Protein AF-0000000078818810 (afdb_homodimer)

Radius of gyration: 25.36 Å; Cα contacts (8 Å, |Δi|>4): 799; chains: 2; bounding box: 53×73×53 Å

Secondary structure (DSSP, 8-state):
-HHHHHHHHHHHHHT-----HHHHHHHHHHHTTSS-TT-EEEEET-TTTHHHHHHHHTT-EEEEEES-HHHHHHHHHHHHHHT---EEEE--TT-GGGT--S-EEEEEEES-----HHHHHHHHHHHHTTEEEEEEEEEEEEE-SS-PBPTTS-B---HHHHHHHHHHTTEEEEEEEE--HHHHHHHHHHHSS-HHHHHHHHHHHHHH---EEEEEEEEETT-------/-HHHHHHHHHHHHHT-----HHHHHHHHHHHTTSS-TT-EEEEET-TTTHHHHHHHHTT-EEEEEES-HHHHHHHHHHHHHHT---EEEE--TT-GGGT--S-EEEEEEES-----HHHHHHHHHHHHTTEEEEEEEEEEEEE-SS-PBPTTS-B---HHHHHHHHHHTTEEEEEEEE--HHHHHHHHHHHSS-HHHHHHHHHHHHHH---EEEEEEEEETT-------

Solvent-accessible surface area (backbone atoms only — not comparable to full-atom values): 24517 Å² total; per-residue (Å²): 118,68,68,60,50,51,50,51,49,48,56,49,62,68,69,51,74,49,66,38,71,67,54,49,52,52,47,54,59,57,52,65,70,38,93,48,76,68,30,32,31,39,32,46,60,33,52,56,31,52,65,50,54,48,41,35,74,72,47,30,44,37,39,34,27,21,69,51,60,66,35,44,52,52,23,50,54,49,30,61,76,65,69,54,80,65,43,78,44,76,43,60,80,84,47,50,77,79,76,52,86,67,63,18,34,30,39,39,35,55,71,66,72,65,63,44,70,76,68,38,51,61,49,46,51,58,55,59,68,32,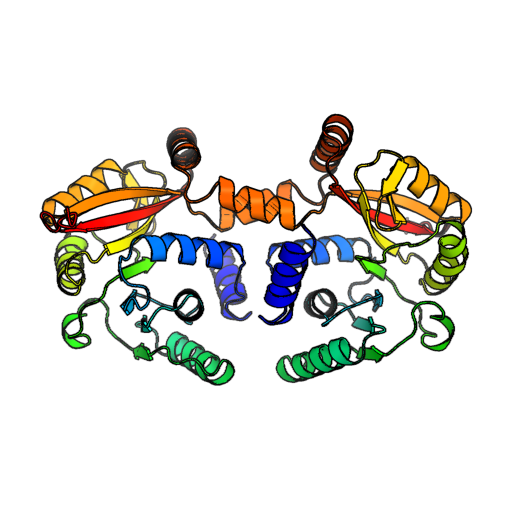41,34,93,62,18,33,41,38,41,36,48,70,25,26,48,75,59,46,70,42,96,84,53,40,54,16,52,29,69,67,56,51,45,48,55,36,42,75,67,49,24,43,70,77,44,67,26,31,54,50,70,66,59,51,50,49,50,47,58,58,45,30,75,21,68,68,43,21,53,51,49,54,50,50,16,62,73,69,58,41,69,41,30,34,35,37,36,29,32,58,64,82,53,60,76,72,67,82,120,117,68,66,61,52,51,50,52,48,48,54,50,61,68,66,51,75,51,67,39,70,67,54,50,52,51,46,54,57,56,52,65,68,36,92,49,75,69,29,34,34,38,32,46,60,33,52,56,31,53,66,50,51,48,41,35,73,72,48,31,44,37,40,32,28,21,69,50,61,67,34,44,51,51,25,51,54,50,31,61,75,64,73,53,82,64,44,77,43,76,43,60,80,86,46,50,79,80,77,52,86,67,64,18,35,30,39,39,35,58,71,66,72,65,64,46,70,74,66,37,51,64,48,47,49,58,55,59,67,31,40,33,94,64,19,35,41,39,42,37,47,69,24,27,48,75,57,45,70,41,96,85,52,39,56,16,52,29,69,67,57,52,45,49,56,37,42,76,67,48,24,41,68,77,44,69,27,31,56,48,72,66,58,52,52,50,50,47,56,58,46,30,76,22,67,70,43,22,54,51,51,53,52,47,16,62,74,71,58,40,68,43,31,34,37,35,37,29,34,59,65,83,52,60,75,74,66,83,119

Foldseek 3Di:
DVVVVVVVVCVCVPVPLPDDPVLLVVLLVVCVLFPDQAWEEEEEQCFLPNSVVSNVVSRYAYEYEHQDPVRQVNNVVVCVVVVHDYHYDNDDLQCVVVPDDAAGQEYEAAPPQPLDLVSNLVSVLVNVVRHDVSHDYHHHDDAPQPQDQDPVSRGRHHPVRVQVSQVVSVHGDPDDDDDDPVVVVVVCVCCPPDPVNVVVVVVVCVVVVDDDDDDDDDDDPPPPPPPPD/DVVVVVVVVCVCQPVPLPDDPVLLVVLLVVCVLFPDQAFEEEEEQCFLPNNVVSNVVSRYAYEYEHQDPVRLVNNVVVCVVVVHDYHYDNDDLQCVVVPDDAAGQEYEAAPPLPLDLVSNLVSVLVNVVRHDVSHDYHHHDDAPQPQDQDPVSRGRHHPVRVQVSQVVSVHGDPDDDDDDPVVVVVVVVCCPPDPVNVVVVVVVCVVVVDDDDDDDDDDDPPPPPPPPD

Structure (mmCIF, N/CA/C/O backbone):
data_AF-0000000078818810-model_v1
#
loop_
_entity.id
_entity.type
_entity.pdbx_description
1 polymer 'Methyltransferase domain-containing protein'
#
loop_
_atom_site.group_PDB
_atom_site.id
_atom_site.type_symbol
_atom_site.label_atom_id
_atom_site.label_alt_id
_atom_site.label_comp_id
_atom_site.label_asym_id
_atom_site.label_entity_id
_atom_site.label_seq_id
_atom_site.pdbx_PDB_ins_code
_atom_site.Cartn_x
_atom_site.Cartn_y
_atom_site.Cartn_z
_atom_site.occupancy
_atom_site.B_iso_or_equiv
_atom_site.auth_seq_id
_atom_site.auth_comp_id
_atom_site.auth_asym_id
_atom_site.auth_atom_id
_atom_site.pdbx_PDB_model_num
ATOM 1 N N . MET A 1 1 ? 24.828 -3.906 -4.672 1 21.94 1 MET A N 1
ATOM 2 C CA . MET A 1 1 ? 23.516 -4.234 -5.23 1 21.94 1 MET A CA 1
ATOM 3 C C . MET A 1 1 ? 22.797 -5.273 -4.375 1 21.94 1 MET A C 1
ATOM 5 O O . MET A 1 1 ? 21.578 -5.215 -4.199 1 21.94 1 MET A O 1
ATOM 9 N N . LYS A 1 2 ? 23.594 -6.25 -3.863 1 32.16 2 LYS A N 1
ATOM 10 C CA . LYS A 1 2 ? 23.266 -7.359 -2.977 1 32.16 2 LYS A CA 1
ATOM 11 C C . LYS A 1 2 ? 22.906 -6.855 -1.58 1 32.16 2 LYS A C 1
ATOM 13 O O . LYS A 1 2 ? 22 -7.391 -0.935 1 32.16 2 LYS A O 1
ATOM 18 N N . PHE A 1 3 ? 23.688 -5.895 -1.173 1 24.88 3 PHE A N 1
ATOM 19 C CA . PHE A 1 3 ? 23.609 -5.375 0.189 1 24.88 3 PHE A CA 1
ATOM 20 C C . PHE A 1 3 ? 22.328 -4.598 0.4 1 24.88 3 PHE A C 1
ATOM 22 O O . PHE A 1 3 ? 21.688 -4.711 1.452 1 24.88 3 PHE A O 1
ATOM 29 N N . ILE A 1 4 ? 21.875 -3.885 -0.611 1 26.73 4 ILE A N 1
ATOM 30 C CA . ILE A 1 4 ? 20.672 -3.068 -0.477 1 26.73 4 ILE A CA 1
ATOM 31 C C . ILE A 1 4 ? 19.438 -3.963 -0.504 1 26.73 4 ILE A C 1
ATOM 33 O O . ILE A 1 4 ? 18.438 -3.684 0.174 1 26.73 4 ILE A O 1
ATOM 37 N N . ASP A 1 5 ? 19.484 -5.074 -1.242 1 28.91 5 ASP A N 1
ATOM 38 C CA . ASP A 1 5 ? 18.422 -6.086 -1.312 1 28.91 5 ASP A CA 1
ATOM 39 C C . ASP A 1 5 ? 18.203 -6.738 0.05 1 28.91 5 ASP A C 1
ATOM 41 O O . ASP A 1 5 ? 17.062 -6.973 0.453 1 28.91 5 ASP A O 1
ATOM 45 N N . GLY A 1 6 ? 19.281 -7.059 0.713 1 29.5 6 GLY A N 1
ATOM 46 C CA . GLY A 1 6 ? 19.219 -7.66 2.035 1 29.5 6 GLY A CA 1
ATOM 47 C C . GLY A 1 6 ? 18.562 -6.773 3.07 1 29.5 6 GLY A C 1
ATOM 48 O O . GLY A 1 6 ? 17.828 -7.254 3.928 1 29.5 6 GLY A O 1
ATOM 49 N N . ILE A 1 7 ? 18.797 -5.469 3.047 1 29.39 7 ILE A N 1
ATOM 50 C CA . ILE A 1 7 ? 18.25 -4.523 4.012 1 29.39 7 ILE A CA 1
ATOM 51 C C . ILE A 1 7 ? 16.75 -4.355 3.77 1 29.39 7 ILE A C 1
ATOM 53 O O . ILE A 1 7 ? 15.961 -4.332 4.719 1 29.39 7 ILE A O 1
ATOM 57 N N . ILE A 1 8 ? 16.344 -4.336 2.525 1 29.3 8 ILE A N 1
ATOM 58 C CA . ILE A 1 8 ? 14.93 -4.215 2.189 1 29.3 8 ILE A CA 1
ATOM 59 C C . ILE A 1 8 ? 14.18 -5.469 2.643 1 29.3 8 ILE A C 1
ATOM 61 O O . ILE A 1 8 ? 13.094 -5.375 3.217 1 29.3 8 ILE A O 1
ATOM 65 N N . HIS A 1 9 ? 14.789 -6.656 2.344 1 30.27 9 HIS A N 1
ATOM 66 C CA . HIS A 1 9 ? 14.219 -7.914 2.82 1 30.27 9 HIS A CA 1
ATOM 67 C C . HIS A 1 9 ? 14.102 -7.922 4.34 1 30.27 9 HIS A C 1
ATOM 69 O O . HIS A 1 9 ? 13.078 -8.344 4.887 1 30.27 9 HIS A O 1
ATOM 75 N N . LYS A 1 10 ? 15.25 -7.594 4.992 1 31.41 10 LYS A N 1
ATOM 76 C CA . LYS A 1 10 ? 15.242 -7.598 6.453 1 31.41 10 LYS A CA 1
ATOM 77 C C . LYS A 1 10 ? 14.219 -6.605 7.004 1 31.41 10 LYS A C 1
ATOM 79 O O . LYS A 1 10 ? 13.539 -6.891 7.988 1 31.41 10 LYS A O 1
ATOM 84 N N . LEU A 1 11 ? 14.188 -5.434 6.445 1 31.17 11 LEU A N 1
ATOM 85 C CA . LEU A 1 11 ? 13.266 -4.391 6.895 1 31.17 11 LEU A CA 1
ATOM 86 C C . LEU A 1 11 ? 11.82 -4.773 6.59 1 31.17 11 LEU A C 1
ATOM 88 O O . LEU A 1 11 ? 10.922 -4.512 7.391 1 31.17 11 LEU A O 1
ATOM 92 N N . VAL A 1 12 ? 11.594 -5.48 5.445 1 31.61 12 VAL A N 1
ATOM 93 C CA . VAL A 1 12 ? 10.305 -6.082 5.129 1 31.61 12 VAL A CA 1
ATOM 94 C C . VAL A 1 12 ? 9.992 -7.191 6.133 1 31.61 12 VAL A C 1
ATOM 96 O O . VAL A 1 12 ? 8.859 -7.324 6.594 1 31.61 12 VAL A O 1
ATOM 99 N N . LEU A 1 13 ? 10.984 -8.094 6.336 1 33.25 13 LEU A N 1
ATOM 100 C CA . LEU A 1 13 ? 10.789 -9.242 7.219 1 33.25 13 LEU A CA 1
ATOM 101 C C . LEU A 1 13 ? 10.523 -8.789 8.648 1 33.25 13 LEU A C 1
ATOM 103 O O . LEU A 1 13 ? 9.742 -9.414 9.367 1 33.25 13 LEU A O 1
ATOM 107 N N . SER A 1 14 ? 11.391 -7.973 9.156 1 30.06 14 SER A N 1
ATOM 108 C CA . SER A 1 14 ? 11.258 -7.641 10.57 1 30.06 14 SER A CA 1
ATOM 109 C C . SER A 1 14 ? 9.938 -6.934 10.852 1 30.06 14 SER A C 1
ATOM 111 O O . SER A 1 14 ? 9.398 -7.035 11.961 1 30.06 14 SER A O 1
ATOM 113 N N . ARG A 1 15 ? 9.609 -5.914 10.102 1 34 15 ARG A N 1
ATOM 114 C CA . ARG A 1 15 ? 8.539 -4.996 10.477 1 34 15 ARG A CA 1
ATOM 115 C C . ARG A 1 15 ? 7.168 -5.605 10.18 1 34 15 ARG A C 1
ATOM 117 O O . ARG A 1 15 ? 6.145 -4.941 10.344 1 34 15 ARG A O 1
ATOM 124 N N . GLY A 1 16 ? 6.82 -6.879 10.375 1 32.94 16 GLY A N 1
ATOM 125 C CA . GLY A 1 16 ? 5.598 -7.656 10.258 1 32.94 16 GLY A CA 1
ATOM 126 C C . GLY A 1 16 ? 4.887 -7.449 8.93 1 32.94 16 GLY A C 1
ATOM 127 O O . GLY A 1 16 ? 5.098 -6.434 8.258 1 32.94 16 GLY A O 1
ATOM 128 N N . PHE A 1 17 ? 4.609 -8.477 8.18 1 34.84 17 PHE A N 1
ATOM 129 C CA . PHE A 1 17 ? 3.92 -8.648 6.902 1 34.84 17 PHE A CA 1
ATOM 130 C C . PHE A 1 17 ? 2.662 -7.785 6.848 1 34.84 17 PHE A C 1
ATOM 132 O O . PHE A 1 17 ? 1.681 -8.07 7.535 1 34.84 17 PHE A O 1
ATOM 139 N N . ARG A 1 18 ? 2.811 -6.465 6.871 1 42.84 18 ARG A N 1
ATOM 140 C CA . ARG A 1 18 ? 1.777 -5.434 6.824 1 42.84 18 ARG A CA 1
ATOM 141 C C . ARG A 1 18 ? 0.927 -5.57 5.566 1 42.84 18 ARG A C 1
ATOM 143 O O . ARG A 1 18 ? 1.451 -5.832 4.48 1 42.84 18 ARG A O 1
ATOM 150 N N . TYR A 1 19 ? -0.325 -6.051 5.617 1 45.91 19 TYR A N 1
ATOM 151 C CA . TYR A 1 19 ? -1.353 -6.18 4.59 1 45.91 19 TYR A CA 1
ATOM 152 C C . TYR A 1 19 ? -1.423 -4.926 3.727 1 45.91 19 TYR A C 1
ATOM 154 O O . TYR A 1 19 ? -1.615 -3.82 4.242 1 45.91 19 TYR A O 1
ATOM 162 N N . TYR A 1 20 ? -0.784 -4.973 2.551 1 60.19 20 TYR A N 1
ATOM 163 C CA . TYR A 1 20 ? -0.943 -3.906 1.569 1 60.19 20 TYR A CA 1
ATOM 164 C C . TYR A 1 20 ? -2.254 -4.059 0.807 1 60.19 20 TYR A C 1
ATOM 166 O O . TYR A 1 20 ? -2.592 -5.152 0.353 1 60.19 20 TYR A O 1
ATOM 174 N N . PRO A 1 21 ? -3.154 -3.016 0.904 1 63.03 21 PRO A N 1
ATOM 175 C CA . PRO A 1 21 ? -4.406 -3.107 0.153 1 63.03 21 PRO A CA 1
ATOM 176 C C . PRO A 1 21 ? -4.207 -3.639 -1.265 1 63.03 21 PRO A C 1
ATOM 178 O O . PRO A 1 21 ? -5.055 -4.379 -1.774 1 63.03 21 PRO A O 1
ATOM 181 N N . GLU A 1 22 ? -3.109 -3.27 -1.759 1 73.25 22 GLU A N 1
ATOM 182 C CA . GLU A 1 22 ? -2.82 -3.742 -3.109 1 73.25 22 GLU A CA 1
ATOM 183 C C . GLU A 1 22 ? -2.668 -5.262 -3.143 1 73.25 22 GLU A C 1
ATOM 185 O O . GLU A 1 22 ? -3.127 -5.914 -4.082 1 73.25 22 GLU A O 1
ATOM 190 N N . ASP A 1 23 ? -2.131 -5.809 -2.1 1 82.56 23 ASP A N 1
ATOM 191 C CA . ASP A 1 23 ? -1.94 -7.254 -2.068 1 82.56 23 ASP A CA 1
ATOM 192 C C . ASP A 1 23 ? -3.268 -7.977 -1.851 1 82.56 23 ASP A C 1
ATOM 194 O O . ASP A 1 23 ? -3.48 -9.07 -2.385 1 82.56 23 ASP A O 1
ATOM 198 N N . ARG A 1 24 ? -4.098 -7.297 -1.089 1 83.94 24 ARG A N 1
ATOM 199 C CA . ARG A 1 24 ? -5.418 -7.887 -0.888 1 83.94 24 ARG A CA 1
ATOM 200 C C . ARG A 1 24 ? -6.195 -7.949 -2.199 1 83.94 24 ARG A C 1
ATOM 202 O O . ARG A 1 24 ? -6.875 -8.938 -2.479 1 83.94 24 ARG A O 1
ATOM 209 N N . TYR A 1 25 ? -6.125 -6.816 -2.916 1 85.94 25 TYR A N 1
ATOM 210 C CA . TYR A 1 25 ? -6.762 -6.801 -4.227 1 85.94 25 TYR A CA 1
ATOM 211 C C . TYR A 1 25 ? -6.203 -7.906 -5.117 1 85.94 25 TYR A C 1
ATOM 213 O O . TYR A 1 25 ? -6.957 -8.609 -5.793 1 85.94 25 TYR A O 1
ATOM 221 N N . PHE A 1 26 ? -4.926 -8.078 -5.082 1 89.75 26 PHE A N 1
ATOM 222 C CA . PHE A 1 26 ? -4.234 -9.109 -5.848 1 89.75 26 PHE A CA 1
ATOM 223 C C . PHE A 1 26 ? -4.773 -10.492 -5.5 1 89.75 26 PHE A C 1
ATOM 225 O O . PHE A 1 26 ? -5.148 -11.266 -6.387 1 89.75 26 PHE A O 1
ATOM 232 N N . ILE A 1 27 ? -4.973 -10.789 -4.242 1 92.5 27 ILE A N 1
ATOM 233 C CA . ILE A 1 27 ? -5.426 -12.094 -3.773 1 92.5 27 ILE A CA 1
ATOM 234 C C . ILE A 1 27 ? -6.891 -12.297 -4.145 1 92.5 27 ILE A C 1
ATOM 236 O O . ILE A 1 27 ? -7.281 -13.375 -4.59 1 92.5 27 ILE A O 1
ATOM 240 N N . LYS A 1 28 ? -7.633 -11.227 -4.016 1 91.12 28 LYS A N 1
ATOM 241 C CA . LYS A 1 28 ? -9.039 -11.312 -4.395 1 91.12 28 LYS A CA 1
ATOM 242 C C . LYS A 1 28 ? -9.188 -11.664 -5.875 1 91.12 28 LYS A C 1
ATOM 244 O O . LYS A 1 28 ? -10.047 -12.461 -6.246 1 91.12 28 LYS A O 1
ATOM 249 N N . GLN A 1 29 ? -8.375 -11.047 -6.637 1 93.69 29 GLN A N 1
ATOM 250 C CA . GLN A 1 29 ? -8.422 -11.336 -8.062 1 93.69 29 GLN A CA 1
ATOM 251 C C . GLN A 1 29 ? -8.039 -12.789 -8.352 1 93.69 29 GLN A C 1
ATOM 253 O O . GLN A 1 29 ? -8.664 -13.445 -9.18 1 93.69 29 GLN A O 1
ATOM 258 N N . ILE A 1 30 ? -7.086 -13.305 -7.656 1 95.06 30 ILE A N 1
ATOM 259 C CA . ILE A 1 30 ? -6.629 -14.68 -7.848 1 95.06 30 ILE A CA 1
ATOM 260 C C . ILE A 1 30 ? -7.746 -15.648 -7.473 1 95.06 30 ILE A C 1
ATOM 262 O O . ILE A 1 30 ? -8.008 -16.609 -8.195 1 95.06 30 ILE A O 1
ATOM 266 N N . LEU A 1 31 ? -8.43 -15.383 -6.434 1 95.88 31 LEU A N 1
ATOM 267 C CA . LEU A 1 31 ? -9.445 -16.297 -5.91 1 95.88 31 LEU A CA 1
ATOM 268 C C . LEU A 1 31 ? -10.648 -16.375 -6.84 1 95.88 31 LEU A C 1
ATOM 270 O O . LEU A 1 31 ? -11.43 -17.328 -6.781 1 95.88 31 LEU A O 1
ATOM 274 N N . LYS A 1 32 ? -10.773 -15.406 -7.668 1 94.25 32 LYS A N 1
ATOM 275 C CA . LYS A 1 32 ? -11.867 -15.422 -8.633 1 94.25 32 LYS A CA 1
ATOM 276 C C . LYS A 1 32 ? -11.695 -16.562 -9.641 1 94.25 32 LYS A C 1
ATOM 278 O O . LYS A 1 32 ? -12.648 -16.922 -10.336 1 94.25 32 LYS A O 1
ATOM 283 N N . PHE A 1 33 ? -10.531 -17.078 -9.727 1 94.5 33 PHE A N 1
ATOM 284 C CA . PHE A 1 33 ? -10.273 -18.141 -10.688 1 94.5 33 PHE A CA 1
ATOM 285 C C . PHE A 1 33 ? -10.727 -19.484 -10.133 1 94.5 33 PHE A C 1
ATOM 287 O O . PHE A 1 33 ? -10.758 -20.484 -10.859 1 94.5 33 PHE A O 1
ATOM 294 N N . SER A 1 34 ? -11.023 -19.5 -8.852 1 91.75 34 SER A N 1
ATOM 295 C CA . SER A 1 34 ? -11.609 -20.703 -8.266 1 91.75 34 SER A CA 1
ATOM 296 C C . SER A 1 34 ? -13.125 -20.688 -8.359 1 91.75 34 SER A C 1
ATOM 298 O O . SER A 1 34 ? -13.75 -19.625 -8.234 1 91.75 34 SER A O 1
ATOM 300 N N . GLU A 1 35 ? -13.711 -21.734 -8.609 1 79.31 35 GLU A N 1
ATOM 301 C CA . GLU A 1 35 ? -15.164 -21.844 -8.703 1 79.31 35 GLU A CA 1
ATOM 302 C C . GLU A 1 35 ? -15.797 -21.953 -7.32 1 79.31 35 GLU A C 1
ATOM 304 O O . GLU A 1 35 ? -17 -21.719 -7.164 1 79.31 35 GLU A O 1
ATOM 309 N N . ASN A 1 36 ? -14.969 -22.234 -6.34 1 80.06 36 ASN A N 1
ATOM 310 C CA . ASN A 1 36 ? -15.492 -22.469 -4.996 1 80.06 36 ASN A CA 1
ATOM 311 C C . ASN A 1 36 ? -15.164 -21.312 -4.059 1 80.06 36 ASN A C 1
ATOM 313 O O . ASN A 1 36 ? -14.055 -20.781 -4.086 1 80.06 36 ASN A O 1
ATOM 317 N N . LYS A 1 37 ? -16.109 -20.875 -3.301 1 72.62 37 LYS A N 1
ATOM 318 C CA . LYS A 1 37 ? -15.906 -19.812 -2.32 1 72.62 37 LYS A CA 1
ATOM 319 C C . LYS A 1 37 ? -14.93 -20.25 -1.232 1 72.62 37 LYS A C 1
ATOM 321 O O . LYS A 1 37 ? -14.102 -19.453 -0.783 1 72.62 37 LYS A O 1
ATOM 326 N N . ASN A 1 38 ? -15.039 -21.5 -0.849 1 81.12 38 ASN A N 1
ATOM 327 C CA . ASN A 1 38 ? -14.156 -22 0.195 1 81.12 38 ASN A CA 1
ATOM 328 C C . ASN A 1 38 ? -13.008 -22.828 -0.39 1 81.12 38 ASN A C 1
ATOM 330 O O . ASN A 1 38 ? -12.734 -23.938 0.075 1 81.12 38 ASN A O 1
ATOM 334 N N . THR A 1 39 ? -12.32 -22.109 -1.236 1 93.19 39 THR A N 1
ATOM 335 C CA . THR A 1 39 ? -11.273 -22.812 -1.972 1 93.19 39 THR A CA 1
ATOM 336 C C . THR A 1 39 ? -10.109 -23.156 -1.049 1 93.19 39 THR A C 1
ATOM 338 O O . THR A 1 39 ? -9.719 -22.359 -0.2 1 93.19 39 THR A O 1
ATOM 341 N N . LYS A 1 40 ? -9.641 -24.406 -1.139 1 97.19 40 LYS A N 1
ATOM 342 C CA . LYS A 1 40 ? -8.414 -24.828 -0.482 1 97.19 40 LYS A CA 1
ATOM 343 C C . LYS A 1 40 ? -7.184 -24.344 -1.252 1 97.19 40 LYS A C 1
ATOM 345 O O . LYS A 1 40 ? -7.043 -24.625 -2.445 1 97.19 40 LYS A O 1
ATOM 350 N N . VAL A 1 41 ? -6.34 -23.594 -0.547 1 97.5 41 VAL A N 1
ATOM 351 C CA . VAL A 1 41 ? -5.16 -23.016 -1.178 1 97.5 41 VAL A CA 1
ATOM 352 C C . VAL A 1 41 ? -3.898 -23.625 -0.568 1 97.5 41 VAL A C 1
ATOM 354 O O . VAL A 1 41 ? -3.799 -23.766 0.652 1 97.5 41 VAL A O 1
ATOM 357 N N . LEU A 1 42 ? -2.996 -24.031 -1.436 1 96.81 42 LEU A N 1
ATOM 358 C CA . LEU A 1 42 ? -1.646 -24.391 -1.01 1 96.81 42 LEU A CA 1
ATOM 359 C C . LEU A 1 42 ? -0.662 -23.281 -1.341 1 96.81 42 LEU A C 1
ATOM 361 O O . LEU A 1 42 ? -0.424 -22.984 -2.514 1 96.81 42 LEU A O 1
ATOM 365 N N . ASP A 1 43 ? -0.132 -22.656 -0.317 1 95.62 43 ASP A N 1
ATOM 366 C CA . ASP A 1 43 ? 0.885 -21.625 -0.483 1 95.62 43 ASP A CA 1
ATOM 367 C C . ASP A 1 43 ? 2.289 -22.219 -0.394 1 95.62 43 ASP A C 1
ATOM 369 O O . ASP A 1 43 ? 2.756 -22.562 0.694 1 95.62 43 ASP A O 1
ATOM 373 N N . VAL A 1 44 ? 2.953 -22.234 -1.545 1 93 44 VAL A N 1
ATOM 374 C CA . VAL A 1 44 ? 4.254 -22.891 -1.662 1 93 44 VAL A CA 1
ATOM 375 C C . VAL A 1 44 ? 5.363 -21.859 -1.412 1 93 44 VAL A C 1
ATOM 377 O O . VAL A 1 44 ? 5.426 -20.828 -2.08 1 93 44 VAL A O 1
ATOM 380 N N . GLY A 1 45 ? 6.305 -22.203 -0.529 1 90.06 45 GLY A N 1
ATOM 381 C CA . GLY A 1 45 ? 7.293 -21.203 -0.153 1 90.06 45 GLY A CA 1
ATOM 382 C C . GLY A 1 45 ? 6.684 -19.969 0.475 1 90.06 45 GLY A C 1
ATOM 383 O O . GLY A 1 45 ? 6.965 -18.844 0.049 1 90.06 45 GLY A O 1
ATOM 384 N N . CYS A 1 46 ? 6.039 -20.109 1.597 1 90.62 46 CYS A N 1
ATOM 385 C CA . CYS A 1 46 ? 5.129 -19.094 2.109 1 90.62 46 CYS A CA 1
ATOM 386 C C . CYS A 1 46 ? 5.891 -18.016 2.877 1 90.62 46 CYS A C 1
ATOM 388 O O . CYS A 1 46 ? 5.336 -16.969 3.188 1 90.62 46 CYS A O 1
ATOM 390 N N . GLY A 1 47 ? 7.156 -18.25 3.176 1 88.38 47 GLY A N 1
ATOM 391 C CA . GLY A 1 47 ? 7.879 -17.312 4.02 1 88.38 47 GLY A CA 1
ATOM 392 C C . GLY A 1 47 ? 7.266 -17.156 5.395 1 88.38 47 GLY A C 1
ATOM 393 O O . GLY A 1 47 ? 7.012 -18.141 6.086 1 88.38 47 GLY A O 1
ATOM 394 N N . ASN A 1 48 ? 6.984 -15.93 5.773 1 87.75 48 ASN A N 1
ATOM 395 C CA . ASN A 1 48 ? 6.398 -15.688 7.086 1 87.75 48 ASN A CA 1
ATOM 396 C C . ASN A 1 48 ? 4.871 -15.688 7.027 1 87.75 48 ASN A C 1
ATOM 398 O O . ASN A 1 48 ? 4.211 -15.258 7.977 1 87.75 48 ASN A O 1
ATOM 402 N N . GLY A 1 49 ? 4.352 -16 5.902 1 90.56 49 GLY A N 1
ATOM 403 C CA . GLY A 1 49 ? 2.924 -16.266 5.797 1 90.56 49 GLY A CA 1
ATOM 404 C C . GLY A 1 49 ? 2.131 -15.055 5.324 1 90.56 49 GLY A C 1
ATOM 405 O O . GLY A 1 49 ? 0.903 -15.031 5.434 1 90.56 49 GLY A O 1
ATOM 406 N N . HIS A 1 50 ? 2.773 -14.133 4.688 1 86.19 50 HIS A N 1
ATOM 407 C CA . HIS A 1 50 ? 2.113 -12.898 4.273 1 86.19 50 HIS A CA 1
ATOM 408 C C . HIS A 1 50 ? 0.926 -13.188 3.363 1 86.19 50 HIS A C 1
ATOM 410 O O . HIS A 1 50 ? -0.207 -12.82 3.676 1 86.19 50 HIS A O 1
ATOM 416 N N . TYR A 1 51 ? 1.179 -13.844 2.336 1 90.62 51 TYR A N 1
ATOM 417 C CA . TYR A 1 51 ? 0.108 -14.125 1.387 1 90.62 51 TYR A CA 1
ATOM 418 C C . TYR A 1 51 ? -0.85 -15.172 1.938 1 90.62 51 TYR A C 1
ATOM 420 O O . TYR A 1 51 ? -2.049 -15.141 1.652 1 90.62 51 TYR A O 1
ATOM 428 N N . SER A 1 52 ? -0.384 -16.016 2.789 1 94.56 52 SER A N 1
ATOM 429 C CA . SER A 1 52 ? -1.229 -17.047 3.395 1 94.56 52 SER A CA 1
ATOM 430 C C . SER A 1 52 ? -2.359 -16.422 4.203 1 94.56 52 SER A C 1
ATOM 432 O O . SER A 1 52 ? -3.523 -16.797 4.047 1 94.56 52 SER A O 1
ATOM 434 N N . PHE A 1 53 ? -1.967 -15.484 4.965 1 92.62 53 PHE A N 1
ATOM 435 C CA . PHE A 1 53 ? -2.951 -14.82 5.809 1 92.62 53 PHE A CA 1
ATOM 436 C C . PHE A 1 53 ? -3.953 -14.047 4.965 1 92.62 53 PHE A C 1
ATOM 438 O O . PHE A 1 53 ? -5.133 -13.969 5.309 1 92.62 53 PHE A O 1
ATOM 445 N N . LEU A 1 54 ? -3.5 -13.477 3.877 1 89.62 54 LEU A N 1
ATOM 446 C CA . LEU A 1 54 ? -4.391 -12.719 2.998 1 89.62 54 LEU A CA 1
ATOM 447 C C . LEU A 1 54 ? -5.387 -13.648 2.309 1 89.62 54 LEU A C 1
ATOM 449 O O . LEU A 1 54 ? -6.566 -13.32 2.193 1 89.62 54 LEU A O 1
ATOM 453 N N . PHE A 1 55 ? -4.926 -14.781 1.905 1 94.44 55 PHE A N 1
ATOM 454 C CA . PHE A 1 55 ? -5.824 -15.773 1.331 1 94.44 55 PHE A CA 1
ATOM 455 C C . PHE A 1 55 ? -6.91 -16.156 2.328 1 94.44 55 PHE A C 1
ATOM 457 O O . PHE A 1 55 ? -8.094 -16.203 1.982 1 94.44 55 PHE A O 1
ATOM 464 N N . GLU A 1 56 ? -6.516 -16.391 3.549 1 94.88 56 GLU A N 1
ATOM 465 C CA . GLU A 1 56 ? -7.48 -16.75 4.578 1 94.88 56 GLU A CA 1
ATOM 466 C C . GLU A 1 56 ? -8.484 -15.633 4.828 1 94.88 56 GLU A C 1
ATOM 468 O O . GLU A 1 56 ? -9.688 -15.875 4.902 1 94.88 56 GLU A O 1
ATOM 473 N N . ALA A 1 57 ? -7.965 -14.531 4.891 1 87.69 57 ALA A N 1
ATOM 474 C CA . ALA A 1 57 ? -8.812 -13.375 5.152 1 87.69 57 ALA A CA 1
ATOM 475 C C . ALA A 1 57 ? -9.859 -13.195 4.059 1 87.69 57 ALA A C 1
ATOM 477 O O . ALA A 1 57 ? -10.945 -12.664 4.305 1 87.69 57 ALA A O 1
ATOM 478 N N . CYS A 1 58 ? -9.516 -13.633 2.91 1 89.75 58 CYS A N 1
ATOM 479 C CA . CYS A 1 58 ? -10.43 -13.508 1.778 1 89.75 58 CYS A CA 1
ATOM 480 C C . CYS A 1 58 ? -11.32 -14.742 1.657 1 89.75 58 CYS A C 1
ATOM 482 O O . CYS A 1 58 ? -12.039 -14.898 0.671 1 89.75 58 CYS A O 1
ATOM 484 N N . GLY A 1 59 ? -11.211 -15.625 2.596 1 92.06 59 GLY A N 1
ATOM 485 C CA . GLY A 1 59 ? -12.211 -16.672 2.711 1 92.06 59 GLY A CA 1
ATOM 486 C C . GLY A 1 59 ? -11.68 -18.047 2.348 1 92.06 59 GLY A C 1
ATOM 487 O O . GLY A 1 59 ? -12.422 -19.031 2.377 1 92.06 59 GLY A O 1
ATOM 488 N N . ALA A 1 60 ? -10.414 -18.219 2.061 1 96.81 60 ALA A N 1
ATOM 489 C CA . ALA A 1 60 ? -9.852 -19.5 1.639 1 96.81 60 ALA A CA 1
ATOM 490 C C . ALA A 1 60 ? -9.406 -20.328 2.842 1 96.81 60 ALA A C 1
ATOM 492 O O . ALA A 1 60 ? -9.117 -19.766 3.906 1 96.81 60 ALA A O 1
ATOM 493 N N . GLU A 1 61 ? -9.445 -21.594 2.699 1 97.25 61 GLU A N 1
ATOM 494 C CA . GLU A 1 61 ? -8.734 -22.5 3.594 1 97.25 61 GLU A CA 1
ATOM 495 C C . GLU A 1 61 ? -7.285 -22.703 3.141 1 97.25 61 GLU A C 1
ATOM 497 O O . GLU A 1 61 ? -7.035 -23.172 2.027 1 97.25 61 GLU A O 1
ATOM 502 N N . VAL A 1 62 ? -6.344 -22.391 4.062 1 97.62 62 VAL A N 1
ATOM 503 C CA . VAL A 1 62 ? -4.977 -22.266 3.566 1 97.62 62 VAL A CA 1
ATOM 504 C C . VAL A 1 62 ? -4.066 -23.25 4.297 1 97.62 62 VAL A C 1
ATOM 506 O O . VAL A 1 62 ? -4.098 -23.328 5.527 1 97.62 62 VAL A O 1
ATOM 509 N N . THR A 1 63 ? -3.352 -24 3.541 1 97.94 63 THR A N 1
ATOM 510 C CA . THR A 1 63 ? -2.154 -24.719 3.967 1 97.94 63 THR A CA 1
ATOM 511 C C . THR A 1 63 ? -0.904 -24.094 3.352 1 97.94 63 THR A C 1
ATOM 513 O O . THR A 1 63 ? -0.874 -23.797 2.152 1 97.94 63 THR A O 1
ATOM 516 N N . ALA A 1 64 ? 0.059 -23.859 4.211 1 96.31 64 ALA A N 1
ATOM 517 C CA . ALA A 1 64 ? 1.258 -23.156 3.76 1 96.31 64 ALA A CA 1
ATOM 518 C C . ALA A 1 64 ? 2.52 -23.812 4.309 1 96.31 64 ALA A C 1
ATOM 520 O O . ALA A 1 64 ? 2.502 -24.391 5.402 1 96.31 64 ALA A O 1
ATOM 521 N N . PHE A 1 65 ? 3.613 -23.703 3.449 1 94.25 65 PHE A N 1
ATOM 522 C CA . PHE A 1 65 ? 4.84 -24.281 3.979 1 94.25 65 PHE A CA 1
ATOM 523 C C . PHE A 1 65 ? 6.062 -23.531 3.447 1 94.25 65 PHE A C 1
ATOM 525 O O . PHE A 1 65 ? 5.98 -22.828 2.438 1 94.25 65 PHE A O 1
ATOM 532 N N . ASP A 1 66 ? 7.086 -23.656 4.18 1 91 66 ASP A N 1
ATOM 533 C CA . ASP A 1 66 ? 8.422 -23.203 3.814 1 91 66 ASP A CA 1
ATOM 534 C C . ASP A 1 66 ? 9.492 -24.141 4.379 1 91 66 ASP A C 1
ATOM 536 O O . ASP A 1 66 ? 9.25 -24.859 5.348 1 91 66 ASP A O 1
ATOM 540 N N . TYR A 1 67 ? 10.609 -24.078 3.664 1 89.94 67 TYR A N 1
ATOM 541 C CA . TYR A 1 67 ? 11.695 -24.938 4.113 1 89.94 67 TYR A CA 1
ATOM 542 C C . TYR A 1 67 ? 12.352 -24.375 5.371 1 89.94 67 TYR A C 1
ATOM 544 O O . TYR A 1 67 ? 12.883 -25.125 6.188 1 89.94 67 TYR A O 1
ATOM 552 N N . ASP A 1 68 ? 12.336 -23.078 5.543 1 87.31 68 ASP A N 1
ATOM 553 C CA . ASP A 1 68 ? 13.031 -22.375 6.621 1 87.31 68 ASP A CA 1
ATOM 554 C C . ASP A 1 68 ? 12.227 -22.422 7.914 1 87.31 68 ASP A C 1
ATOM 556 O O . ASP A 1 68 ? 11.188 -21.766 8.031 1 87.31 68 ASP A O 1
ATOM 560 N N . LYS A 1 69 ? 12.766 -23.047 8.969 1 94.69 69 LYS A N 1
ATOM 561 C CA . LYS A 1 69 ? 12.094 -23.219 10.258 1 94.69 69 LYS A CA 1
ATOM 562 C C . LYS A 1 69 ? 11.883 -21.875 10.953 1 94.69 69 LYS A C 1
ATOM 564 O O . LYS A 1 69 ? 10.875 -21.688 11.633 1 94.69 69 LYS A O 1
ATOM 569 N N . ALA A 1 70 ? 12.781 -21.062 10.711 1 88.12 70 ALA A N 1
ATOM 570 C CA . ALA A 1 70 ? 12.688 -19.766 11.367 1 88.12 70 ALA A CA 1
ATOM 571 C C . ALA A 1 70 ? 11.531 -18.953 10.805 1 88.12 70 ALA A C 1
ATOM 573 O O . ALA A 1 70 ? 10.828 -18.266 11.555 1 88.12 70 ALA A O 1
ATOM 574 N N . LEU A 1 71 ? 11.367 -19 9.539 1 88.31 71 LEU A N 1
ATOM 575 C CA . LEU A 1 71 ? 10.258 -18.297 8.906 1 88.31 71 LEU A CA 1
ATOM 576 C C . LEU A 1 71 ? 8.922 -18.875 9.359 1 88.31 71 LEU A C 1
ATOM 578 O O . LEU A 1 71 ? 7.996 -18.125 9.672 1 88.31 71 LEU A O 1
ATOM 582 N N . ILE A 1 72 ? 8.836 -20.141 9.508 1 94.12 72 ILE A N 1
ATOM 583 C CA . ILE A 1 72 ? 7.59 -20.781 9.922 1 94.12 72 ILE A CA 1
ATOM 584 C C . ILE A 1 72 ? 7.301 -20.469 11.383 1 94.12 72 ILE A C 1
ATOM 586 O O . ILE A 1 72 ? 6.145 -20.281 11.773 1 94.12 72 ILE A O 1
ATOM 590 N N . LYS A 1 73 ? 8.305 -20.422 12.164 1 95.75 73 LYS A N 1
ATOM 591 C CA . LYS A 1 73 ? 8.125 -20.016 13.555 1 95.75 73 LYS A CA 1
ATOM 592 C C . LYS A 1 73 ? 7.492 -18.625 13.633 1 95.75 73 LYS A C 1
ATOM 594 O O . LYS A 1 73 ? 6.547 -18.406 14.398 1 95.75 73 LYS A O 1
ATOM 599 N N . LYS A 1 74 ? 8 -17.781 12.859 1 88.56 74 LYS A N 1
ATOM 600 C CA . LYS A 1 74 ? 7.445 -16.438 12.812 1 88.56 74 LYS A CA 1
ATOM 601 C C . LYS A 1 74 ? 6 -16.453 12.328 1 88.56 74 LYS A C 1
ATOM 603 O O . LYS A 1 74 ? 5.152 -15.734 12.859 1 88.56 74 LYS A O 1
ATOM 608 N N . ALA A 1 75 ? 5.77 -17.219 11.344 1 92 75 ALA A N 1
ATOM 609 C CA . ALA A 1 75 ? 4.41 -17.328 10.82 1 92 75 ALA A CA 1
ATOM 610 C C . ALA A 1 75 ? 3.453 -17.844 11.891 1 92 75 ALA A C 1
ATOM 612 O O . ALA A 1 75 ? 2.336 -17.344 12.023 1 92 75 ALA A O 1
ATOM 613 N N . ASN A 1 76 ? 3.857 -18.75 12.656 1 96.88 76 ASN A N 1
ATOM 614 C CA . ASN A 1 76 ? 3.018 -19.312 13.711 1 96.88 76 ASN A CA 1
ATOM 615 C C . ASN A 1 76 ? 2.781 -18.312 14.836 1 96.88 76 ASN A C 1
ATOM 617 O O . ASN A 1 76 ? 1.709 -18.297 15.445 1 96.88 76 ASN A O 1
ATOM 621 N N . GLU A 1 77 ? 3.764 -17.609 15.156 1 90.56 77 GLU A N 1
ATOM 622 C CA . GLU A 1 77 ? 3.572 -16.547 16.141 1 90.56 77 GLU A CA 1
ATOM 623 C C . GLU A 1 77 ? 2.496 -15.562 15.688 1 90.56 77 GLU A C 1
ATOM 625 O O . GLU A 1 77 ? 1.615 -15.195 16.469 1 90.56 77 GLU A O 1
ATOM 630 N N . ARG A 1 78 ? 2.596 -15.234 14.531 1 85.38 78 ARG A N 1
ATOM 631 C CA . ARG A 1 78 ? 1.602 -14.32 13.969 1 85.38 78 ARG A CA 1
ATOM 632 C C . ARG A 1 78 ? 0.227 -14.984 13.914 1 85.38 78 ARG A C 1
ATOM 634 O O . ARG A 1 78 ? -0.791 -14.328 14.141 1 85.38 78 ARG A O 1
ATOM 641 N N . LYS A 1 79 ? 0.204 -16.188 13.578 1 92.5 79 LYS A N 1
ATOM 642 C CA . LYS A 1 79 ? -1.03 -16.969 13.555 1 92.5 79 LYS A CA 1
ATOM 643 C C . LYS A 1 79 ? -1.761 -16.875 14.891 1 92.5 79 LYS A C 1
ATOM 645 O O . LYS A 1 79 ? -2.977 -16.688 14.93 1 92.5 79 LYS A O 1
ATOM 650 N N . LYS A 1 80 ? -1.035 -16.984 15.914 1 91.5 80 LYS A N 1
ATOM 651 C CA . LYS A 1 80 ? -1.606 -16.891 17.25 1 91.5 80 LYS A CA 1
ATOM 652 C C . LYS A 1 80 ? -2.17 -15.5 17.516 1 91.5 80 LYS A C 1
ATOM 654 O O . LYS A 1 80 ? -3.283 -15.359 18.031 1 91.5 80 LYS A O 1
ATOM 659 N N . GLU A 1 81 ? -1.442 -14.594 17.141 1 80.75 81 GLU A N 1
ATOM 660 C CA . GLU A 1 81 ? -1.858 -13.211 17.359 1 80.75 81 GLU A CA 1
ATOM 661 C C . GLU A 1 81 ? -3.158 -12.906 16.609 1 80.75 81 GLU A C 1
ATOM 663 O O . GLU A 1 81 ? -4.004 -12.164 17.109 1 80.75 81 GLU A O 1
ATOM 668 N N . LEU A 1 82 ? -3.307 -13.531 15.477 1 80.88 82 LEU A N 1
ATOM 669 C CA . LEU A 1 82 ? -4.434 -13.219 14.602 1 80.88 82 LEU A CA 1
ATOM 670 C C . LEU A 1 82 ? -5.578 -14.203 14.82 1 80.88 82 LEU A C 1
ATOM 672 O O . LEU A 1 82 ? -6.637 -14.078 14.195 1 80.88 82 LEU A O 1
ATOM 676 N N . ASN A 1 83 ? -5.383 -15.102 15.641 1 90.94 83 ASN A N 1
ATOM 677 C CA . ASN A 1 83 ? -6.336 -16.203 15.789 1 90.94 83 ASN A CA 1
ATOM 678 C C . ASN A 1 83 ? -6.66 -16.844 14.438 1 90.94 83 ASN A C 1
ATOM 680 O O . ASN A 1 83 ? -7.832 -17.031 14.102 1 90.94 83 ASN A O 1
ATOM 684 N N . SER A 1 84 ? -5.68 -17.062 13.68 1 93.75 84 SER A N 1
ATOM 685 C CA . SER A 1 84 ? -5.766 -17.609 12.328 1 93.75 84 SER A CA 1
ATOM 686 C C . SER A 1 84 ? -5.859 -19.141 12.359 1 93.75 84 SER A C 1
ATOM 688 O O . SER A 1 84 ? -5.406 -19.766 13.312 1 93.75 84 SER A O 1
ATOM 690 N N . LYS A 1 85 ? -6.398 -19.672 11.305 1 97.25 85 LYS A N 1
ATOM 691 C CA . LYS A 1 85 ? -6.527 -21.109 11.195 1 97.25 85 LYS A CA 1
ATOM 692 C C . LYS A 1 85 ? -5.594 -21.672 10.117 1 97.25 85 LYS A C 1
ATOM 694 O O . LYS A 1 85 ? -5.637 -22.859 9.805 1 97.25 85 LYS A O 1
ATOM 699 N N . VAL A 1 86 ? -4.766 -20.875 9.555 1 97.94 86 VAL A N 1
ATOM 700 C CA . VAL A 1 86 ? -3.824 -21.328 8.539 1 97.94 86 VAL A CA 1
ATOM 701 C C . VAL A 1 86 ? -2.938 -22.422 9.109 1 97.94 86 VAL A C 1
ATOM 703 O O . VAL A 1 86 ? -2.479 -22.328 10.258 1 97.94 86 VAL A O 1
ATOM 706 N N . GLU A 1 87 ? -2.74 -23.422 8.359 1 98 87 GLU A N 1
ATOM 707 C CA . GLU A 1 87 ? -1.808 -24.469 8.75 1 98 87 GLU A CA 1
ATOM 708 C C . GLU A 1 87 ? -0.422 -24.234 8.156 1 98 87 GLU A C 1
ATOM 710 O O . GLU A 1 87 ? -0.247 -24.281 6.938 1 98 87 GLU A O 1
ATOM 715 N N . 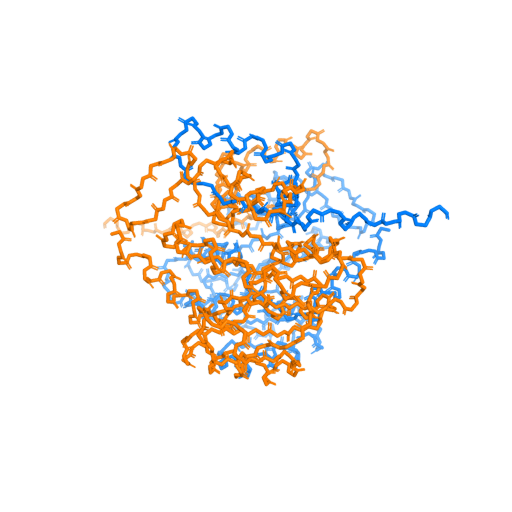PHE A 1 88 ? 0.502 -24.031 9.055 1 97.75 88 PHE A N 1
ATOM 716 C CA . PHE A 1 88 ? 1.88 -23.812 8.625 1 97.75 88 PHE A CA 1
ATOM 717 C C . PHE A 1 88 ? 2.734 -25.047 8.914 1 97.75 88 PHE A C 1
ATOM 719 O O . PHE A 1 88 ? 2.695 -25.594 10.016 1 97.75 88 PHE A O 1
ATOM 726 N N . LEU A 1 89 ? 3.543 -25.422 7.914 1 96.94 89 LEU A N 1
ATOM 727 C CA . LEU A 1 89 ? 4.391 -26.594 8.055 1 96.94 89 LEU A CA 1
ATOM 728 C C . LEU A 1 89 ? 5.805 -26.312 7.555 1 96.94 89 LEU A C 1
ATOM 730 O O . LEU A 1 89 ? 5.992 -25.531 6.613 1 96.94 89 LEU A O 1
ATOM 734 N N . VAL A 1 90 ? 6.766 -26.938 8.234 1 95.69 90 VAL A N 1
ATOM 735 C CA . VAL A 1 90 ? 8.094 -27.016 7.641 1 95.69 90 VAL A CA 1
ATOM 736 C C . VAL A 1 90 ? 8.156 -28.203 6.676 1 95.69 90 VAL A C 1
ATOM 738 O O . VAL A 1 90 ? 7.895 -29.344 7.066 1 95.69 90 VAL A O 1
ATOM 741 N N . ALA A 1 91 ? 8.438 -27.953 5.391 1 93.19 91 ALA A N 1
ATOM 742 C CA . ALA A 1 91 ? 8.445 -29.031 4.402 1 93.19 91 ALA A CA 1
ATOM 743 C C . ALA A 1 91 ? 9.453 -28.75 3.291 1 93.19 91 ALA A C 1
ATOM 745 O O . ALA A 1 91 ? 9.758 -27.594 3.002 1 93.19 91 ALA A O 1
ATOM 746 N N . ASP A 1 92 ? 9.961 -29.828 2.75 1 89.62 92 ASP A N 1
ATOM 747 C CA . ASP A 1 92 ? 10.805 -29.75 1.56 1 89.62 92 ASP A CA 1
ATOM 748 C C . ASP A 1 92 ? 9.961 -29.734 0.289 1 89.62 92 ASP A C 1
ATOM 750 O O . ASP A 1 92 ? 9.367 -30.766 -0.077 1 89.62 92 ASP A O 1
ATOM 754 N N . GLY A 1 93 ? 9.969 -28.656 -0.388 1 88 93 GLY A N 1
ATOM 755 C CA . GLY A 1 93 ? 9.117 -28.453 -1.548 1 88 93 GLY A CA 1
ATOM 756 C C . GLY A 1 93 ? 9.477 -29.344 -2.719 1 88 93 GLY A C 1
ATOM 757 O O . GLY A 1 93 ? 8.719 -29.438 -3.689 1 88 93 GLY A O 1
ATOM 758 N N . ARG A 1 94 ? 10.57 -29.969 -2.666 1 86.5 94 ARG A N 1
ATOM 759 C CA . ARG A 1 94 ? 10.969 -30.891 -3.721 1 86.5 94 ARG A CA 1
ATOM 760 C C . ARG A 1 94 ? 10.148 -32.188 -3.668 1 86.5 94 ARG A C 1
ATOM 762 O O . ARG A 1 94 ? 10.086 -32.906 -4.652 1 86.5 94 ARG A O 1
ATOM 769 N N . TYR A 1 95 ? 9.586 -32.344 -2.465 1 90.25 95 TYR A N 1
ATOM 770 C CA . TYR A 1 95 ? 8.852 -33.594 -2.27 1 90.25 95 TYR A CA 1
ATOM 771 C C . TYR A 1 95 ? 7.48 -33.312 -1.657 1 90.25 95 TYR A C 1
ATOM 773 O O . TYR A 1 95 ? 7.168 -33.812 -0.573 1 90.25 95 TYR A O 1
ATOM 781 N N . PRO A 1 96 ? 6.648 -32.656 -2.414 1 91.81 96 PRO A N 1
ATOM 782 C CA . PRO A 1 96 ? 5.348 -32.312 -1.836 1 91.81 96 PRO A CA 1
ATOM 783 C C . PRO A 1 96 ? 4.488 -33.531 -1.553 1 91.81 96 PRO A C 1
ATOM 785 O O . PRO A 1 96 ? 3.654 -33.531 -0.643 1 91.81 96 PRO A O 1
ATOM 788 N N . GLU A 1 97 ? 4.684 -34.594 -2.271 1 91.06 97 GLU A N 1
ATOM 789 C CA . GLU A 1 97 ? 3.887 -35.812 -2.121 1 91.06 97 GLU A CA 1
ATOM 790 C C . GLU A 1 97 ? 4.09 -36.438 -0.744 1 91.06 97 GLU A C 1
ATOM 792 O O . GLU A 1 97 ? 3.277 -37.25 -0.301 1 91.06 97 GLU A O 1
ATOM 797 N N . LYS A 1 98 ? 5.133 -36.031 -0.081 1 94 98 LYS A N 1
ATOM 798 C CA . LYS A 1 98 ? 5.414 -36.562 1.246 1 94 98 LYS A CA 1
ATOM 799 C C . LYS A 1 98 ? 4.609 -35.844 2.318 1 94 98 LYS A C 1
ATOM 801 O O . LYS A 1 98 ? 4.473 -36.312 3.441 1 94 98 LYS A O 1
ATOM 806 N N . TYR A 1 99 ? 4.086 -34.75 1.967 1 93.94 99 TYR A N 1
ATOM 807 C CA . TYR A 1 99 ? 3.51 -33.906 3.008 1 93.94 99 TYR A CA 1
ATOM 808 C C . TYR A 1 99 ? 2.02 -33.688 2.775 1 93.94 99 TYR A C 1
ATOM 810 O O . TYR A 1 99 ? 1.271 -33.406 3.715 1 93.94 99 TYR A O 1
ATOM 818 N N . PHE A 1 100 ? 1.633 -33.719 1.533 1 92.62 100 PHE A N 1
ATOM 819 C CA . PHE A 1 100 ? 0.261 -33.344 1.216 1 92.62 100 PHE A CA 1
ATOM 820 C C . PHE A 1 100 ? -0.447 -34.469 0.456 1 92.62 100 PHE A C 1
ATOM 822 O O . PHE A 1 100 ? 0.104 -35 -0.495 1 92.62 100 PHE A O 1
ATOM 829 N N . THR A 1 101 ? -1.679 -34.75 0.891 1 88.81 101 THR A N 1
ATOM 830 C CA . THR A 1 101 ? -2.52 -35.75 0.209 1 88.81 101 THR A CA 1
ATOM 831 C C . THR A 1 101 ? -3.803 -35.094 -0.298 1 88.81 101 THR A C 1
ATOM 833 O O . THR A 1 101 ? -4.477 -35.625 -1.176 1 88.81 101 THR A O 1
ATOM 836 N N . AS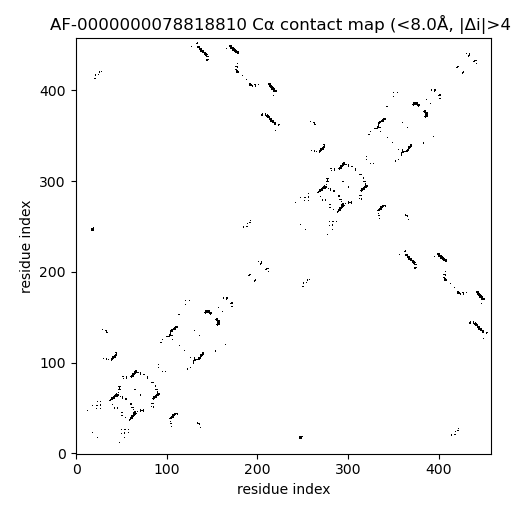P A 1 102 ? -4.094 -33.969 0.203 1 91.12 102 ASP A N 1
ATOM 837 C CA . ASP A 1 102 ? -5.305 -33.25 -0.187 1 91.12 102 ASP A CA 1
ATOM 838 C C . ASP A 1 102 ? -5.156 -32.625 -1.577 1 91.12 102 ASP A C 1
ATOM 840 O O . ASP A 1 102 ? -4.043 -32.531 -2.1 1 91.12 102 ASP A O 1
ATOM 844 N N . LYS A 1 103 ? -6.332 -32.406 -2.145 1 94.94 103 LYS A N 1
ATOM 845 C CA . LYS A 1 103 ? -6.379 -31.641 -3.383 1 94.94 103 LYS A CA 1
ATOM 846 C C . LYS A 1 103 ? -6.68 -30.172 -3.104 1 94.94 103 LYS A C 1
ATOM 848 O O . LYS A 1 103 ? -7.352 -29.844 -2.121 1 94.94 103 LYS A O 1
ATOM 853 N N . PHE A 1 104 ? -6.199 -29.375 -3.967 1 96.62 104 PHE A N 1
ATOM 854 C CA . PHE A 1 104 ? -6.316 -27.938 -3.758 1 96.62 104 PHE A CA 1
ATOM 855 C C . PHE A 1 104 ? -6.965 -27.266 -4.961 1 96.62 104 PHE A C 1
ATOM 857 O O . PHE A 1 104 ? -6.695 -27.641 -6.105 1 96.62 104 PHE A O 1
ATOM 864 N N . GLY A 1 105 ? -7.809 -26.25 -4.672 1 96.81 105 GLY A N 1
ATOM 865 C CA . GLY A 1 105 ? -8.383 -25.469 -5.75 1 96.81 105 GLY A CA 1
ATOM 866 C C . GLY A 1 105 ? -7.398 -24.5 -6.371 1 96.81 105 GLY A C 1
ATOM 867 O O . GLY A 1 105 ? -7.52 -24.141 -7.551 1 96.81 105 GLY A O 1
ATOM 868 N N . ILE A 1 106 ? -6.449 -24.062 -5.531 1 97.44 106 ILE A N 1
ATOM 869 C CA . ILE A 1 106 ? -5.398 -23.172 -6.008 1 97.44 106 ILE A CA 1
ATOM 870 C C . ILE A 1 106 ? -4.062 -23.578 -5.391 1 97.44 106 ILE A C 1
ATOM 872 O O . ILE A 1 106 ? -3.971 -23.797 -4.18 1 97.44 106 ILE A O 1
ATOM 876 N N . ILE A 1 107 ? -3.092 -23.703 -6.223 1 96 107 ILE A N 1
ATOM 877 C CA . ILE A 1 107 ? -1.705 -23.781 -5.777 1 96 107 ILE A CA 1
ATOM 878 C C . ILE A 1 107 ? -0.972 -22.5 -6.156 1 96 107 ILE A C 1
ATOM 880 O O . ILE A 1 107 ? -0.93 -22.125 -7.332 1 96 107 ILE A O 1
ATOM 884 N N . PHE A 1 108 ? -0.477 -21.828 -5.141 1 96 108 PHE A N 1
ATOM 885 C CA . PHE A 1 108 ? 0.155 -20.516 -5.32 1 96 108 PHE A CA 1
ATOM 886 C C . PHE A 1 108 ? 1.671 -20.641 -5.211 1 96 108 PHE A C 1
ATOM 888 O O . PHE A 1 108 ? 2.199 -20.953 -4.145 1 96 108 PHE A O 1
ATOM 895 N N . LEU A 1 109 ? 2.328 -20.359 -6.328 1 92.19 109 LEU A N 1
ATOM 896 C CA . LEU A 1 109 ? 3.785 -20.391 -6.398 1 92.19 109 LEU A CA 1
ATOM 897 C C . LEU A 1 109 ? 4.344 -18.984 -6.676 1 92.19 109 LEU A C 1
ATOM 899 O O . LEU A 1 109 ? 4.348 -18.531 -7.82 1 92.19 109 LEU A O 1
ATOM 903 N N . SER A 1 110 ? 4.656 -18.281 -5.48 1 84.94 110 SER A N 1
ATOM 904 C CA . SER A 1 110 ? 5.18 -16.922 -5.633 1 84.94 110 SER A CA 1
ATOM 905 C C . SER A 1 110 ? 6.648 -16.844 -5.234 1 84.94 110 SER A C 1
ATOM 907 O O . SER A 1 110 ? 7.008 -17.188 -4.102 1 84.94 110 SER A O 1
ATOM 909 N N . GLY A 1 111 ? 7.637 -16.609 -6.082 1 63.94 111 GLY A N 1
ATOM 910 C CA . GLY A 1 111 ? 9.055 -16.469 -5.77 1 63.94 111 GLY A CA 1
ATOM 911 C C . GLY A 1 111 ? 9.836 -17.75 -5.992 1 63.94 111 GLY A C 1
ATOM 912 O O . GLY A 1 111 ? 10.953 -17.891 -5.488 1 63.94 111 GLY A O 1
ATOM 913 N N . PHE A 1 112 ? 9.094 -18.797 -6.281 1 52.88 112 PHE A N 1
ATOM 914 C CA . PHE A 1 112 ? 9.812 -20.047 -6.531 1 52.88 112 PHE A CA 1
ATOM 915 C C . PHE A 1 112 ? 10.844 -19.859 -7.633 1 52.88 112 PHE A C 1
ATOM 917 O O . PHE A 1 112 ? 10.516 -19.406 -8.727 1 52.88 112 PHE A O 1
ATOM 924 N N . ALA A 1 113 ? 12.141 -19.438 -7.207 1 44.91 113 ALA A N 1
ATOM 925 C CA . ALA A 1 113 ? 13.234 -19.469 -8.172 1 44.91 113 ALA A CA 1
ATOM 926 C C . ALA A 1 113 ? 13.289 -20.812 -8.898 1 44.91 113 ALA A C 1
ATOM 928 O O . ALA A 1 113 ? 13.508 -21.859 -8.281 1 44.91 113 ALA A O 1
ATOM 929 N N . LEU A 1 114 ? 12.414 -20.969 -9.875 1 44.22 114 LEU A N 1
ATOM 930 C CA . LEU A 1 114 ? 12.633 -22.141 -10.734 1 44.22 114 LEU A CA 1
ATOM 931 C C . LEU A 1 114 ? 14.102 -22.25 -11.133 1 44.22 114 LEU A C 1
ATOM 933 O O . LEU A 1 114 ? 14.625 -21.375 -11.836 1 44.22 114 LEU A O 1
ATOM 937 N N . PHE A 1 115 ? 14.969 -22.625 -10.266 1 44.03 115 PHE A N 1
ATOM 938 C CA . PHE A 1 115 ? 16.406 -22.719 -10.461 1 44.03 115 PHE A CA 1
ATOM 939 C C . PHE A 1 115 ? 16.75 -23.422 -11.766 1 44.03 115 PHE A C 1
ATOM 941 O O . PHE A 1 115 ? 17.75 -23.109 -12.406 1 44.03 115 PHE A O 1
ATOM 948 N N . GLY A 1 116 ? 16.156 -24.531 -12.328 1 43.84 116 GLY A N 1
ATOM 949 C CA . GLY A 1 116 ? 16.484 -25.25 -13.555 1 43.84 116 GLY A CA 1
ATOM 950 C C . GLY A 1 116 ? 15.289 -25.922 -14.195 1 43.84 116 GLY A C 1
ATOM 951 O O . GLY A 1 116 ? 14.43 -26.469 -13.5 1 43.84 116 GLY A O 1
ATOM 952 N N . ILE A 1 117 ? 15.086 -25.625 -15.523 1 44.09 117 ILE A N 1
ATOM 953 C CA . ILE A 1 117 ? 13.977 -26.078 -16.359 1 44.09 117 ILE A CA 1
ATOM 954 C C . ILE A 1 117 ? 13.719 -27.562 -16.109 1 44.09 117 ILE A C 1
ATOM 956 O O . ILE A 1 117 ? 12.57 -27.969 -15.891 1 44.09 117 ILE A O 1
ATOM 960 N N . LYS A 1 118 ? 14.742 -28.328 -16.469 1 49.16 118 LYS A N 1
ATOM 961 C CA . LYS A 1 118 ? 14.484 -29.766 -16.391 1 49.16 118 LYS A CA 1
ATOM 962 C C . LYS A 1 118 ? 14.031 -30.156 -14.984 1 49.16 118 LYS A C 1
ATOM 964 O O . LYS A 1 118 ? 13.086 -30.938 -14.836 1 49.16 118 LYS A O 1
ATOM 969 N N . GLN A 1 119 ? 14.734 -29.672 -14.102 1 54.28 119 GLN A N 1
ATOM 970 C CA . GLN A 1 119 ? 14.406 -29.969 -12.711 1 54.28 119 GLN A CA 1
ATOM 971 C C . GLN A 1 119 ? 13.078 -29.328 -12.312 1 54.28 119 GLN A C 1
ATOM 973 O O . GLN A 1 119 ? 12.32 -29.906 -11.531 1 54.28 119 GLN A O 1
ATOM 978 N N . ASP A 1 120 ? 12.602 -28.516 -13.289 1 73.25 120 ASP A N 1
ATOM 979 C CA . ASP A 1 120 ? 11.414 -27.766 -12.906 1 73.25 120 ASP A CA 1
ATOM 980 C C . ASP A 1 120 ? 10.148 -28.438 -13.422 1 73.25 120 ASP A C 1
ATOM 982 O O . ASP A 1 120 ? 9.094 -28.375 -12.773 1 73.25 120 ASP A O 1
ATOM 986 N N . SER A 1 121 ? 10.406 -29.438 -14.445 1 85 121 SER A N 1
ATOM 987 C CA . SER A 1 121 ? 9.211 -30.078 -14.992 1 85 121 SER A CA 1
ATOM 988 C C . SER A 1 121 ? 8.68 -31.156 -14.047 1 85 121 SER A C 1
ATOM 990 O O . SER A 1 121 ? 7.48 -31.219 -13.789 1 85 121 SER A O 1
ATOM 992 N N . GLU A 1 122 ? 9.57 -32 -13.57 1 87.12 122 GLU A N 1
ATOM 993 C CA . GLU A 1 122 ? 9.156 -33.062 -12.664 1 87.12 122 GLU A CA 1
ATOM 994 C C . GLU A 1 122 ? 8.547 -32.5 -11.391 1 87.12 122 GLU A C 1
ATOM 996 O O . GLU A 1 122 ? 7.535 -33 -10.898 1 87.12 122 GLU A O 1
ATOM 1001 N N . LEU A 1 123 ? 9.234 -31.578 -10.969 1 87.88 123 LEU A N 1
ATOM 1002 C CA . LEU A 1 123 ? 8.75 -30.938 -9.758 1 87.88 123 LEU A CA 1
ATOM 1003 C C . LEU A 1 123 ? 7.375 -30.312 -9.977 1 87.88 123 LEU A C 1
ATOM 1005 O O . LEU A 1 123 ? 6.469 -30.484 -9.164 1 87.88 123 LEU A O 1
ATOM 1009 N N . MET A 1 124 ? 7.207 -29.656 -11.102 1 91.19 124 MET A N 1
ATOM 1010 C CA . MET A 1 124 ? 5.941 -29 -11.414 1 91.19 124 MET A CA 1
ATOM 1011 C C . MET A 1 124 ? 4.82 -30.031 -11.57 1 91.19 124 MET A C 1
ATOM 1013 O O . MET A 1 124 ? 3.688 -29.781 -11.148 1 91.19 124 MET A O 1
ATOM 1017 N N . GLU A 1 125 ? 5.141 -31.125 -12.094 1 91.56 125 GLU A N 1
ATOM 1018 C CA . GLU A 1 125 ? 4.156 -32.188 -12.258 1 91.56 125 GLU A CA 1
ATOM 1019 C C . GLU A 1 125 ? 3.611 -32.656 -10.914 1 91.56 125 GLU A C 1
ATOM 1021 O O . GLU A 1 125 ? 2.42 -32.938 -10.789 1 91.56 125 GLU A O 1
ATOM 1026 N N . LYS A 1 126 ? 4.465 -32.719 -9.984 1 91.94 126 LYS A N 1
ATOM 1027 C CA . LYS A 1 126 ? 4.043 -33.125 -8.648 1 91.94 126 LYS A CA 1
ATOM 1028 C C . LYS A 1 126 ? 3.016 -32.156 -8.07 1 91.94 126 LYS A C 1
ATOM 1030 O O . LYS A 1 126 ? 2.037 -32.594 -7.449 1 91.94 126 LYS A O 1
ATOM 1035 N N . TYR A 1 127 ? 3.219 -30.938 -8.305 1 93.06 127 TYR A N 1
ATOM 1036 C CA . TYR A 1 127 ? 2.283 -29.938 -7.801 1 93.06 127 TYR A CA 1
ATOM 1037 C C . TYR A 1 127 ? 0.974 -29.969 -8.578 1 93.06 127 TYR A C 1
ATOM 1039 O O . TYR A 1 127 ? -0.105 -29.828 -7.996 1 93.06 127 TYR A O 1
ATOM 1047 N N . LEU A 1 128 ? 1.066 -30.141 -9.859 1 93.81 128 LEU A N 1
ATOM 1048 C CA . LEU A 1 128 ? -0.135 -30.203 -10.688 1 93.81 128 LEU A CA 1
ATOM 1049 C C . LEU A 1 128 ? -1.021 -31.375 -10.273 1 93.81 128 LEU A C 1
ATOM 1051 O O . LEU A 1 128 ? -2.248 -31.281 -10.344 1 93.81 128 LEU A O 1
ATOM 1055 N N . LEU A 1 129 ? -0.44 -32.375 -9.742 1 93.88 129 LEU A N 1
ATOM 1056 C CA . LEU A 1 129 ? -1.18 -33.562 -9.305 1 93.88 129 LEU A CA 1
ATOM 1057 C C . LEU A 1 129 ? -1.959 -33.25 -8.031 1 93.88 129 LEU A C 1
ATOM 1059 O O . LEU A 1 129 ? -2.877 -34 -7.672 1 93.88 129 LEU A O 1
ATOM 1063 N N . LEU A 1 130 ? -1.604 -32.25 -7.402 1 95.31 130 LEU A N 1
ATOM 1064 C CA . LEU A 1 130 ? -2.258 -31.891 -6.148 1 95.31 130 LEU A CA 1
ATOM 1065 C C . LEU A 1 130 ? -3.467 -30.984 -6.406 1 95.31 130 LEU A C 1
ATOM 1067 O O . LEU A 1 130 ? -4.199 -30.641 -5.473 1 95.31 130 LEU A O 1
ATOM 1071 N N . LEU A 1 131 ? -3.699 -30.688 -7.648 1 94.5 131 LEU A N 1
ATOM 1072 C CA . LEU A 1 131 ? -4.84 -29.844 -7.977 1 94.5 131 LEU A CA 1
ATOM 1073 C C . LEU A 1 131 ? -6.125 -30.656 -8.047 1 94.5 131 LEU A C 1
ATOM 1075 O O . LEU A 1 131 ? -6.125 -31.781 -8.539 1 94.5 131 LEU A O 1
ATOM 1079 N N . ASP A 1 132 ? -7.23 -29.969 -7.57 1 92.44 132 ASP A N 1
ATOM 1080 C CA . ASP A 1 132 ? -8.562 -30.531 -7.793 1 92.44 132 ASP A CA 1
ATOM 1081 C C . ASP A 1 132 ? -9.016 -30.312 -9.234 1 92.44 132 ASP A C 1
ATOM 1083 O O . ASP A 1 132 ? -8.344 -29.625 -10.008 1 92.44 132 ASP A O 1
ATOM 1087 N N . ASN A 1 133 ? -10.164 -31.031 -9.516 1 89.94 133 ASN A N 1
ATOM 1088 C CA . ASN A 1 133 ? -10.742 -30.781 -10.836 1 89.94 133 ASN A CA 1
ATOM 1089 C C . ASN A 1 133 ? -11.086 -29.297 -11.023 1 89.94 133 ASN A C 1
ATOM 1091 O O . ASN A 1 133 ? -11.797 -28.719 -10.203 1 89.94 133 ASN A O 1
ATOM 1095 N N . GLY A 1 134 ? -10.508 -28.781 -12.008 1 91.69 134 GLY A N 1
ATOM 1096 C CA . GLY A 1 134 ? -10.766 -27.375 -12.289 1 91.69 134 GLY A CA 1
ATOM 1097 C C . GLY A 1 134 ? -9.859 -26.438 -11.516 1 91.69 134 GLY A C 1
ATOM 1098 O O . GLY A 1 134 ? -9.961 -25.219 -11.656 1 91.69 134 GLY A O 1
ATOM 1099 N N . GLY A 1 135 ? -8.977 -27.078 -10.727 1 95.75 135 GLY A N 1
ATOM 1100 C CA . GLY A 1 135 ? -8.055 -26.266 -9.953 1 95.75 135 GLY A CA 1
ATOM 1101 C C . GLY A 1 135 ? -7.062 -25.5 -10.812 1 95.75 135 GLY A C 1
ATOM 1102 O O . GLY A 1 135 ? -6.883 -25.812 -11.992 1 95.75 135 GLY A O 1
ATOM 1103 N N . LYS A 1 136 ? -6.48 -24.406 -10.203 1 96.81 136 LYS A N 1
ATOM 1104 C CA . LYS A 1 136 ? -5.543 -23.562 -10.938 1 96.81 136 LYS A CA 1
ATOM 1105 C C . LYS A 1 136 ? -4.188 -23.5 -10.234 1 96.81 136 LYS A C 1
ATOM 1107 O O . LYS A 1 136 ? -4.125 -23.453 -9.008 1 96.81 136 LYS A O 1
ATOM 1112 N N . LEU A 1 137 ? -3.166 -23.562 -11.062 1 95.88 137 LEU A N 1
ATOM 1113 C CA . LEU A 1 137 ? -1.837 -23.188 -10.594 1 95.88 137 LEU A CA 1
ATOM 1114 C C . LEU A 1 137 ? -1.539 -21.734 -10.914 1 95.88 137 LEU A C 1
ATOM 1116 O O . LEU A 1 137 ? -1.639 -21.312 -12.062 1 95.88 137 LEU A O 1
ATOM 1120 N N . VAL A 1 138 ? -1.296 -20.953 -9.852 1 96.06 138 VAL A N 1
ATOM 1121 C CA . VAL A 1 138 ? -0.901 -19.562 -10 1 96.06 138 VAL A CA 1
ATOM 1122 C C . VAL A 1 138 ? 0.612 -19.422 -9.836 1 96.06 138 VAL A C 1
ATOM 1124 O O . VAL A 1 138 ? 1.139 -19.578 -8.734 1 96.06 138 VAL A O 1
ATOM 1127 N N . PHE A 1 139 ? 1.243 -19.078 -10.945 1 93.06 139 PHE A N 1
ATOM 1128 C CA . PHE A 1 139 ? 2.699 -19 -10.984 1 93.06 139 PHE A CA 1
ATOM 1129 C C . PHE A 1 139 ? 3.164 -17.562 -11.18 1 93.06 139 PHE A C 1
ATOM 1131 O O . PHE A 1 139 ? 2.904 -16.953 -12.227 1 93.06 139 PHE A O 1
ATOM 1138 N N . VAL A 1 140 ? 3.816 -17.016 -10.141 1 90.56 140 VAL A N 1
ATOM 1139 C CA . VAL A 1 140 ? 4.355 -15.664 -10.211 1 90.56 140 VAL A CA 1
ATOM 1140 C C . VAL A 1 140 ? 5.84 -15.711 -10.578 1 90.56 140 VAL A C 1
ATOM 1142 O O . VAL A 1 140 ? 6.641 -16.312 -9.852 1 90.56 140 VAL A O 1
ATOM 1145 N N . HIS A 1 141 ? 6.215 -15.016 -11.672 1 87.5 141 HIS A N 1
ATOM 1146 C CA . HIS A 1 141 ? 7.566 -15.117 -12.195 1 87.5 141 HIS A CA 1
ATOM 1147 C C . HIS A 1 141 ? 8.109 -13.75 -12.586 1 87.5 141 HIS A C 1
ATOM 1149 O O . HIS A 1 141 ? 7.43 -12.977 -13.266 1 87.5 141 HIS A O 1
ATOM 1155 N N . SER A 1 142 ? 9.359 -13.477 -12.102 1 83.81 142 SER A N 1
ATOM 1156 C CA . SER A 1 142 ? 10.047 -12.258 -12.508 1 83.81 142 SER A CA 1
ATOM 1157 C C . SER A 1 142 ? 11.008 -12.523 -13.664 1 83.81 142 SER A C 1
ATOM 1159 O O . SER A 1 142 ? 11.836 -13.438 -13.594 1 83.81 142 SER A O 1
ATOM 1161 N N . SER A 1 143 ? 10.867 -11.711 -14.742 1 83.38 143 SER A N 1
ATOM 1162 C CA . SER A 1 143 ? 11.688 -11.922 -15.93 1 83.38 143 SER A CA 1
ATOM 1163 C C . SER A 1 143 ? 11.828 -10.625 -16.734 1 83.38 143 SER A C 1
ATOM 1165 O O . SER A 1 143 ? 10.945 -9.766 -16.703 1 83.38 143 SER A O 1
ATOM 1167 N N . ASN A 1 144 ? 12.953 -10.492 -17.406 1 82.62 144 ASN A N 1
ATOM 1168 C CA . ASN A 1 144 ? 13.055 -9.406 -18.375 1 82.62 144 ASN A CA 1
ATOM 1169 C C . ASN A 1 144 ? 12.711 -9.883 -19.781 1 82.62 144 ASN A C 1
ATOM 1171 O O . ASN A 1 144 ? 12.914 -9.156 -20.75 1 82.62 144 ASN A O 1
ATOM 1175 N N . LEU A 1 145 ? 12.438 -11.102 -19.938 1 87 145 LEU A N 1
ATOM 1176 C CA . LEU A 1 145 ? 11.828 -11.711 -21.109 1 87 145 LEU A CA 1
ATOM 1177 C C . LEU A 1 145 ? 12.844 -11.859 -22.234 1 87 145 LEU A C 1
ATOM 1179 O O . LEU A 1 145 ? 12.469 -11.938 -23.406 1 87 145 LEU A O 1
ATOM 1183 N N . THR A 1 146 ? 14.125 -11.891 -21.906 1 85.25 146 THR A N 1
ATOM 1184 C CA . THR A 1 146 ? 15.172 -11.977 -22.906 1 85.25 146 THR A CA 1
ATOM 1185 C C . THR A 1 146 ? 15.523 -13.43 -23.203 1 85.25 146 THR A C 1
ATOM 1187 O O . THR A 1 146 ? 16.125 -13.734 -24.25 1 85.25 146 THR A O 1
ATOM 1190 N N . GLY A 1 147 ? 15.242 -14.297 -22.312 1 81.5 147 GLY A N 1
ATOM 1191 C CA . GLY A 1 147 ? 15.672 -15.68 -22.422 1 81.5 147 GLY A CA 1
ATOM 1192 C C . GLY A 1 147 ? 17.062 -15.922 -21.875 1 81.5 147 GLY A C 1
ATOM 1193 O O . GLY A 1 147 ? 17.531 -17.062 -21.812 1 81.5 147 GLY A O 1
ATOM 1194 N N . ASP A 1 148 ? 17.594 -14.82 -21.359 1 80.62 148 ASP A N 1
ATOM 1195 C CA . ASP A 1 148 ? 18.969 -14.898 -20.859 1 80.62 148 ASP A CA 1
ATOM 1196 C C . ASP A 1 148 ? 19.016 -15.453 -19.438 1 80.62 148 ASP A C 1
ATOM 1198 O O . ASP A 1 148 ? 18.047 -15.344 -18.703 1 80.62 148 ASP A O 1
ATOM 1202 N N . ILE A 1 149 ? 20.156 -16.156 -19.156 1 76.44 149 ILE A N 1
ATOM 1203 C CA . ILE A 1 149 ? 20.406 -16.625 -17.797 1 76.44 149 ILE A CA 1
ATOM 1204 C C . ILE A 1 149 ? 21.109 -15.531 -17 1 76.44 149 ILE A C 1
ATOM 1206 O O . ILE A 1 149 ? 22.094 -14.961 -17.469 1 76.44 149 ILE A O 1
ATOM 1210 N N . ARG A 1 150 ? 20.516 -15.227 -15.82 1 66.88 150 ARG A N 1
ATOM 1211 C CA . ARG A 1 150 ? 21.109 -14.219 -14.953 1 66.88 150 ARG A CA 1
ATOM 1212 C C . ARG A 1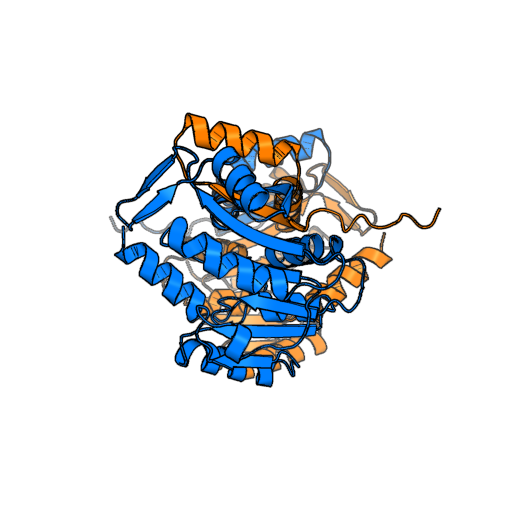 150 ? 22.375 -14.742 -14.281 1 66.88 150 ARG A C 1
ATOM 1214 O O . ARG A 1 150 ? 22.625 -15.945 -14.289 1 66.88 150 ARG A O 1
ATOM 1221 N N . LYS A 1 151 ? 23.094 -13.75 -13.734 1 62.69 151 LYS A N 1
ATOM 1222 C CA . LYS A 1 151 ? 24.266 -14.141 -12.969 1 62.69 151 LYS A CA 1
ATOM 1223 C C . LYS A 1 151 ? 23.891 -15.023 -11.789 1 62.69 151 LYS A C 1
ATOM 1225 O O . LYS A 1 151 ? 24.688 -15.875 -11.367 1 62.69 151 LYS A O 1
ATOM 1230 N N . THR A 1 152 ? 22.703 -14.93 -11.297 1 56.88 152 THR A N 1
ATOM 1231 C CA . THR A 1 152 ? 22.188 -15.688 -10.164 1 56.88 152 THR A CA 1
ATOM 1232 C C . THR A 1 152 ? 21.719 -17.078 -10.602 1 56.88 152 THR A C 1
ATOM 1234 O O . THR A 1 152 ? 21.234 -17.859 -9.781 1 56.88 152 THR A O 1
ATOM 1237 N N . ARG A 1 153 ? 21.891 -17.469 -11.836 1 59.34 153 ARG A N 1
ATOM 1238 C CA . ARG A 1 153 ? 21.453 -18.719 -12.453 1 59.34 153 ARG A CA 1
ATOM 1239 C C . ARG A 1 153 ? 19.938 -18.734 -12.648 1 59.34 153 ARG A C 1
ATOM 1241 O O . ARG A 1 153 ? 19.375 -19.766 -13.023 1 59.34 153 ARG A O 1
ATOM 1248 N N . TRP A 1 154 ? 19.406 -17.484 -12.328 1 68.25 154 TRP A N 1
ATOM 1249 C CA . TRP A 1 154 ? 17.984 -17.328 -12.641 1 68.25 154 TRP A CA 1
ATOM 1250 C C . TRP A 1 154 ? 17.797 -17.016 -14.125 1 68.25 154 TRP A C 1
ATOM 1252 O O . TRP A 1 154 ? 18.578 -16.281 -14.727 1 68.25 154 TRP A O 1
ATOM 1262 N N . ARG A 1 155 ? 16.844 -17.734 -14.68 1 74.69 155 ARG A N 1
ATOM 1263 C CA . ARG A 1 155 ? 16.625 -17.531 -16.109 1 74.69 155 ARG A CA 1
ATOM 1264 C C . ARG A 1 155 ? 15.508 -16.531 -16.359 1 74.69 155 ARG A C 1
ATOM 1266 O O . ARG A 1 155 ? 14.469 -16.578 -15.695 1 74.69 155 ARG A O 1
ATOM 1273 N N . ASN A 1 156 ? 15.75 -15.633 -17.219 1 82.19 156 ASN A N 1
ATOM 1274 C CA . ASN A 1 156 ? 14.75 -14.688 -17.703 1 82.19 156 ASN A CA 1
ATOM 1275 C C . ASN A 1 156 ? 13.906 -15.297 -18.828 1 82.19 156 ASN A C 1
ATOM 1277 O O . ASN A 1 156 ? 14.109 -14.969 -20 1 82.19 156 ASN A O 1
ATOM 1281 N N . HIS A 1 157 ? 12.945 -16 -18.484 1 85.94 157 HIS A N 1
ATOM 1282 C CA . HIS A 1 157 ? 12.141 -16.734 -19.453 1 85.94 157 HIS A CA 1
ATOM 1283 C C . HIS A 1 157 ? 11.266 -15.789 -20.266 1 85.94 157 HIS A C 1
ATOM 1285 O O . HIS A 1 157 ? 10.719 -14.82 -19.734 1 85.94 157 HIS A O 1
ATOM 1291 N N . LYS A 1 158 ? 11.227 -16.188 -21.547 1 89.69 158 LYS A N 1
ATOM 1292 C CA . LYS A 1 158 ? 10.188 -15.562 -22.359 1 89.69 158 LYS A CA 1
ATOM 1293 C C . LYS A 1 158 ? 8.812 -16.141 -22.031 1 89.69 158 LYS A C 1
ATOM 1295 O O . LYS A 1 158 ? 8.703 -17.266 -21.547 1 89.69 158 LYS A O 1
ATOM 1300 N N . ILE A 1 159 ? 7.832 -15.344 -22.359 1 92.69 159 ILE A N 1
ATOM 1301 C CA . ILE A 1 159 ? 6.469 -15.773 -22.078 1 92.69 159 ILE A CA 1
ATOM 1302 C C . ILE A 1 159 ? 6.16 -17.047 -22.859 1 92.69 159 ILE A C 1
ATOM 1304 O O . ILE A 1 159 ? 5.578 -17.984 -22.312 1 92.69 159 ILE A O 1
ATOM 1308 N N . GLU A 1 160 ? 6.586 -17.078 -24.078 1 93.12 160 GLU A N 1
ATOM 1309 C CA . GLU A 1 160 ? 6.336 -18.234 -24.938 1 93.12 160 GLU A CA 1
ATOM 1310 C C . GLU A 1 160 ? 7.012 -19.484 -24.391 1 93.12 160 GLU A C 1
ATOM 1312 O O . GLU A 1 160 ? 6.473 -20.594 -24.5 1 93.12 160 GLU A O 1
ATOM 1317 N N . GLU A 1 161 ? 8.141 -19.312 -23.828 1 90.31 161 GLU A N 1
ATOM 1318 C CA . GLU A 1 161 ? 8.844 -20.453 -23.219 1 90.31 161 GLU A CA 1
ATOM 1319 C C . GLU A 1 161 ? 8.055 -21.031 -22.047 1 90.31 161 GLU A C 1
ATOM 1321 O O . GLU A 1 161 ? 7.996 -22.25 -21.875 1 90.31 161 GLU A O 1
ATOM 1326 N N . LEU A 1 162 ? 7.477 -20.172 -21.312 1 90.94 162 LEU A N 1
ATOM 1327 C CA . LEU A 1 162 ? 6.695 -20.625 -20.172 1 90.94 162 LEU A CA 1
ATOM 1328 C C . LEU A 1 162 ? 5.395 -21.281 -20.625 1 90.94 162 LEU A C 1
ATOM 1330 O O . LEU A 1 162 ? 4.957 -22.281 -20.031 1 90.94 162 LEU A O 1
ATOM 1334 N N . LYS A 1 163 ? 4.781 -20.781 -21.641 1 93.56 163 LYS A N 1
ATOM 1335 C CA . LYS A 1 163 ? 3.588 -21.406 -22.203 1 93.56 163 LYS A CA 1
ATOM 1336 C C . LYS A 1 163 ? 3.895 -22.812 -22.703 1 93.56 163 LYS A C 1
ATOM 1338 O O . LYS A 1 163 ? 3.145 -23.766 -22.422 1 93.56 163 LYS A O 1
ATOM 1343 N N . LEU A 1 164 ? 4.992 -22.906 -23.359 1 92.94 164 LEU A N 1
ATOM 1344 C CA . LEU A 1 164 ? 5.398 -24.203 -23.875 1 92.94 164 LEU A CA 1
ATOM 1345 C C . LEU A 1 164 ? 5.719 -25.172 -22.734 1 92.94 164 LEU A C 1
ATOM 1347 O O . LEU A 1 164 ? 5.395 -26.359 -22.828 1 92.94 164 LEU A O 1
ATOM 1351 N N . PHE A 1 165 ? 6.383 -24.625 -21.812 1 91.12 165 PHE A N 1
ATOM 1352 C CA . PHE A 1 165 ? 6.711 -25.422 -20.625 1 91.12 165 PHE A CA 1
ATOM 1353 C C . PHE A 1 165 ? 5.453 -26.047 -20.031 1 91.12 165 PHE A C 1
ATOM 1355 O O . PHE A 1 165 ? 5.422 -27.25 -19.781 1 91.12 165 PHE A O 1
ATOM 1362 N N . PHE A 1 166 ? 4.395 -25.344 -19.891 1 94.06 166 PHE A N 1
ATOM 1363 C CA . PHE A 1 166 ? 3.168 -25.844 -19.281 1 94.06 166 PHE A CA 1
ATOM 1364 C C . PHE A 1 166 ? 2.406 -26.734 -20.281 1 94.06 166 PHE A C 1
ATOM 1366 O O . PHE A 1 166 ? 1.749 -27.688 -19.875 1 94.06 166 PHE A O 1
ATOM 1373 N N . GLU A 1 167 ? 2.479 -26.438 -21.5 1 94.31 167 GLU A N 1
ATOM 1374 C CA . GLU A 1 167 ? 1.875 -27.297 -22.516 1 94.31 167 GLU A CA 1
ATOM 1375 C C . GLU A 1 167 ? 2.48 -28.703 -22.484 1 94.31 167 GLU A C 1
ATOM 1377 O O . GLU A 1 167 ? 1.764 -29.703 -22.609 1 94.31 167 GLU A O 1
ATOM 1382 N N . ASP A 1 168 ? 3.781 -28.703 -22.25 1 92.81 168 ASP A N 1
ATOM 1383 C CA . ASP A 1 168 ? 4.484 -29.969 -22.188 1 92.81 168 ASP A CA 1
ATOM 1384 C C . ASP A 1 168 ? 4.031 -30.781 -20.969 1 92.81 168 ASP A C 1
ATOM 1386 O O . ASP A 1 168 ? 4.211 -32 -20.922 1 92.81 168 ASP A O 1
ATOM 1390 N N . LEU A 1 169 ? 3.447 -30.125 -20.062 1 93.88 169 LEU A N 1
ATOM 1391 C CA . LEU A 1 169 ? 2.938 -30.781 -18.859 1 93.88 169 LEU A CA 1
ATOM 1392 C C . LEU A 1 169 ? 1.432 -30.984 -18.969 1 93.88 169 LEU A C 1
ATOM 1394 O O . LEU A 1 169 ? 0.758 -31.172 -17.953 1 93.88 169 LEU A O 1
ATOM 1398 N N . ASP A 1 170 ? 0.916 -30.875 -20.141 1 94.75 170 ASP A N 1
ATOM 1399 C CA . ASP A 1 170 ? -0.502 -31.047 -20.438 1 94.75 170 ASP A CA 1
ATOM 1400 C C . ASP A 1 170 ? -1.354 -30.016 -19.703 1 94.75 170 ASP A C 1
ATOM 1402 O O . ASP A 1 170 ? -2.4 -30.344 -19.141 1 94.75 170 ASP A O 1
ATOM 1406 N N . CYS A 1 171 ? -0.798 -28.844 -19.672 1 96.38 171 CYS A N 1
ATOM 1407 C CA . CYS A 1 171 ? -1.511 -27.719 -19.094 1 96.38 171 CYS A CA 1
ATOM 1408 C C . CYS A 1 171 ? -1.638 -26.578 -20.094 1 96.38 171 CYS A C 1
ATOM 1410 O O . CYS A 1 171 ? -1.023 -26.625 -21.172 1 96.38 171 CYS A O 1
ATOM 1412 N N . ILE A 1 172 ? -2.527 -25.641 -19.75 1 95.94 172 ILE A N 1
ATOM 1413 C CA . ILE A 1 172 ? -2.684 -24.438 -20.562 1 95.94 172 ILE A CA 1
ATOM 1414 C C . ILE A 1 172 ? -2.57 -23.188 -19.688 1 95.94 172 ILE A C 1
ATOM 1416 O O . ILE A 1 172 ? -3.1 -23.156 -18.562 1 95.94 172 ILE A O 1
ATOM 1420 N N . VAL A 1 173 ? -1.86 -22.234 -20.188 1 96.44 173 VAL A N 1
ATOM 1421 C CA . VAL A 1 173 ? -1.869 -20.906 -19.578 1 96.44 173 VAL A CA 1
ATOM 1422 C C . VAL A 1 173 ? -3.109 -20.141 -20.016 1 96.44 173 VAL A C 1
ATOM 1424 O O . VAL A 1 173 ? -3.193 -19.688 -21.156 1 96.44 173 VAL A O 1
ATOM 1427 N N . GLU A 1 174 ? -3.982 -19.938 -19.031 1 95.12 174 GLU A N 1
ATOM 1428 C CA . GLU A 1 174 ? -5.246 -19.281 -19.359 1 95.12 174 GLU A CA 1
ATOM 1429 C C . GLU A 1 174 ? -5.07 -17.766 -19.469 1 95.12 174 GLU A C 1
ATOM 1431 O O . GLU A 1 174 ? -5.648 -17.125 -20.359 1 95.12 174 GLU A O 1
ATOM 1436 N N . GLU A 1 175 ? -4.352 -17.25 -18.516 1 95.38 175 GLU A N 1
ATOM 1437 C CA . GLU A 1 175 ? -4.16 -15.805 -18.453 1 95.38 175 GLU A CA 1
ATOM 1438 C C . GLU A 1 175 ? -2.762 -15.453 -17.953 1 95.38 175 GLU A C 1
ATOM 1440 O O . GLU A 1 175 ? -2.143 -16.234 -17.234 1 95.38 175 GLU A O 1
ATOM 1445 N N . VAL A 1 176 ? -2.295 -14.336 -18.453 1 95.44 176 VAL A N 1
ATOM 1446 C CA . VAL A 1 176 ? -1.077 -13.719 -17.938 1 95.44 176 VAL A CA 1
ATOM 1447 C C . VAL A 1 176 ? -1.368 -12.281 -17.516 1 95.44 176 VAL A C 1
ATOM 1449 O O . VAL A 1 176 ? -1.976 -11.516 -18.266 1 95.44 176 VAL A O 1
ATOM 1452 N N . TYR A 1 177 ? -0.971 -11.938 -16.281 1 94.88 177 TYR A N 1
ATOM 1453 C CA . TYR A 1 177 ? -1.17 -10.586 -15.773 1 94.88 177 TYR A CA 1
ATOM 1454 C C . TYR A 1 177 ? 0.136 -10 -15.242 1 94.88 177 TYR A C 1
ATOM 1456 O O . TYR A 1 177 ? 1.053 -10.742 -14.883 1 94.88 177 TYR A O 1
ATOM 1464 N N . PHE A 1 178 ? 0.18 -8.695 -15.258 1 92 178 PHE A N 1
ATOM 1465 C CA . PHE A 1 178 ? 1.289 -7.977 -14.641 1 92 178 PHE A CA 1
ATOM 1466 C C . PHE A 1 178 ? 1.029 -7.758 -13.156 1 92 178 PHE A C 1
ATOM 1468 O O . PHE A 1 178 ? -0.093 -7.438 -12.758 1 92 178 PHE A O 1
ATOM 1475 N N . TYR A 1 179 ? 1.999 -8.016 -12.359 1 88.56 179 TYR A N 1
ATOM 1476 C CA . TYR A 1 179 ? 2.006 -7.609 -10.961 1 88.56 179 TYR A CA 1
ATOM 1477 C C . TYR A 1 179 ? 3.428 -7.375 -10.469 1 88.56 179 TYR A C 1
ATOM 1479 O O . TYR A 1 179 ? 4.215 -8.32 -10.352 1 88.56 179 TYR A O 1
ATOM 1487 N N . ASP A 1 180 ? 3.74 -6.113 -10.219 1 80.5 180 ASP A N 1
ATOM 1488 C CA . ASP A 1 180 ? 5.023 -5.77 -9.609 1 80.5 180 ASP A CA 1
ATOM 1489 C C . ASP A 1 180 ? 4.844 -4.777 -8.461 1 80.5 180 ASP A C 1
ATOM 1491 O O . ASP A 1 180 ? 4.66 -3.58 -8.695 1 80.5 180 ASP A O 1
ATOM 1495 N N . ARG A 1 181 ? 5 -5.27 -7.301 1 75.62 181 ARG A N 1
ATOM 1496 C CA . ARG A 1 181 ? 4.812 -4.445 -6.109 1 75.62 181 ARG A CA 1
ATOM 1497 C C . ARG A 1 181 ? 5.836 -3.316 -6.055 1 75.62 181 ARG A C 1
ATOM 1499 O O . ARG A 1 181 ? 5.5 -2.186 -5.699 1 75.62 181 ARG A O 1
ATOM 1506 N N . GLN A 1 182 ? 7.039 -3.584 -6.371 1 73.12 182 GLN A N 1
ATOM 1507 C CA . GLN A 1 182 ? 8.102 -2.582 -6.309 1 73.12 182 GLN A CA 1
ATOM 1508 C C . GLN A 1 182 ? 7.844 -1.452 -7.305 1 73.12 182 GLN A C 1
ATOM 1510 O O . GLN A 1 182 ? 8.086 -0.283 -6.996 1 73.12 182 GLN A O 1
ATOM 1515 N N . PHE A 1 183 ? 7.41 -1.83 -8.422 1 76.44 183 PHE A N 1
ATOM 1516 C CA . PHE A 1 183 ? 7.074 -0.823 -9.422 1 76.44 183 PHE A CA 1
ATOM 1517 C C . PHE A 1 183 ? 5.992 0.117 -8.906 1 76.44 183 PHE A C 1
ATOM 1519 O O . PHE A 1 183 ? 6.094 1.335 -9.062 1 76.44 183 PHE A O 1
ATOM 1526 N N . ILE A 1 184 ? 5.102 -0.396 -8.297 1 74.88 184 ILE A N 1
ATOM 1527 C CA . ILE A 1 184 ? 3.977 0.388 -7.797 1 74.88 184 ILE A CA 1
ATOM 1528 C C . ILE A 1 184 ? 4.453 1.326 -6.691 1 74.88 184 ILE A C 1
ATOM 1530 O O . ILE A 1 184 ? 4.047 2.49 -6.637 1 74.88 184 ILE A O 1
ATOM 1534 N N . ILE A 1 185 ? 5.305 0.801 -5.848 1 75.75 185 ILE A N 1
ATOM 1535 C CA . ILE A 1 185 ? 5.871 1.622 -4.785 1 75.75 185 ILE A CA 1
ATOM 1536 C C . ILE A 1 185 ? 6.672 2.771 -5.395 1 75.75 185 ILE A C 1
ATOM 1538 O O . ILE A 1 185 ? 6.543 3.92 -4.965 1 75.75 185 ILE A O 1
ATOM 1542 N N . LYS A 1 186 ? 7.395 2.475 -6.352 1 76.5 186 LYS A N 1
ATOM 1543 C CA . LYS A 1 186 ? 8.18 3.502 -7.027 1 76.5 186 LYS A CA 1
ATOM 1544 C C . LYS A 1 186 ? 7.273 4.555 -7.664 1 76.5 186 LYS A C 1
ATOM 1546 O O . LYS A 1 186 ? 7.57 5.75 -7.609 1 76.5 186 LYS A O 1
ATOM 1551 N N . MET A 1 187 ? 6.277 4.105 -8.242 1 76.94 187 MET A N 1
ATOM 1552 C CA . MET A 1 187 ? 5.316 5.027 -8.844 1 76.94 187 MET A CA 1
ATOM 1553 C C . MET A 1 187 ? 4.715 5.949 -7.789 1 76.94 187 MET A C 1
ATOM 1555 O O . MET A 1 187 ? 4.582 7.152 -8.016 1 76.94 187 MET A O 1
ATOM 1559 N N . PHE A 1 188 ? 4.445 5.465 -6.652 1 78.31 188 PHE A N 1
ATOM 1560 C CA . PHE A 1 188 ? 3.945 6.266 -5.543 1 78.31 188 PHE A CA 1
ATOM 1561 C C . PHE A 1 188 ? 4.938 7.359 -5.172 1 78.31 188 PHE A C 1
ATOM 1563 O O . PHE A 1 188 ? 4.566 8.531 -5.066 1 78.31 188 PHE A O 1
ATOM 1570 N N . HIS A 1 189 ? 6.109 6.914 -5.031 1 77.25 189 HIS A N 1
ATOM 1571 C CA . HIS A 1 189 ? 7.148 7.852 -4.625 1 77.25 189 HIS A CA 1
ATOM 1572 C C . HIS A 1 189 ? 7.324 8.961 -5.652 1 77.25 189 HIS A C 1
ATOM 1574 O O . HIS A 1 189 ? 7.508 10.125 -5.293 1 77.25 189 HIS A O 1
ATOM 1580 N N . SER A 1 190 ? 7.113 8.586 -6.82 1 79.88 190 SER A N 1
ATOM 1581 C CA . SER A 1 190 ? 7.305 9.547 -7.898 1 79.88 190 SER A CA 1
ATOM 1582 C C . SER A 1 190 ? 6.109 10.492 -8.008 1 79.88 190 SER A C 1
ATOM 1584 O O . SER A 1 190 ? 6.25 11.633 -8.461 1 79.88 190 SER A O 1
ATOM 1586 N N . LEU A 1 191 ? 4.992 10.047 -7.609 1 82.69 191 LEU A N 1
ATOM 1587 C CA . LEU A 1 191 ? 3.773 10.828 -7.773 1 82.69 191 LEU A CA 1
ATOM 1588 C C . LEU A 1 191 ? 3.545 11.742 -6.574 1 82.69 191 LEU A C 1
ATOM 1590 O O . LEU A 1 191 ? 2.945 12.812 -6.711 1 82.69 191 LEU A O 1
ATOM 1594 N N . VAL A 1 192 ? 4.109 11.156 -5.48 1 81.25 192 VAL A N 1
ATOM 1595 C CA . VAL A 1 192 ? 3.852 11.898 -4.254 1 81.25 192 VAL A CA 1
ATOM 1596 C C . VAL A 1 192 ? 5.059 12.766 -3.914 1 81.25 192 VAL A C 1
ATOM 1598 O O . VAL A 1 192 ? 6.195 12.43 -4.254 1 81.25 192 VAL A O 1
ATOM 1601 N N . PHE A 1 193 ? 4.941 13.914 -3.395 1 85.75 193 PHE A N 1
ATOM 1602 C CA . PHE A 1 193 ? 5.938 14.859 -2.908 1 85.75 193 PHE A CA 1
ATOM 1603 C C . PHE A 1 193 ? 6.918 15.234 -4.016 1 85.75 193 PHE A C 1
ATOM 1605 O O . PHE A 1 193 ? 8.133 15.172 -3.82 1 85.75 193 PHE A O 1
ATOM 1612 N N . ASN A 1 194 ? 6.363 15.273 -5.113 1 86.62 194 ASN A N 1
ATOM 1613 C CA . ASN A 1 194 ? 7.023 15.766 -6.312 1 86.62 194 ASN A CA 1
ATOM 1614 C C . ASN A 1 194 ? 6.32 17 -6.871 1 86.62 194 ASN A C 1
ATOM 1616 O O . ASN A 1 194 ? 5.125 16.953 -7.172 1 86.62 194 ASN A O 1
ATOM 1620 N N . LYS A 1 195 ? 7.098 18.109 -6.953 1 90.06 195 LYS A N 1
ATOM 1621 C CA . LYS A 1 195 ? 6.512 19.375 -7.352 1 90.06 195 LYS A CA 1
ATOM 1622 C C . LYS A 1 195 ? 5.859 19.281 -8.727 1 90.06 195 LYS A C 1
ATOM 1624 O O . LYS A 1 195 ? 4.781 19.828 -8.953 1 90.06 195 LYS A O 1
ATOM 1629 N N . PHE A 1 196 ? 6.52 18.594 -9.609 1 91.44 196 PHE A N 1
ATOM 1630 C CA . PHE A 1 196 ? 5.988 18.469 -10.961 1 91.44 196 PHE A CA 1
ATOM 1631 C C . PHE A 1 196 ? 4.676 17.688 -10.961 1 91.44 196 PHE A C 1
ATOM 1633 O O . PHE A 1 196 ? 3.686 18.141 -11.539 1 91.44 196 PHE A O 1
ATOM 1640 N N . SER A 1 197 ? 4.668 16.547 -10.289 1 89.56 197 SER A N 1
ATOM 1641 C CA . SER A 1 197 ? 3.451 15.758 -10.211 1 89.56 197 SER A CA 1
ATOM 1642 C C . SER A 1 197 ? 2.328 16.531 -9.523 1 89.56 197 SER A C 1
ATOM 1644 O O . SER A 1 197 ? 1.167 16.438 -9.922 1 89.56 197 SER A O 1
ATOM 1646 N N . THR A 1 198 ? 2.666 17.328 -8.523 1 92.62 198 THR A N 1
ATOM 1647 C CA . THR A 1 198 ? 1.681 18.141 -7.809 1 92.62 198 THR A CA 1
ATOM 1648 C C . THR A 1 198 ? 1.007 19.125 -8.75 1 92.62 198 THR A C 1
ATOM 1650 O O . THR A 1 198 ? -0.22 19.25 -8.766 1 92.62 198 THR A O 1
ATOM 1653 N N . LYS A 1 199 ? 1.768 19.75 -9.516 1 92.56 199 LYS A N 1
ATOM 1654 C CA . LYS A 1 199 ? 1.227 20.703 -10.477 1 92.56 199 LYS A CA 1
ATOM 1655 C C . LYS A 1 199 ? 0.26 20.031 -11.445 1 92.56 199 LYS A C 1
ATOM 1657 O O . LYS A 1 199 ? -0.8 20.578 -11.758 1 92.56 199 LYS A O 1
ATOM 1662 N N . ILE A 1 200 ? 0.555 18.844 -11.859 1 91.69 200 ILE A N 1
ATOM 1663 C CA . ILE A 1 200 ? -0.278 18.094 -12.797 1 91.69 200 ILE A CA 1
ATOM 1664 C C . ILE A 1 200 ? -1.604 17.734 -12.133 1 91.69 200 ILE A C 1
ATOM 1666 O O . ILE A 1 200 ? -2.67 17.891 -12.734 1 91.69 200 ILE A O 1
ATOM 1670 N N . HIS A 1 201 ? -1.53 17.359 -10.961 1 89.19 201 HIS A N 1
ATOM 1671 C CA . HIS A 1 201 ? -2.746 16.953 -10.273 1 89.19 201 HIS A CA 1
ATOM 1672 C C . HIS A 1 201 ? -3.65 18.141 -9.977 1 89.19 201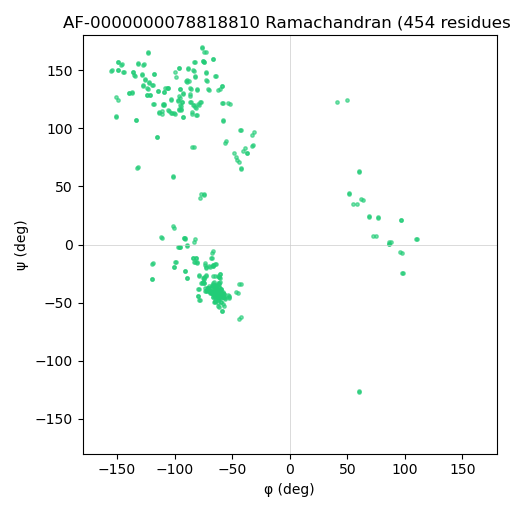 HIS A C 1
ATOM 1674 O O . HIS A 1 201 ? -4.875 18.031 -10.031 1 89.19 201 HIS A O 1
ATOM 1680 N N . ILE A 1 202 ? -2.998 19.234 -9.648 1 90.81 202 ILE A N 1
ATOM 1681 C CA . ILE A 1 202 ? -3.76 20.469 -9.469 1 90.81 202 ILE A CA 1
ATOM 1682 C C . ILE A 1 202 ? -4.504 20.812 -10.758 1 90.81 202 ILE A C 1
ATOM 1684 O O . ILE A 1 202 ? -5.695 21.125 -10.734 1 90.81 202 ILE A O 1
ATOM 1688 N N . LEU A 1 203 ? -3.811 20.688 -11.883 1 91.12 203 LEU A N 1
ATOM 1689 C CA . LEU A 1 203 ? -4.41 20.969 -13.18 1 91.12 203 LEU A CA 1
ATOM 1690 C C . LEU A 1 203 ? -5.559 20.016 -13.477 1 91.12 203 LEU A C 1
ATOM 1692 O O . LEU A 1 203 ? -6.633 20.438 -13.898 1 91.12 203 LEU A O 1
ATOM 1696 N N . ILE A 1 204 ? -5.379 18.766 -13.18 1 88.62 204 ILE A N 1
ATOM 1697 C CA . ILE A 1 204 ? -6.395 17.75 -13.43 1 88.62 204 ILE A CA 1
ATOM 1698 C C . ILE A 1 204 ? -7.633 18.031 -12.586 1 88.62 204 ILE A C 1
ATOM 1700 O O . ILE A 1 204 ? -8.758 17.953 -13.086 1 88.62 204 ILE A O 1
ATOM 1704 N N . SER A 1 205 ? -7.383 18.359 -11.383 1 85.88 205 SER A N 1
ATOM 1705 C CA . SER A 1 205 ? -8.5 18.672 -10.5 1 85.88 205 SER A CA 1
ATOM 1706 C C . SER A 1 205 ? -9.289 19.875 -10.992 1 85.88 205 SER A C 1
ATOM 1708 O O . SER A 1 205 ? -10.523 19.875 -10.977 1 85.88 205 SER A O 1
ATOM 1710 N N . LYS A 1 206 ? -8.609 20.844 -11.445 1 86.12 206 LYS A N 1
ATOM 1711 C CA . LYS A 1 206 ? -9.266 22.047 -11.938 1 86.12 206 LYS A CA 1
ATOM 1712 C C . LYS A 1 206 ? -10.094 21.75 -13.188 1 86.12 206 LYS A C 1
ATOM 1714 O O . LYS A 1 206 ? -11.203 22.266 -13.336 1 86.12 206 LYS A O 1
ATOM 1719 N N . LEU A 1 207 ? -9.555 20.844 -13.992 1 87.62 207 LEU A N 1
ATOM 1720 C CA . LEU A 1 207 ? -10.203 20.531 -15.266 1 87.62 207 LEU A CA 1
ATOM 1721 C C . LEU A 1 207 ? -11.391 19.594 -15.055 1 87.62 207 LEU A C 1
ATOM 1723 O O . LEU A 1 207 ? -12.438 19.75 -15.688 1 87.62 207 LEU A O 1
ATOM 1727 N N . THR A 1 208 ? -11.227 18.641 -14.117 1 83.94 208 THR A N 1
ATOM 1728 C CA . THR A 1 208 ? -12.219 17.594 -13.984 1 83.94 208 THR A CA 1
ATOM 1729 C C . THR A 1 208 ? -13.164 17.875 -12.82 1 83.94 208 THR A C 1
ATOM 1731 O O . THR A 1 208 ? -14.219 17.25 -12.695 1 83.94 208 THR A O 1
ATOM 1734 N N . LYS A 1 209 ? -12.773 18.719 -11.898 1 82.5 209 LYS A N 1
ATOM 1735 C CA . LYS A 1 209 ? -13.508 19.078 -10.688 1 82.5 209 LYS A CA 1
ATOM 1736 C C . LYS A 1 209 ? -13.57 17.891 -9.719 1 82.5 209 LYS A C 1
ATOM 1738 O O . LYS A 1 209 ? -14.484 17.812 -8.898 1 82.5 209 LYS A O 1
ATOM 1743 N N . LEU A 1 210 ? -12.625 17 -9.828 1 81.75 210 LEU A N 1
ATOM 1744 C CA . LEU A 1 210 ? -12.477 15.914 -8.859 1 81.75 210 LEU A CA 1
ATOM 1745 C C . LEU A 1 210 ? -11.578 16.344 -7.703 1 81.75 210 LEU A C 1
ATOM 1747 O O . LEU A 1 210 ? -10.578 17.031 -7.91 1 81.75 210 LEU A O 1
ATOM 1751 N N . PRO A 1 211 ? -11.969 15.945 -6.574 1 82.12 211 PRO A N 1
ATOM 1752 C CA . PRO A 1 211 ? -11.148 16.344 -5.434 1 82.12 211 PRO A CA 1
ATOM 1753 C C . PRO A 1 211 ? -9.742 15.758 -5.477 1 82.12 211 PRO A C 1
ATOM 1755 O O . PRO A 1 211 ? -9.539 14.672 -6.027 1 82.12 211 PRO A O 1
ATOM 1758 N N . CYS A 1 212 ? -8.844 16.578 -4.988 1 84.75 212 CYS A N 1
ATOM 1759 C CA . CYS A 1 212 ? -7.48 16.109 -4.773 1 84.75 212 CYS A CA 1
ATOM 1760 C C . CYS A 1 212 ? -7.023 16.406 -3.352 1 84.75 212 CYS A C 1
ATOM 1762 O O . CYS A 1 212 ? -7.496 17.344 -2.723 1 84.75 212 CYS A O 1
ATOM 1764 N N . SER A 1 213 ? -6.219 15.531 -2.838 1 87.75 213 SER A N 1
ATOM 1765 C CA . SER A 1 213 ? -5.66 15.727 -1.503 1 87.75 213 SER A CA 1
ATOM 1766 C C . SER A 1 213 ? -4.293 16.406 -1.568 1 87.75 213 SER A C 1
ATOM 1768 O O . SER A 1 213 ? -3.371 15.891 -2.207 1 87.75 213 SER A O 1
ATOM 1770 N N . LEU A 1 214 ? -4.168 17.5 -0.927 1 90.81 214 LEU A N 1
ATOM 1771 C CA . LEU A 1 214 ? -2.943 18.297 -0.944 1 90.81 214 LEU A CA 1
ATOM 1772 C C . LEU A 1 214 ? -2.352 18.406 0.456 1 90.81 214 LEU A C 1
ATOM 1774 O O . LEU A 1 214 ? -3.088 18.484 1.443 1 90.81 214 LEU A O 1
ATOM 1778 N N . VAL A 1 215 ? -1.042 18.453 0.541 1 93 215 VAL A N 1
ATOM 1779 C CA . VAL A 1 215 ? -0.29 18.656 1.776 1 93 215 VAL A CA 1
ATOM 1780 C C . VAL A 1 215 ? 0.361 20.031 1.774 1 93 215 VAL A C 1
ATOM 1782 O O . VAL A 1 215 ? 1.174 20.344 0.9 1 93 215 VAL A O 1
ATOM 1785 N N . PHE A 1 216 ? 0.01 20.844 2.766 1 93.56 216 PHE A N 1
ATOM 1786 C CA . PHE A 1 216 ? 0.612 22.156 2.934 1 93.56 216 PHE A CA 1
ATOM 1787 C C . PHE A 1 216 ? 1.641 22.141 4.059 1 93.56 216 PHE A C 1
ATOM 1789 O O . PHE A 1 216 ? 1.324 21.781 5.191 1 93.56 216 PHE A O 1
ATOM 1796 N N . ILE A 1 217 ? 2.875 22.562 3.736 1 95.88 217 ILE A N 1
ATOM 1797 C CA . ILE A 1 217 ? 3.9 22.781 4.746 1 95.88 217 ILE A CA 1
ATOM 1798 C C . ILE A 1 217 ? 3.934 24.266 5.125 1 95.88 217 ILE A C 1
ATOM 1800 O O . ILE A 1 217 ? 4.27 25.125 4.301 1 95.88 217 ILE A O 1
ATOM 1804 N N . VAL A 1 218 ? 3.607 24.516 6.414 1 94.94 218 VAL A N 1
ATOM 1805 C CA . VAL A 1 218 ? 3.398 25.891 6.848 1 94.94 218 VAL A CA 1
ATOM 1806 C C . VAL A 1 218 ? 4.402 26.25 7.945 1 94.94 218 VAL A C 1
ATOM 1808 O O . VAL A 1 218 ? 4.652 25.438 8.852 1 94.94 218 VAL A O 1
ATOM 1811 N N . LYS A 1 219 ? 4.965 27.453 7.863 1 94.19 219 LYS A N 1
ATOM 1812 C CA . LYS A 1 219 ? 5.848 27.969 8.906 1 94.19 219 LYS A CA 1
ATOM 1813 C C . LYS A 1 219 ? 5.469 29.391 9.305 1 94.19 219 LYS A C 1
ATOM 1815 O O . LYS A 1 219 ? 4.828 30.109 8.539 1 94.19 219 LYS A O 1
ATOM 1820 N N . LYS A 1 220 ? 5.832 29.812 10.531 1 91.5 220 LYS A N 1
ATOM 1821 C CA . LYS A 1 220 ? 5.629 31.188 10.977 1 91.5 220 LYS A CA 1
ATOM 1822 C C . LYS A 1 220 ? 6.602 32.125 10.281 1 91.5 220 LYS A C 1
ATOM 1824 O O . LYS A 1 220 ? 7.723 31.75 9.945 1 91.5 220 LYS A O 1
ATOM 1829 N N . HIS A 1 221 ? 6.027 33.375 10.109 1 82.56 221 HIS A N 1
ATOM 1830 C CA . HIS A 1 221 ? 6.863 34.406 9.523 1 82.56 221 HIS A CA 1
ATOM 1831 C C . HIS A 1 221 ? 8.078 34.719 10.398 1 82.56 221 HIS A C 1
ATOM 1833 O O . HIS A 1 221 ? 7.973 34.719 11.625 1 82.56 221 HIS A O 1
ATOM 1839 N N . GLY A 1 222 ? 9.414 34.812 9.828 1 70.25 222 GLY A N 1
ATOM 1840 C CA . GLY A 1 222 ? 10.625 35.25 10.5 1 70.25 222 GLY A CA 1
ATOM 1841 C C . GLY A 1 222 ? 11.484 34.094 11 1 70.25 222 GLY A C 1
ATOM 1842 O O . GLY A 1 222 ? 12.602 34.312 11.469 1 70.25 222 GLY A O 1
ATOM 1843 N N . GLN A 1 223 ? 10.93 33.031 11.219 1 59.59 223 GLN A N 1
ATOM 1844 C CA . GLN A 1 223 ? 11.781 31.984 11.766 1 59.59 223 GLN A CA 1
ATOM 1845 C C . GLN A 1 223 ? 12.703 31.406 10.695 1 59.59 223 GLN A C 1
ATOM 1847 O O . GLN A 1 223 ? 12.352 30.438 10.016 1 59.59 223 GLN A O 1
ATOM 1852 N N . ASN A 1 224 ? 13.211 32.219 9.977 1 48.94 224 ASN A N 1
ATOM 1853 C CA . ASN A 1 224 ? 14.234 31.703 9.062 1 48.94 224 ASN A CA 1
ATOM 1854 C C . ASN A 1 224 ? 15.312 30.922 9.812 1 48.94 224 ASN A C 1
ATOM 1856 O O . ASN A 1 224 ? 15.711 31.312 10.914 1 48.94 224 ASN A O 1
ATOM 1860 N N . ALA A 1 225 ? 15.523 29.719 9.508 1 45.47 225 ALA A N 1
ATOM 1861 C CA . ALA A 1 225 ? 16.781 29.078 9.898 1 45.47 225 ALA A CA 1
ATOM 1862 C C . ALA A 1 225 ? 17.953 30.047 9.75 1 45.47 225 ALA A C 1
ATOM 1864 O O . ALA A 1 225 ? 18.203 30.562 8.656 1 45.47 225 ALA A O 1
ATOM 1865 N N . GLU A 1 226 ? 18.281 30.938 10.664 1 33.69 226 GLU A N 1
ATOM 1866 C CA . GLU A 1 226 ? 19.656 31.422 10.531 1 33.69 226 GLU A CA 1
ATOM 1867 C C . GLU A 1 226 ? 20.578 30.344 9.984 1 33.69 226 GLU A C 1
ATOM 1869 O O . GLU A 1 226 ? 20.703 29.266 10.586 1 33.69 226 GLU A O 1
ATOM 1874 N N . SER A 1 227 ? 20.594 30.266 8.742 1 31.91 227 SER A N 1
ATOM 1875 C CA . SER A 1 227 ? 21.75 29.594 8.172 1 31.91 227 SER A CA 1
ATOM 1876 C C . SER A 1 227 ? 23 29.828 9.023 1 31.91 227 SER A C 1
ATOM 1878 O O . SER A 1 227 ? 23.344 30.969 9.32 1 31.91 227 SER A O 1
ATOM 1880 N N . CYS A 1 228 ? 23.359 28.938 9.969 1 27.28 228 CYS A N 1
ATOM 1881 C CA . CYS A 1 228 ? 24.781 29 10.258 1 27.28 228 CYS A CA 1
ATOM 1882 C C . CYS A 1 228 ? 25.594 29.266 9 1 27.28 228 CYS A C 1
ATOM 1884 O O . CYS A 1 228 ? 25.672 28.406 8.117 1 27.28 228 CYS A O 1
ATOM 1886 N N . ILE A 1 229 ? 25.672 30.469 8.523 1 22.14 229 ILE A N 1
ATOM 1887 C CA . ILE A 1 229 ? 27 30.688 7.953 1 22.14 229 ILE A CA 1
ATOM 1888 C C . ILE A 1 229 ? 28.062 30.438 9.023 1 22.14 229 ILE A C 1
ATOM 1890 O O . ILE A 1 229 ? 27.938 30.906 10.156 1 22.14 229 ILE A O 1
ATOM 1894 N N . MET B 1 1 ? -24.562 6.648 -1.156 1 21.73 1 MET B N 1
ATOM 1895 C CA . MET B 1 1 ? -23.25 7.285 -1.21 1 21.73 1 MET B CA 1
ATOM 1896 C C . MET B 1 1 ? -22.609 7.312 0.171 1 21.73 1 MET B C 1
ATOM 1898 O O . MET B 1 1 ? -21.391 7.125 0.296 1 21.73 1 MET B O 1
ATOM 1902 N N . LYS B 1 2 ? -23.438 7.605 1.188 1 32.41 2 LYS B N 1
ATOM 1903 C CA . LYS B 1 2 ? -23.141 7.66 2.619 1 32.41 2 LYS B CA 1
ATOM 1904 C C . LYS B 1 2 ? -22.844 6.27 3.172 1 32.41 2 LYS B C 1
ATOM 1906 O O . LYS B 1 2 ? -21.984 6.113 4.039 1 32.41 2 LYS B O 1
ATOM 1911 N N . PHE B 1 3 ? -23.625 5.352 2.668 1 24.8 3 PHE B N 1
ATOM 1912 C CA . PHE B 1 3 ? -23.609 3.98 3.162 1 24.8 3 PHE B CA 1
ATOM 1913 C C . PHE B 1 3 ? -22.312 3.287 2.779 1 24.8 3 PHE B C 1
ATOM 1915 O O . PHE B 1 3 ? -21.734 2.557 3.584 1 24.8 3 PHE B O 1
ATOM 1922 N N . ILE B 1 4 ? -21.797 3.568 1.596 1 27.14 4 ILE B N 1
ATOM 1923 C CA . ILE B 1 4 ? -20.594 2.895 1.115 1 27.14 4 ILE B CA 1
ATOM 1924 C C . ILE B 1 4 ? -19.359 3.461 1.822 1 27.14 4 ILE B C 1
ATOM 1926 O O . ILE B 1 4 ? -18.406 2.73 2.098 1 27.14 4 ILE B O 1
ATOM 1930 N N . ASP B 1 5 ? -19.375 4.758 2.17 1 28.91 5 ASP B N 1
ATOM 1931 C CA . ASP B 1 5 ? -18.328 5.434 2.93 1 28.91 5 ASP B CA 1
ATOM 1932 C C . ASP B 1 5 ? -18.188 4.816 4.32 1 28.91 5 ASP B C 1
ATOM 1934 O O . ASP B 1 5 ? -17.062 4.629 4.805 1 28.91 5 ASP B O 1
ATOM 1938 N N . GLY B 1 6 ? -19.297 4.539 4.941 1 29.66 6 GLY B N 1
ATOM 1939 C CA . GLY B 1 6 ? -19.312 3.918 6.254 1 29.66 6 GLY B CA 1
ATOM 1940 C C . GLY B 1 6 ? -18.688 2.537 6.27 1 29.66 6 GLY B C 1
ATOM 1941 O O . GLY B 1 6 ? -17.984 2.18 7.215 1 29.66 6 GLY B O 1
ATOM 1942 N N . ILE B 1 7 ? -18.906 1.735 5.254 1 29.42 7 ILE B N 1
ATOM 1943 C CA . ILE B 1 7 ? -18.391 0.374 5.172 1 29.42 7 ILE B CA 1
ATOM 1944 C C . ILE B 1 7 ? -16.875 0.408 4.941 1 29.42 7 ILE B C 1
ATOM 1946 O O . ILE B 1 7 ? -16.125 -0.347 5.57 1 29.42 7 ILE B O 1
ATOM 1950 N N . ILE B 1 8 ? -16.422 1.322 4.121 1 29.31 8 ILE B N 1
ATOM 1951 C CA . ILE B 1 8 ? -14.992 1.45 3.867 1 29.31 8 ILE B CA 1
ATOM 1952 C C . ILE B 1 8 ? -14.281 1.909 5.141 1 29.31 8 ILE B C 1
ATOM 1954 O O . ILE B 1 8 ? -13.219 1.382 5.492 1 29.31 8 ILE B O 1
ATOM 1958 N N . HIS B 1 9 ? -14.867 2.922 5.824 1 30.14 9 HIS B N 1
ATOM 1959 C CA . HIS B 1 9 ? -14.344 3.369 7.109 1 30.14 9 HIS B CA 1
ATOM 1960 C C . HIS B 1 9 ? -14.289 2.223 8.109 1 30.14 9 HIS B C 1
ATOM 1962 O O . HIS B 1 9 ? -13.297 2.061 8.82 1 30.14 9 HIS B O 1
ATOM 1968 N N . LYS B 1 10 ? -15.477 1.551 8.258 1 31.39 10 LYS B N 1
ATOM 1969 C CA . LYS B 1 10 ? -15.531 0.441 9.203 1 31.39 10 LYS B CA 1
ATOM 1970 C C . LYS B 1 10 ? -14.523 -0.646 8.836 1 31.39 10 LYS B C 1
ATOM 1972 O O . LYS B 1 10 ? -13.898 -1.241 9.711 1 31.39 10 LYS B O 1
ATOM 1977 N N . LEU B 1 11 ? -14.453 -0.973 7.578 1 31.08 11 LEU B N 1
ATOM 1978 C CA . LEU B 1 11 ? -13.539 -2.008 7.109 1 31.08 11 LEU B CA 1
ATOM 1979 C C . LEU B 1 11 ? -12.086 -1.563 7.266 1 31.08 11 LEU B C 1
ATOM 1981 O O . LEU B 1 11 ? -11.219 -2.365 7.629 1 31.08 11 LEU B O 1
ATOM 1985 N N . VAL B 1 12 ? -11.805 -0.248 7.051 1 31.39 12 VAL B N 1
ATOM 1986 C CA . VAL B 1 12 ? -10.508 0.349 7.363 1 31.39 12 VAL B CA 1
ATOM 1987 C C . VAL B 1 12 ? -10.273 0.312 8.867 1 31.39 12 VAL B C 1
ATOM 1989 O O . VAL B 1 12 ? -9.164 0.017 9.32 1 31.39 12 VAL B O 1
ATOM 1992 N N . LEU B 1 13 ? -11.281 0.777 9.633 1 33.03 13 LEU B N 1
ATOM 1993 C CA . LEU B 1 13 ? -11.156 0.849 11.086 1 33.03 13 LEU B CA 1
ATOM 1994 C C . LEU B 1 13 ? -10.945 -0.539 11.688 1 33.03 13 LEU B C 1
ATOM 1996 O O . LEU B 1 13 ? -10.227 -0.691 12.672 1 33.03 13 LEU B O 1
ATOM 2000 N N . SER B 1 14 ? -11.828 -1.406 11.359 1 30.08 14 SER B N 1
ATOM 2001 C CA . SER B 1 14 ? -11.75 -2.703 12.023 1 30.08 14 SER B CA 1
ATOM 2002 C C . SER B 1 14 ? -10.445 -3.414 11.695 1 30.08 14 SER B C 1
ATOM 2004 O O . SER B 1 14 ? -9.953 -4.219 12.492 1 30.08 14 SER B O 1
ATOM 2006 N N . ARG B 1 15 ? -10.078 -3.471 10.453 1 34 15 ARG B N 1
ATOM 2007 C CA . ARG B 1 15 ? -9.008 -4.355 10 1 34 15 ARG B CA 1
ATOM 2008 C C . ARG B 1 15 ? -7.641 -3.777 10.352 1 34 15 ARG B C 1
ATOM 2010 O O . ARG B 1 15 ? -6.609 -4.348 9.984 1 34 15 ARG B O 1
ATOM 2017 N N . GLY B 1 16 ? -7.285 -3.211 11.5 1 33.03 16 GLY B N 1
ATOM 2018 C CA . GLY B 1 16 ? -6.074 -2.656 12.07 1 33.03 16 GLY B CA 1
ATOM 2019 C C . GLY B 1 16 ? -5.27 -1.823 11.094 1 33.03 16 GLY B C 1
ATOM 2020 O O . GLY B 1 16 ? -5.387 -2.004 9.875 1 33.03 16 GLY B O 1
ATOM 2021 N N . PHE B 1 17 ? -5 -0.595 11.375 1 34.5 17 PHE B N 1
ATOM 2022 C CA . PHE B 1 17 ? -4.23 0.434 10.688 1 34.5 17 PHE B CA 1
ATOM 2023 C C . PHE B 1 17 ? -2.939 -0.143 10.117 1 34.5 17 PHE B C 1
ATOM 2025 O O . PHE B 1 17 ? -2.021 -0.48 10.867 1 34.5 17 PHE B O 1
ATOM 2032 N N . ARG B 1 18 ? -3.049 -1.061 9.133 1 42.66 18 ARG B N 1
ATOM 2033 C CA . ARG B 1 18 ? -1.971 -1.756 8.438 1 42.66 18 ARG B CA 1
ATOM 2034 C C . ARG B 1 18 ? -1.022 -0.766 7.77 1 42.66 18 ARG B C 1
ATOM 2036 O O . ARG B 1 18 ? -1.464 0.221 7.176 1 42.66 18 ARG B O 1
ATOM 2043 N N . TYR B 1 19 ? 0.22 -0.517 8.25 1 45.22 19 TYR B N 1
ATOM 2044 C CA . TYR B 1 19 ? 1.325 0.292 7.754 1 45.22 19 TYR B CA 1
ATOM 2045 C C . TYR B 1 19 ? 1.501 0.105 6.25 1 45.22 19 TYR B C 1
ATOM 2047 O O . TYR B 1 19 ? 1.704 -1.016 5.777 1 45.22 19 TYR B O 1
ATOM 2055 N N . TYR B 1 20 ? 0.96 1.053 5.477 1 59.97 20 TYR B N 1
ATOM 2056 C CA . TYR B 1 20 ? 1.229 1.077 4.043 1 59.97 20 TYR B CA 1
ATOM 2057 C C . TYR B 1 20 ? 2.59 1.699 3.754 1 59.97 20 TYR B C 1
ATOM 2059 O O . TYR B 1 20 ? 2.928 2.752 4.301 1 59.97 20 TYR B O 1
ATOM 2067 N N . PRO B 1 21 ? 3.508 0.91 3.09 1 62.94 21 PRO B N 1
ATOM 2068 C CA . PRO B 1 21 ? 4.812 1.487 2.76 1 62.94 21 PRO B CA 1
ATOM 2069 C C . PRO B 1 21 ? 4.707 2.906 2.207 1 62.94 21 PRO B C 1
ATOM 2071 O O . PRO B 1 21 ? 5.566 3.748 2.49 1 62.94 21 PRO B O 1
ATOM 2074 N N . GLU B 1 22 ? 3.67 3.07 1.521 1 73.06 22 GLU B N 1
ATOM 2075 C CA . GLU B 1 22 ? 3.467 4.402 0.96 1 73.06 22 GLU B CA 1
ATOM 2076 C C . GLU B 1 22 ? 3.277 5.441 2.061 1 73.06 22 GLU B C 1
ATOM 2078 O O . GLU B 1 22 ? 3.785 6.562 1.961 1 73.06 22 GLU B O 1
ATOM 2083 N N . ASP B 1 23 ? 2.654 5.043 3.119 1 82.38 23 ASP B N 1
ATOM 2084 C CA . ASP B 1 23 ? 2.42 5.988 4.207 1 82.38 23 ASP B CA 1
ATOM 2085 C C . ASP B 1 23 ? 3.707 6.258 4.984 1 82.38 23 ASP B C 1
ATOM 2087 O O . ASP B 1 23 ? 3.926 7.371 5.465 1 82.38 23 ASP B O 1
ATOM 2091 N N . ARG B 1 24 ? 4.504 5.211 5.035 1 83.62 24 ARG B N 1
ATOM 2092 C CA . ARG B 1 24 ? 5.785 5.406 5.699 1 83.62 24 ARG B CA 1
ATOM 2093 C C . ARG B 1 24 ? 6.652 6.402 4.938 1 83.62 24 ARG B C 1
ATOM 2095 O O . ARG B 1 24 ? 7.32 7.242 5.543 1 83.62 24 ARG B O 1
ATOM 2102 N N . TYR B 1 25 ? 6.668 6.191 3.617 1 85.62 25 TYR B N 1
ATOM 2103 C CA . TYR B 1 25 ? 7.398 7.145 2.789 1 85.62 25 TYR B CA 1
ATOM 2104 C C . TYR B 1 25 ? 6.871 8.562 2.99 1 85.62 25 TYR B C 1
ATOM 2106 O O . TYR B 1 25 ? 7.652 9.508 3.117 1 85.62 25 TYR B O 1
ATOM 2114 N N . PHE B 1 26 ? 5.598 8.688 3.053 1 89.5 26 PHE B N 1
ATOM 2115 C CA . PHE B 1 26 ? 4.938 9.969 3.275 1 89.5 26 PHE B CA 1
ATOM 2116 C C . PHE B 1 26 ? 5.41 10.602 4.578 1 89.5 26 PHE B C 1
ATOM 2118 O O . PHE B 1 26 ? 5.832 11.758 4.59 1 89.5 26 PHE B O 1
ATOM 2125 N N . ILE B 1 27 ? 5.508 9.844 5.629 1 92.31 27 ILE B N 1
ATOM 2126 C CA . ILE B 1 27 ? 5.887 10.344 6.949 1 92.31 27 ILE B CA 1
ATOM 2127 C C . ILE B 1 27 ? 7.371 10.703 6.957 1 92.31 27 ILE B C 1
ATOM 2129 O O . ILE B 1 27 ? 7.762 11.734 7.504 1 92.31 27 ILE B O 1
ATOM 2133 N N . LYS B 1 28 ? 8.133 9.883 6.293 1 90.81 28 LYS B N 1
ATOM 2134 C CA . LYS B 1 28 ? 9.562 10.18 6.203 1 90.81 28 LYS B CA 1
ATOM 2135 C C . LYS B 1 28 ? 9.805 11.516 5.504 1 90.81 28 LYS B C 1
ATOM 2137 O O . LYS B 1 28 ? 10.664 12.289 5.918 1 90.81 28 LYS B O 1
ATOM 2142 N N . GLN B 1 29 ? 9.062 11.703 4.488 1 93.5 29 GLN B N 1
ATOM 2143 C CA . GLN B 1 29 ? 9.203 12.961 3.766 1 93.5 29 GLN B CA 1
ATOM 2144 C C . GLN B 1 29 ? 8.797 14.148 4.637 1 93.5 29 GLN B C 1
ATOM 2146 O O . GLN B 1 29 ? 9.461 15.188 4.629 1 93.5 29 GLN B O 1
ATOM 2151 N N . ILE B 1 30 ? 7.777 14 5.41 1 94.81 30 ILE B N 1
ATOM 2152 C CA . ILE B 1 30 ? 7.297 15.062 6.285 1 94.81 30 ILE B CA 1
ATOM 2153 C C . ILE B 1 30 ? 8.359 15.391 7.332 1 94.81 30 ILE B C 1
ATOM 2155 O O . ILE B 1 30 ? 8.641 16.562 7.598 1 94.81 30 ILE B O 1
ATOM 2159 N N . LEU B 1 31 ? 8.984 14.406 7.863 1 95.69 31 LEU B N 1
ATOM 2160 C CA . LEU B 1 31 ? 9.93 14.586 8.961 1 95.69 31 LEU B CA 1
ATOM 2161 C C . LEU B 1 31 ? 11.195 15.297 8.477 1 95.69 31 LEU B C 1
ATOM 2163 O O . LEU B 1 31 ? 11.938 15.859 9.289 1 95.69 31 LEU B O 1
ATOM 2167 N N . LYS B 1 32 ? 11.398 15.281 7.227 1 94.12 32 LYS B N 1
ATOM 2168 C CA . LYS B 1 32 ? 12.555 15.984 6.676 1 94.12 32 LYS B CA 1
ATOM 2169 C C . LYS B 1 32 ? 12.414 17.5 6.848 1 94.12 32 LYS B C 1
ATOM 2171 O O . LYS B 1 32 ? 13.398 18.234 6.738 1 94.12 32 LYS B O 1
ATOM 2176 N N . PHE B 1 33 ? 11.227 17.922 7.09 1 94.38 33 PHE B N 1
ATOM 2177 C CA . PHE B 1 33 ? 11.008 19.359 7.238 1 94.38 33 PHE B CA 1
ATOM 2178 C C . PHE B 1 33 ? 11.383 19.812 8.641 1 94.38 33 PHE B C 1
ATOM 2180 O O . PHE B 1 33 ? 11.43 21.016 8.914 1 94.38 33 PHE B O 1
ATOM 2187 N N . SER B 1 34 ? 11.602 18.859 9.523 1 91.69 34 SER B N 1
ATOM 2188 C CA . SER B 1 34 ? 12.109 19.203 10.852 1 91.69 34 SER B CA 1
ATOM 2189 C C . SER B 1 34 ? 13.633 19.203 10.883 1 91.69 34 SER B C 1
ATOM 2191 O O . SER B 1 34 ? 14.273 18.391 10.211 1 91.69 34 SER B O 1
ATOM 2193 N N . GLU B 1 35 ? 14.203 20.078 11.539 1 79.25 35 GLU B N 1
ATOM 2194 C CA . GLU B 1 35 ? 15.656 20.172 11.656 1 79.25 35 GLU B CA 1
ATOM 2195 C C . GLU B 1 35 ? 16.188 19.188 12.695 1 79.25 35 GLU B C 1
ATOM 2197 O O . GLU B 1 35 ? 17.391 18.875 12.703 1 79.25 35 GLU B O 1
ATOM 2202 N N . ASN B 1 36 ? 15.297 18.688 13.523 1 80 36 ASN B N 1
ATOM 2203 C CA . ASN B 1 36 ? 15.719 17.828 14.625 1 80 36 ASN B CA 1
ATOM 2204 C C . ASN B 1 36 ? 15.383 16.359 14.359 1 80 36 ASN B C 1
ATOM 2206 O O . ASN B 1 36 ? 14.297 16.047 13.859 1 80 36 ASN B O 1
ATOM 2210 N N . LYS B 1 37 ? 16.297 15.469 14.602 1 72.56 37 LYS B N 1
ATOM 2211 C CA . LYS B 1 37 ? 16.078 14.031 14.445 1 72.56 37 LYS B CA 1
ATOM 2212 C C . LYS B 1 37 ? 15.008 13.531 15.414 1 72.56 37 LYS B C 1
ATOM 2214 O O . LYS B 1 37 ? 14.188 12.688 15.055 1 72.56 37 LYS B O 1
ATOM 2219 N N . ASN B 1 38 ? 15.039 14.086 16.609 1 81 38 ASN B N 1
ATOM 2220 C CA . ASN B 1 38 ? 14.062 13.664 17.609 1 81 38 ASN B CA 1
ATOM 2221 C C . ASN B 1 38 ? 12.93 14.672 17.75 1 81 38 ASN B C 1
ATOM 2223 O O . ASN B 1 38 ? 12.594 15.086 18.859 1 81 38 ASN B O 1
ATOM 2227 N N . THR B 1 39 ? 12.32 14.828 16.594 1 93.19 39 THR B N 1
ATOM 2228 C CA . THR B 1 39 ? 11.289 15.859 16.547 1 93.19 39 THR B CA 1
ATOM 2229 C C . THR B 1 39 ? 10.062 15.445 17.359 1 93.19 39 THR B C 1
ATOM 2231 O O . THR B 1 39 ? 9.648 14.289 17.312 1 93.19 39 THR B O 1
ATOM 2234 N N . LYS B 1 40 ? 9.57 16.359 18.188 1 97.19 40 LYS B N 1
ATOM 2235 C CA . LYS B 1 40 ? 8.289 16.188 18.859 1 97.19 40 LYS B CA 1
ATOM 2236 C C . LYS B 1 40 ? 7.129 16.484 17.922 1 97.19 40 LYS B C 1
ATOM 2238 O O . LYS B 1 40 ? 7.059 17.562 17.328 1 97.19 40 LYS B O 1
ATOM 2243 N N . VAL B 1 41 ? 6.254 15.477 17.766 1 97.56 41 VAL B N 1
ATOM 2244 C CA . VAL B 1 41 ? 5.133 15.609 16.844 1 97.56 41 VAL B CA 1
ATOM 2245 C C . VAL B 1 41 ? 3.82 15.594 17.625 1 97.56 41 VAL B C 1
ATOM 2247 O O . VAL B 1 41 ? 3.639 14.781 18.531 1 97.56 41 VAL B O 1
ATOM 2250 N N . LEU B 1 42 ? 2.957 16.562 17.297 1 96.88 42 LEU B N 1
ATOM 2251 C CA . LEU B 1 42 ? 1.572 16.516 17.75 1 96.88 42 LEU B CA 1
ATOM 2252 C C . LEU B 1 42 ? 0.645 16.047 16.625 1 96.88 42 LEU B C 1
ATOM 2254 O O . LEU B 1 42 ? 0.494 16.75 15.625 1 96.88 42 LEU B O 1
ATOM 2258 N N . ASP B 1 43 ? 0.068 14.883 16.812 1 95.62 43 ASP B N 1
ATOM 2259 C CA . ASP B 1 43 ? -0.907 14.352 15.867 1 95.62 43 ASP B CA 1
ATOM 2260 C C . ASP B 1 43 ? -2.33 14.727 16.281 1 95.62 43 ASP B C 1
ATOM 2262 O O . ASP B 1 43 ? -2.877 14.148 17.219 1 95.62 43 ASP B O 1
ATOM 2266 N N . VAL B 1 44 ? -2.922 15.633 15.492 1 92.94 44 VAL B N 1
ATOM 2267 C CA . VAL B 1 44 ? -4.23 16.188 15.812 1 92.94 44 VAL B CA 1
ATOM 2268 C C . VAL B 1 44 ? -5.328 15.367 15.141 1 92.94 44 VAL B C 1
ATOM 2270 O O . VAL B 1 44 ? -5.316 15.188 13.922 1 92.94 44 VAL B O 1
ATOM 2273 N N . GLY B 1 45 ? -6.332 14.953 15.914 1 89.88 45 GLY B N 1
ATOM 2274 C CA . GLY B 1 45 ? -7.316 14.047 15.352 1 89.88 45 GLY B CA 1
ATOM 2275 C C . GLY B 1 45 ? -6.711 12.734 14.875 1 89.88 45 GLY B C 1
ATOM 2276 O O . GLY B 1 45 ? -6.926 12.328 13.734 1 89.88 45 GLY B O 1
ATOM 2277 N N . CYS B 1 46 ? -6.152 11.969 15.766 1 90.44 46 CYS B N 1
ATOM 2278 C CA . CYS B 1 46 ? -5.254 10.883 15.398 1 90.44 46 CYS B CA 1
ATOM 2279 C C . CYS B 1 46 ? -6.035 9.625 15.055 1 90.44 46 CYS B C 1
ATOM 2281 O O . CYS B 1 46 ? -5.477 8.672 14.5 1 90.44 46 CYS B O 1
ATOM 2283 N N . GLY B 1 47 ? -7.316 9.594 15.344 1 88.31 47 GLY B N 1
ATOM 2284 C CA . GLY B 1 47 ? -8.07 8.359 15.148 1 88.31 47 GLY B CA 1
ATOM 2285 C C . GLY B 1 47 ? -7.539 7.203 15.977 1 88.31 47 GLY B C 1
ATOM 2286 O O . GLY B 1 47 ? -7.352 7.332 17.188 1 88.31 47 GLY B O 1
ATOM 2287 N N . ASN B 1 48 ? -7.254 6.109 15.328 1 87.62 48 ASN B N 1
ATOM 2288 C CA . ASN B 1 48 ? -6.746 4.945 16.047 1 87.62 48 ASN B CA 1
ATOM 2289 C C . ASN B 1 48 ? -5.223 4.938 16.094 1 87.62 48 ASN B C 1
ATOM 2291 O O . ASN B 1 48 ? -4.613 3.922 16.438 1 87.62 48 ASN B O 1
ATOM 2295 N N . GLY B 1 49 ? -4.629 5.973 15.617 1 90.38 49 GLY B N 1
ATOM 2296 C CA . GLY B 1 49 ? -3.207 6.18 15.836 1 90.38 49 GLY B CA 1
ATOM 2297 C C . GLY B 1 49 ? -2.354 5.711 14.672 1 90.38 49 GLY B C 1
ATOM 2298 O O . GLY B 1 49 ? -1.137 5.562 14.812 1 90.38 49 GLY B O 1
ATOM 2299 N N . HIS B 1 50 ? -2.928 5.605 13.531 1 86.12 50 HIS B N 1
ATOM 2300 C CA . HIS B 1 50 ? -2.211 5.078 12.375 1 86.12 50 HIS B CA 1
ATOM 2301 C C . HIS B 1 50 ? -0.971 5.91 12.07 1 86.12 50 HIS B C 1
ATOM 2303 O O . HIS B 1 50 ? 0.147 5.391 12.062 1 86.12 50 HIS B O 1
ATOM 2309 N N . TYR B 1 51 ? -1.168 7.125 11.867 1 90.5 51 TYR B N 1
ATOM 2310 C CA . TYR B 1 51 ? -0.044 7.984 11.523 1 90.5 51 TYR B CA 1
ATOM 2311 C C . TYR B 1 51 ? 0.846 8.234 12.734 1 90.5 51 TYR B C 1
ATOM 2313 O O . TYR B 1 51 ? 2.062 8.383 12.602 1 90.5 51 TYR B O 1
ATOM 2321 N N . SER B 1 52 ? 0.296 8.156 13.891 1 94.44 52 SER B N 1
ATOM 2322 C CA . SER B 1 52 ? 1.069 8.352 15.117 1 94.44 52 SER B CA 1
ATOM 2323 C C . SER B 1 52 ? 2.162 7.301 15.25 1 94.44 52 SER B C 1
ATOM 2325 O O . SER B 1 52 ? 3.322 7.633 15.508 1 94.44 52 SER B O 1
ATOM 2327 N N . PHE B 1 53 ? 1.752 6.129 15.023 1 92.5 53 PHE B N 1
ATOM 2328 C CA . PHE B 1 53 ? 2.697 5.027 15.148 1 92.5 53 PHE B CA 1
ATOM 2329 C C . PHE B 1 53 ? 3.773 5.109 14.07 1 92.5 53 PHE B C 1
ATOM 2331 O O . PHE B 1 53 ? 4.93 4.762 14.312 1 92.5 53 PHE B O 1
ATOM 2338 N N . LEU B 1 54 ? 3.408 5.574 12.898 1 89.56 54 LEU B N 1
ATOM 2339 C CA . LEU B 1 54 ? 4.375 5.707 11.812 1 89.56 54 LEU B CA 1
ATOM 2340 C C . LEU B 1 54 ? 5.387 6.805 12.125 1 89.56 54 LEU B C 1
ATOM 2342 O O . LEU B 1 54 ? 6.582 6.637 11.875 1 89.56 54 LEU B O 1
ATOM 2346 N N . PHE B 1 55 ? 4.922 7.871 12.672 1 94.38 55 PHE B N 1
ATOM 2347 C CA . PHE B 1 55 ? 5.832 8.93 13.102 1 94.38 55 PHE B CA 1
ATOM 2348 C C . PHE B 1 55 ? 6.836 8.398 14.117 1 94.38 55 PHE B C 1
ATOM 2350 O O . PHE B 1 55 ? 8.039 8.648 14 1 94.38 55 PHE B O 1
ATOM 2357 N N . GLU B 1 56 ? 6.359 7.633 15.055 1 94.81 56 GLU B N 1
ATOM 2358 C CA . GLU B 1 56 ? 7.246 7.074 16.078 1 94.81 56 GLU B CA 1
ATOM 2359 C C . GLU B 1 56 ? 8.258 6.113 15.461 1 94.81 56 GLU B C 1
ATOM 2361 O O . GLU B 1 56 ? 9.453 6.176 15.766 1 94.81 56 GLU B O 1
ATOM 2366 N N . ALA B 1 57 ? 7.77 5.359 14.633 1 87.62 57 ALA B N 1
ATOM 2367 C CA . ALA B 1 57 ? 8.633 4.367 14 1 87.62 57 ALA B CA 1
ATOM 2368 C C . ALA B 1 57 ? 9.75 5.043 13.211 1 87.62 57 ALA B C 1
ATOM 2370 O O . ALA B 1 57 ? 10.828 4.469 13.039 1 87.62 57 ALA B O 1
ATOM 2371 N N . CYS B 1 58 ? 9.477 6.215 12.773 1 89.62 58 CYS B N 1
ATOM 2372 C CA . CYS B 1 58 ? 10.469 6.953 12 1 89.62 58 CYS B CA 1
ATOM 2373 C C . CYS B 1 58 ? 11.328 7.832 12.898 1 89.62 58 CYS B C 1
ATOM 2375 O O . CYS B 1 58 ? 12.102 8.656 12.414 1 89.62 58 CYS B O 1
ATOM 2377 N N . GLY B 1 59 ? 11.125 7.695 14.172 1 91.88 59 GLY B N 1
ATOM 2378 C CA . GLY B 1 59 ? 12.086 8.273 15.102 1 91.88 59 GLY B CA 1
ATOM 2379 C C . GLY B 1 59 ? 11.547 9.469 15.852 1 91.88 59 GLY B C 1
ATOM 2380 O O . GLY B 1 59 ? 12.25 10.078 16.656 1 91.88 59 GLY B O 1
ATOM 2381 N N . ALA B 1 60 ? 10.297 9.836 15.703 1 96.75 60 ALA B N 1
ATOM 2382 C CA . ALA B 1 60 ? 9.727 11.016 16.359 1 96.75 60 ALA B CA 1
ATOM 2383 C C . ALA B 1 60 ? 9.18 10.672 17.734 1 96.75 60 ALA B C 1
ATOM 2385 O O . ALA B 1 60 ? 8.836 9.523 18 1 96.75 60 ALA B O 1
ATOM 2386 N N . GLU B 1 61 ? 9.188 11.633 18.594 1 97.25 61 GLU B N 1
ATOM 2387 C CA . GLU B 1 61 ? 8.391 11.586 19.812 1 97.25 61 GLU B CA 1
ATOM 2388 C C . GLU B 1 61 ? 6.973 12.102 19.578 1 97.25 61 GLU B C 1
ATOM 2390 O O . GLU B 1 61 ? 6.785 13.25 19.172 1 97.25 61 GLU B O 1
ATOM 2395 N N . VAL B 1 62 ? 5.984 11.227 19.891 1 97.62 62 VAL B N 1
ATOM 2396 C CA . VAL B 1 62 ? 4.656 11.555 19.375 1 97.62 62 VAL B CA 1
ATOM 2397 C C . VAL B 1 62 ? 3.676 11.688 20.547 1 97.62 62 VAL B C 1
ATOM 2399 O O . VAL B 1 62 ? 3.623 10.828 21.422 1 97.62 62 VAL B O 1
ATOM 2402 N N . THR B 1 63 ? 2.986 12.781 20.562 1 97.94 63 THR B N 1
ATOM 2403 C CA . THR B 1 63 ? 1.745 12.969 21.297 1 97.94 63 THR B CA 1
ATOM 2404 C C . THR B 1 63 ? 0.556 13.062 20.344 1 97.94 63 THR B C 1
ATOM 2406 O O . THR B 1 63 ? 0.612 13.781 19.344 1 97.94 63 THR B O 1
ATOM 2409 N N . ALA B 1 64 ? -0.458 12.289 20.672 1 96.38 64 ALA B N 1
ATOM 2410 C CA . ALA B 1 64 ? -1.606 12.211 19.781 1 96.38 64 ALA B CA 1
ATOM 2411 C C . ALA B 1 64 ? -2.918 12.273 20.562 1 96.38 64 ALA B C 1
ATOM 2413 O O . ALA B 1 64 ? -2.988 11.836 21.703 1 96.38 64 ALA B O 1
ATOM 2414 N N . PHE B 1 65 ? -3.951 12.883 19.828 1 94.31 65 PHE B N 1
ATOM 2415 C CA . PHE B 1 65 ? -5.227 12.914 20.531 1 94.31 65 PHE B CA 1
ATOM 2416 C C . PHE B 1 65 ? -6.391 12.852 19.547 1 94.31 65 PHE B C 1
ATOM 2418 O O . PHE B 1 65 ? -6.219 13.141 18.359 1 94.31 65 PHE B O 1
ATOM 2425 N N . ASP B 1 66 ? -7.469 12.422 20.062 1 90.75 66 ASP B N 1
ATOM 2426 C CA . ASP B 1 66 ? -8.766 12.43 19.391 1 90.75 66 ASP B CA 1
ATOM 2427 C C . ASP B 1 66 ? -9.898 12.656 20.391 1 90.75 66 ASP B C 1
ATOM 2429 O O . ASP B 1 66 ? -9.734 12.406 21.594 1 90.75 66 ASP B O 1
ATOM 2433 N N . TYR B 1 67 ? -10.953 13.195 19.812 1 89.69 67 TYR B N 1
ATOM 2434 C CA . TYR B 1 67 ? -12.094 13.461 20.688 1 89.69 67 TYR B CA 1
ATOM 2435 C C . TYR B 1 67 ? -12.82 12.172 21.047 1 89.69 67 TYR B C 1
ATOM 2437 O O . TYR B 1 67 ? -13.438 12.078 22.094 1 89.69 67 TYR B O 1
ATOM 2445 N N . ASP B 1 68 ? -12.766 11.18 20.188 1 87.12 68 ASP B N 1
ATOM 2446 C CA . ASP B 1 68 ? -13.516 9.938 20.328 1 87.12 68 ASP B CA 1
ATOM 2447 C C . ASP B 1 68 ? -12.797 8.969 21.266 1 87.12 68 ASP B C 1
ATOM 2449 O O . ASP B 1 68 ? -11.75 8.414 20.922 1 87.12 68 ASP B O 1
ATOM 2453 N N . LYS B 1 69 ? -13.422 8.602 22.375 1 94.56 69 LYS B N 1
ATOM 2454 C CA . LYS B 1 69 ? -12.852 7.727 23.406 1 94.56 69 LYS B CA 1
ATOM 2455 C C . LYS B 1 69 ? -12.648 6.312 22.875 1 94.56 69 LYS B C 1
ATOM 2457 O O . LYS B 1 69 ? -11.688 5.637 23.234 1 94.56 69 LYS B O 1
ATOM 2462 N N . ALA B 1 70 ? -13.5 5.992 22.047 1 87.94 70 ALA B N 1
ATOM 2463 C CA . ALA B 1 70 ? -13.422 4.641 21.5 1 87.94 70 ALA B CA 1
ATOM 2464 C C . ALA B 1 70 ? -12.203 4.484 20.594 1 87.94 70 ALA B C 1
ATOM 2466 O O . ALA B 1 70 ? -11.531 3.445 20.609 1 87.94 70 ALA B O 1
ATOM 2467 N N . LEU B 1 71 ? -11.953 5.469 19.812 1 88.12 71 LEU B N 1
ATOM 2468 C CA . LEU B 1 71 ? -10.789 5.434 18.938 1 88.12 71 LEU B CA 1
ATOM 2469 C C . LEU B 1 71 ? -9.5 5.434 19.75 1 88.12 71 LEU B C 1
ATOM 2471 O O . LEU B 1 71 ? -8.578 4.668 19.469 1 88.12 71 LEU B O 1
ATOM 2475 N N . ILE B 1 72 ? -9.461 6.148 20.812 1 94.12 72 ILE B N 1
ATOM 2476 C CA . ILE B 1 72 ? -8.266 6.227 21.656 1 94.12 72 ILE B CA 1
ATOM 2477 C C . ILE B 1 72 ? -8.07 4.906 22.391 1 94.12 72 ILE B C 1
ATOM 2479 O O . ILE B 1 72 ? -6.934 4.461 22.578 1 94.12 72 ILE B O 1
ATOM 2483 N N . LYS B 1 73 ? -9.117 4.328 22.797 1 95.75 73 LYS B N 1
ATOM 2484 C CA . LYS B 1 73 ? -9.023 3.006 23.422 1 95.75 73 LYS B CA 1
ATOM 2485 C C . LYS B 1 73 ? -8.359 2.006 22.469 1 95.75 73 LYS B C 1
ATOM 2487 O O . LYS B 1 73 ? -7.465 1.263 22.875 1 95.75 73 LYS B O 1
ATOM 2492 N N . LYS B 1 74 ? -8.781 2.059 21.312 1 88.56 74 LYS B N 1
ATOM 2493 C CA . LYS B 1 74 ? -8.188 1.184 20.297 1 88.56 74 LYS B CA 1
ATOM 2494 C C . LYS B 1 74 ? -6.715 1.512 20.094 1 88.56 74 LYS B C 1
ATOM 2496 O O . LYS B 1 74 ? -5.887 0.608 19.953 1 88.56 74 LYS B O 1
ATOM 2501 N N . ALA B 1 75 ? -6.441 2.744 20.031 1 92 75 ALA B N 1
ATOM 2502 C CA . ALA B 1 75 ? -5.055 3.174 19.859 1 92 75 ALA B CA 1
ATOM 2503 C C . ALA B 1 75 ? -4.184 2.676 21.016 1 92 75 ALA B C 1
ATOM 2505 O O . ALA B 1 75 ? -3.066 2.203 20.797 1 92 75 ALA B O 1
ATOM 2506 N N . ASN B 1 76 ? -4.664 2.699 22.156 1 96.88 76 ASN B N 1
ATOM 2507 C CA . ASN B 1 76 ? -3.914 2.258 23.328 1 96.88 76 ASN B CA 1
ATOM 2508 C C . ASN B 1 76 ? -3.729 0.743 23.344 1 96.88 76 ASN B C 1
ATOM 2510 O O . ASN B 1 76 ? -2.701 0.241 23.797 1 96.88 76 ASN B O 1
ATOM 2514 N N . GLU B 1 77 ? -4.707 0.068 22.953 1 90.81 77 GLU B N 1
ATOM 2515 C CA . GLU B 1 77 ? -4.555 -1.377 22.812 1 90.81 77 GLU B CA 1
ATOM 2516 C C . GLU B 1 77 ? -3.424 -1.724 21.844 1 90.81 77 GLU B C 1
ATOM 2518 O O . GLU B 1 77 ? -2.59 -2.582 22.141 1 90.81 77 GLU B O 1
ATOM 2523 N N . ARG B 1 78 ? -3.436 -1.068 20.828 1 85.38 78 ARG B N 1
ATOM 2524 C CA . ARG B 1 78 ? -2.381 -1.281 19.844 1 85.38 78 ARG B CA 1
ATOM 2525 C C . ARG B 1 78 ? -1.023 -0.853 20.391 1 85.38 78 ARG B C 1
ATOM 2527 O O . ARG B 1 78 ? -0.006 -1.491 20.125 1 85.38 78 ARG B O 1
ATOM 2534 N N . LYS B 1 79 ? -1.006 0.191 21.078 1 92.56 79 LYS B N 1
ATOM 2535 C CA . LYS B 1 79 ? 0.206 0.68 21.719 1 92.56 79 LYS B CA 1
ATOM 2536 C C . LYS B 1 79 ? 0.846 -0.407 22.578 1 92.56 79 LYS B C 1
ATOM 2538 O O . LYS B 1 79 ? 2.062 -0.605 22.547 1 92.56 79 LYS B O 1
ATOM 2543 N N . LYS B 1 80 ? 0.044 -1.084 23.281 1 91.75 80 LYS B N 1
ATOM 2544 C CA . LYS B 1 80 ? 0.525 -2.17 24.141 1 91.75 80 LYS B CA 1
ATOM 2545 C C . LYS B 1 80 ? 1.105 -3.307 23.297 1 91.75 80 LYS B C 1
ATOM 2547 O O . LYS B 1 80 ? 2.182 -3.824 23.609 1 91.75 80 LYS B O 1
ATOM 2552 N N . GLU B 1 81 ? 0.434 -3.582 22.328 1 80.81 81 GLU B N 1
ATOM 2553 C CA . GLU B 1 81 ? 0.872 -4.664 21.453 1 80.81 81 GLU B CA 1
ATOM 2554 C C . GLU B 1 81 ? 2.227 -4.355 20.828 1 80.81 81 GLU B C 1
ATOM 2556 O O . GLU B 1 81 ? 3.055 -5.25 20.656 1 80.81 81 GLU B O 1
ATOM 2561 N N . LEU B 1 82 ? 2.439 -3.096 20.562 1 81.12 8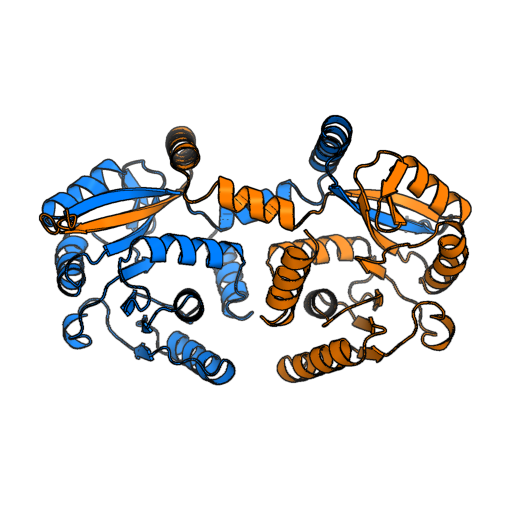2 LEU B N 1
ATOM 2562 C CA . LEU B 1 82 ? 3.629 -2.688 19.828 1 81.12 82 LEU B CA 1
ATOM 2563 C C . LEU B 1 82 ? 4.73 -2.238 20.781 1 81.12 82 LEU B C 1
ATOM 2565 O O . LEU B 1 82 ? 5.832 -1.889 20.344 1 81.12 82 LEU B O 1
ATOM 2569 N N . ASN B 1 83 ? 4.461 -2.242 22 1 90.94 83 ASN B N 1
ATOM 2570 C CA . ASN B 1 83 ? 5.375 -1.658 22.969 1 90.94 83 ASN B CA 1
ATOM 2571 C C . ASN B 1 83 ? 5.77 -0.236 22.594 1 90.94 83 ASN B C 1
ATOM 2573 O O . ASN B 1 83 ? 6.957 0.101 22.578 1 90.94 83 ASN B O 1
ATOM 2577 N N . SER B 1 84 ? 4.828 0.511 22.188 1 94 84 SER B N 1
ATOM 2578 C CA . SER B 1 84 ? 4.988 1.883 21.719 1 94 84 SER B CA 1
ATOM 2579 C C . SER B 1 84 ? 5.043 2.863 22.875 1 94 84 SER B C 1
ATOM 2581 O O . SER B 1 84 ? 4.512 2.584 23.953 1 94 84 SER B O 1
ATOM 2583 N N . LYS B 1 85 ? 5.633 3.998 22.609 1 97.31 85 LYS B N 1
ATOM 2584 C CA . LYS B 1 85 ? 5.73 5.035 23.641 1 97.31 85 LYS B CA 1
ATOM 2585 C C . LYS B 1 85 ? 4.855 6.238 23.281 1 97.31 85 LYS B C 1
ATOM 2587 O O . LYS B 1 85 ? 4.887 7.258 23.969 1 97.31 85 LYS B O 1
ATOM 2592 N N . VAL B 1 86 ? 4.086 6.145 22.266 1 97.94 86 VAL B N 1
ATOM 2593 C CA . VAL B 1 86 ? 3.201 7.238 21.875 1 97.94 86 VAL B CA 1
ATOM 2594 C C . VAL B 1 86 ? 2.25 7.566 23.016 1 97.94 86 VAL B C 1
ATOM 2596 O O . VAL B 1 86 ? 1.722 6.664 23.672 1 97.94 86 VAL B O 1
ATOM 2599 N N . GLU B 1 87 ? 2.07 8.805 23.266 1 98 87 GLU B N 1
ATOM 2600 C CA . GLU B 1 87 ? 1.085 9.242 24.25 1 98 87 GLU B CA 1
ATOM 2601 C C . GLU B 1 87 ? -0.25 9.57 23.594 1 98 87 GLU B C 1
ATOM 2603 O O . GLU B 1 87 ? -0.344 10.523 22.812 1 98 87 GLU B O 1
ATOM 2608 N N . PHE B 1 88 ? -1.225 8.789 23.969 1 97.75 88 PHE B N 1
ATOM 2609 C CA . PHE B 1 88 ? -2.564 9.008 23.438 1 97.75 88 PHE B CA 1
ATOM 2610 C C . PHE B 1 88 ? -3.469 9.633 24.5 1 97.75 88 PHE B C 1
ATOM 2612 O O . PHE B 1 88 ? -3.518 9.164 25.625 1 97.75 88 PHE B O 1
ATOM 2619 N N . LEU B 1 89 ? -4.215 10.672 24.062 1 97 89 LEU B N 1
ATOM 2620 C CA . LEU B 1 89 ? -5.102 11.367 24.984 1 97 89 LEU B CA 1
ATOM 2621 C C . LEU B 1 89 ? -6.473 11.602 24.344 1 97 89 LEU B C 1
ATOM 2623 O O . LEU B 1 89 ? -6.574 11.805 23.141 1 97 89 LEU B O 1
ATOM 2627 N N . VAL B 1 90 ? -7.484 11.531 25.203 1 95.62 90 VAL B N 1
ATOM 2628 C CA . VAL B 1 90 ? -8.773 12.078 24.797 1 95.62 90 VAL B CA 1
ATOM 2629 C C . VAL B 1 90 ? -8.805 13.586 25.047 1 95.62 90 VAL B C 1
ATOM 2631 O O . VAL B 1 90 ? -8.602 14.039 26.172 1 95.62 90 VAL B O 1
ATOM 2634 N N . ALA B 1 91 ? -9 14.398 23.984 1 93.19 91 ALA B N 1
ATOM 2635 C CA . ALA B 1 91 ? -8.969 15.852 24.141 1 93.19 91 ALA B CA 1
ATOM 2636 C C . ALA B 1 91 ? -9.891 16.531 23.141 1 93.19 91 ALA B C 1
ATOM 2638 O O . ALA B 1 91 ? -10.148 15.984 22.062 1 93.19 91 ALA B O 1
ATOM 2639 N N . ASP B 1 92 ? -10.398 17.656 23.562 1 89.38 92 ASP B N 1
ATOM 2640 C CA . ASP B 1 92 ? -11.148 18.531 22.656 1 89.38 92 ASP B CA 1
ATOM 2641 C C . ASP B 1 92 ? -10.219 19.438 21.875 1 89.38 92 ASP B C 1
ATOM 2643 O O . ASP B 1 92 ? -9.633 20.375 22.438 1 89.38 92 ASP B O 1
ATOM 2647 N N . GLY B 1 93 ? -10.156 19.25 20.609 1 87.94 93 GLY B N 1
ATOM 2648 C CA . GLY B 1 93 ? -9.219 19.953 19.75 1 87.94 93 GLY B CA 1
ATOM 2649 C C . GLY B 1 93 ? -9.523 21.438 19.625 1 87.94 93 GLY B C 1
ATOM 2650 O O . GLY B 1 93 ? -8.711 22.203 19.125 1 87.94 93 GLY B O 1
ATOM 2651 N N . ARG B 1 94 ? -10.641 21.859 20.062 1 86.12 94 ARG B N 1
ATOM 2652 C CA . ARG B 1 94 ? -10.992 23.266 20.047 1 86.12 94 ARG B CA 1
ATOM 2653 C C . ARG B 1 94 ? -10.211 24.047 21.094 1 86.12 94 ARG B C 1
ATOM 2655 O O . ARG B 1 94 ? -10.102 25.281 21 1 86.12 94 ARG B O 1
ATOM 2662 N N . TYR B 1 95 ? -9.727 23.234 22.047 1 90.12 95 TYR B N 1
ATOM 2663 C CA . TYR B 1 95 ? -9.039 23.891 23.156 1 90.12 95 TYR B CA 1
ATOM 2664 C C . TYR B 1 95 ? -7.707 23.203 23.453 1 90.12 95 TYR B C 1
ATOM 2666 O O . TYR B 1 95 ? -7.48 22.703 24.547 1 90.12 95 TYR B O 1
ATOM 2674 N N . PRO B 1 96 ? -6.809 23.297 22.5 1 91.69 96 PRO B N 1
ATOM 2675 C CA . PRO B 1 96 ? -5.539 22.594 22.703 1 91.69 96 PRO B CA 1
ATOM 2676 C C . PRO B 1 96 ? -4.734 23.156 23.875 1 91.69 96 PRO B C 1
ATOM 2678 O O . PRO B 1 96 ? -3.961 22.438 24.516 1 91.69 96 PRO B O 1
ATOM 2681 N N . GLU B 1 97 ? -4.922 24.406 24.188 1 91.06 97 GLU B N 1
ATOM 2682 C CA . GLU B 1 97 ? -4.168 25.062 25.25 1 91.06 97 GLU B CA 1
ATOM 2683 C C . GLU B 1 97 ? -4.477 24.453 26.609 1 91.06 97 GLU B C 1
ATOM 2685 O O . GLU B 1 97 ? -3.719 24.625 27.578 1 91.06 97 GLU B O 1
ATOM 2690 N N . LYS B 1 98 ? -5.551 23.719 26.688 1 94 98 LYS B N 1
ATOM 2691 C CA . LYS B 1 98 ? -5.934 23.094 27.938 1 94 98 LYS B CA 1
ATOM 2692 C C . LYS B 1 98 ? -5.18 21.781 28.141 1 94 98 LYS B C 1
ATOM 2694 O O . LYS B 1 98 ? -5.133 21.25 29.266 1 94 98 LYS B O 1
ATOM 2699 N N . TYR B 1 99 ? -4.602 21.312 27.109 1 93.94 99 TYR B N 1
ATOM 2700 C CA . TYR B 1 99 ? -4.074 19.953 27.203 1 93.94 99 TYR B CA 1
ATOM 2701 C C . TYR B 1 99 ? -2.566 19.938 26.984 1 93.94 99 TYR B C 1
ATOM 2703 O O . TYR B 1 99 ? -1.875 19.016 27.422 1 93.94 99 TYR B O 1
ATOM 2711 N N . PHE B 1 100 ? -2.1 20.891 26.203 1 92.69 100 PHE B N 1
ATOM 2712 C CA . PHE B 1 100 ? -0.702 20.844 25.797 1 92.69 100 PHE B CA 1
ATOM 2713 C C . PHE B 1 100 ? 0.025 22.125 26.188 1 92.69 100 PHE B C 1
ATOM 2715 O O . PHE B 1 100 ? -0.477 23.219 25.938 1 92.69 100 PHE B O 1
ATOM 2722 N N . THR B 1 101 ? 1.227 21.953 26.781 1 88.81 101 THR B N 1
ATOM 2723 C CA . THR B 1 101 ? 2.086 23.078 27.125 1 88.81 101 THR B CA 1
ATOM 2724 C C . THR B 1 101 ? 3.418 22.984 26.391 1 88.81 101 THR B C 1
ATOM 2726 O O . THR B 1 101 ? 4.133 23.984 26.25 1 88.81 101 THR B O 1
ATOM 2729 N N . ASP B 1 102 ? 3.695 21.859 25.891 1 91.12 102 ASP B N 1
ATOM 2730 C CA . ASP B 1 102 ? 4.945 21.625 25.172 1 91.12 102 ASP B CA 1
ATOM 2731 C C . ASP B 1 102 ? 4.91 22.266 23.781 1 91.12 102 ASP B C 1
ATOM 2733 O O . ASP B 1 102 ? 3.84 22.625 23.281 1 91.12 102 ASP B O 1
ATOM 2737 N N . LYS B 1 103 ? 6.121 22.5 23.312 1 94.88 103 LYS B N 1
ATOM 2738 C CA . LYS B 1 103 ? 6.273 22.922 21.938 1 94.88 103 LYS B CA 1
ATOM 2739 C C . LYS B 1 103 ? 6.594 21.719 21.031 1 94.88 103 LYS B C 1
ATOM 2741 O O . LYS B 1 103 ? 7.207 20.75 21.469 1 94.88 103 LYS B O 1
ATOM 2746 N N . PHE B 1 104 ? 6.184 21.875 19.828 1 96.62 104 PHE B N 1
ATOM 2747 C CA . PHE B 1 104 ? 6.324 20.766 18.891 1 96.62 104 PHE B CA 1
ATOM 2748 C C . PHE B 1 104 ? 7.07 21.219 17.641 1 96.62 104 PHE B C 1
ATOM 2750 O O . PHE B 1 104 ? 6.867 22.328 17.156 1 96.62 104 PHE B O 1
ATOM 2757 N N . GLY B 1 105 ? 7.926 20.297 17.141 1 96.81 105 GLY B N 1
ATOM 2758 C CA . GLY B 1 105 ? 8.594 20.562 15.875 1 96.81 105 GLY B CA 1
ATOM 2759 C C . GLY B 1 105 ? 7.676 20.422 14.672 1 96.81 105 GLY B C 1
ATOM 2760 O O . GLY B 1 105 ? 7.887 21.062 13.641 1 96.81 105 GLY B O 1
ATOM 2761 N N . ILE B 1 106 ? 6.676 19.516 14.844 1 97.38 106 ILE B N 1
ATOM 2762 C CA . ILE B 1 106 ? 5.684 19.328 13.789 1 97.38 106 ILE B CA 1
ATOM 2763 C C . ILE B 1 106 ? 4.297 19.172 14.414 1 97.38 106 ILE B C 1
ATOM 2765 O O . ILE B 1 106 ? 4.121 18.422 15.375 1 97.38 106 ILE B O 1
ATOM 2769 N N . ILE B 1 107 ? 3.381 19.922 13.898 1 95.94 107 ILE B N 1
ATOM 2770 C CA . ILE B 1 107 ? 1.966 19.672 14.156 1 95.94 107 ILE B CA 1
ATOM 2771 C C . ILE B 1 107 ? 1.295 19.141 12.898 1 95.94 107 ILE B C 1
ATOM 2773 O O . ILE B 1 107 ? 1.345 19.766 11.844 1 95.94 107 ILE B O 1
ATOM 2777 N N . PHE B 1 108 ? 0.747 17.953 13.039 1 95.94 108 PHE B N 1
ATOM 2778 C CA . PHE B 1 108 ? 0.163 17.25 11.906 1 95.94 108 PHE B CA 1
ATOM 2779 C C . PHE B 1 108 ? -1.359 17.281 11.969 1 95.94 108 PHE B C 1
ATOM 2781 O O . PHE B 1 108 ? -1.963 16.719 12.883 1 95.94 108 PHE B O 1
ATOM 2788 N N . LEU B 1 109 ? -1.933 17.953 10.969 1 92.06 109 LEU B N 1
ATOM 2789 C CA . LEU B 1 109 ? -3.381 18.078 10.852 1 92.06 109 LEU B CA 1
ATOM 2790 C C . LEU B 1 109 ? -3.879 17.375 9.586 1 92.06 109 LEU B C 1
ATOM 2792 O O . LEU B 1 109 ? -3.797 17.938 8.492 1 92.06 109 LEU B O 1
ATOM 2796 N N . SER B 1 110 ? -4.258 16.016 9.828 1 84.75 110 SER B N 1
ATOM 2797 C CA . SER B 1 110 ? -4.734 15.258 8.672 1 84.75 110 SER B CA 1
ATOM 279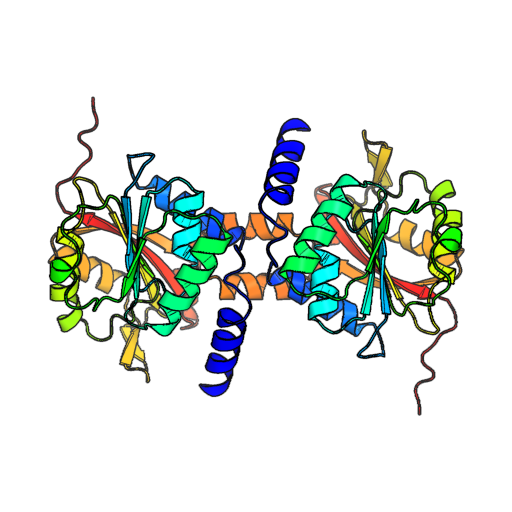8 C C . SER B 1 110 ? -6.223 14.953 8.789 1 84.75 110 SER B C 1
ATOM 2800 O O . SER B 1 110 ? -6.668 14.344 9.758 1 84.75 110 SER B O 1
ATOM 2802 N N . GLY B 1 111 ? -7.141 15.43 7.977 1 63.75 111 GLY B N 1
ATOM 2803 C CA . GLY B 1 111 ? -8.57 15.148 7.988 1 63.75 111 GLY B CA 1
ATOM 2804 C C . GLY B 1 111 ? -9.375 16.188 8.734 1 63.75 111 GLY B C 1
ATOM 2805 O O . GLY B 1 111 ? -10.523 15.945 9.109 1 63.75 111 GLY B O 1
ATOM 2806 N N . PHE B 1 112 ? -8.656 17.109 9.375 1 52.44 112 PHE B N 1
ATOM 2807 C CA . PHE B 1 112 ? -9.398 18.141 10.102 1 52.44 112 PHE B CA 1
ATOM 2808 C C . PHE B 1 112 ? -10.359 18.859 9.164 1 52.44 112 PHE B C 1
ATOM 2810 O O . PHE B 1 112 ? -9.953 19.375 8.117 1 52.44 112 PHE B O 1
ATOM 2817 N N . ALA B 1 113 ? -11.648 18.281 9.016 1 44.84 113 ALA B N 1
ATOM 2818 C CA . ALA B 1 113 ? -12.688 19.047 8.344 1 44.84 113 ALA B CA 1
ATOM 2819 C C . ALA B 1 113 ? -12.734 20.484 8.875 1 44.84 113 ALA B C 1
ATOM 2821 O O . ALA B 1 113 ? -13.047 20.703 10.047 1 44.84 113 ALA B O 1
ATOM 2822 N N . LEU B 1 114 ? -11.773 21.281 8.453 1 44.38 114 LEU B N 1
ATOM 2823 C CA . LEU B 1 114 ? -11.977 22.703 8.766 1 44.38 114 LEU B CA 1
ATOM 2824 C C . LEU B 1 114 ? -13.414 23.125 8.484 1 44.38 114 LEU B C 1
ATOM 2826 O O . LEU B 1 114 ? -13.852 23.125 7.336 1 44.38 114 LEU B O 1
ATOM 2830 N N . PHE B 1 115 ? -14.367 22.703 9.258 1 44.41 115 PHE B N 1
ATOM 2831 C CA . PHE B 1 115 ? -15.797 22.953 9.094 1 44.41 115 PHE B CA 1
ATOM 2832 C C . PHE B 1 115 ? -16.047 24.422 8.766 1 44.41 115 PHE B C 1
ATOM 2834 O O . PHE B 1 115 ? -17 24.75 8.055 1 44.41 115 PHE B O 1
ATOM 2841 N N . GLY B 1 116 ? -15.461 25.547 9.297 1 44.06 116 GLY B N 1
ATOM 2842 C CA . GLY B 1 116 ? -15.734 26.953 9.016 1 44.06 116 GLY B CA 1
ATOM 2843 C C . GLY B 1 116 ? -14.508 27.844 9.164 1 44.06 116 GLY B C 1
ATOM 2844 O O . GLY B 1 116 ? -13.734 27.672 10.109 1 44.06 116 GLY B O 1
ATOM 2845 N N . ILE B 1 117 ? -14.188 28.594 8.078 1 44.53 117 ILE B N 1
ATOM 2846 C CA . ILE B 1 117 ? -13.047 29.5 7.938 1 44.53 117 ILE B CA 1
ATOM 2847 C C . ILE B 1 117 ? -12.867 30.312 9.219 1 44.53 117 ILE B C 1
ATOM 2849 O O . ILE B 1 117 ? -11.758 30.422 9.75 1 44.53 117 ILE B O 1
ATOM 2853 N N . LYS B 1 118 ? -13.914 31.078 9.461 1 48.69 118 LYS B N 1
ATOM 2854 C CA . LYS B 1 118 ? -13.727 31.984 10.578 1 48.69 118 LYS B CA 1
ATOM 2855 C C . LYS B 1 118 ? -13.359 31.234 11.852 1 48.69 118 LYS B C 1
ATOM 2857 O O . LYS B 1 118 ? -12.469 31.641 12.594 1 48.69 118 LYS B O 1
ATOM 2862 N N . GLN B 1 119 ? -14.07 30.25 12.039 1 54 119 GLN B N 1
ATOM 2863 C CA . GLN B 1 119 ? -13.828 29.406 13.203 1 54 119 GLN B CA 1
ATOM 2864 C C . GLN B 1 119 ? -12.492 28.688 13.086 1 54 119 GLN B C 1
ATOM 2866 O O . GLN B 1 119 ? -11.797 28.484 14.086 1 54 119 GLN B O 1
ATOM 2871 N N . ASP B 1 120 ? -11.906 28.906 11.867 1 73.12 120 ASP B N 1
ATOM 2872 C CA . ASP B 1 120 ? -10.719 28.094 11.641 1 73.12 120 ASP B CA 1
ATOM 2873 C C . ASP B 1 120 ? -9.438 28.891 11.891 1 73.12 120 ASP B C 1
ATOM 2875 O O . ASP B 1 120 ? -8.43 28.344 12.336 1 73.12 120 ASP B O 1
ATOM 2879 N N . SER B 1 121 ? -9.664 30.328 11.945 1 84.81 121 SER B N 1
ATOM 2880 C CA . SER B 1 121 ? -8.469 31.125 12.148 1 84.81 121 SER B CA 1
ATOM 2881 C C . SER B 1 121 ? -8.023 31.109 13.609 1 84.81 121 SER B C 1
ATOM 2883 O O . SER B 1 121 ? -6.844 30.922 13.906 1 84.81 121 SER B O 1
ATOM 2885 N N . GLU B 1 122 ? -8.977 31.344 14.5 1 87.06 122 GLU B N 1
ATOM 2886 C CA . GLU B 1 122 ? -8.648 31.344 15.922 1 87.06 122 GLU B CA 1
ATOM 2887 C C . GLU B 1 122 ? -8.109 30 16.375 1 87.06 122 GLU B C 1
ATOM 2889 O O . GLU B 1 122 ? -7.148 29.922 17.141 1 87.06 122 GLU B O 1
ATOM 2894 N N . LEU B 1 123 ? -8.789 29.109 15.898 1 87.81 123 LEU B N 1
ATOM 2895 C CA . LEU B 1 123 ? -8.367 27.75 16.25 1 87.81 123 LEU B CA 1
ATOM 2896 C C . LEU B 1 123 ? -6.969 27.469 15.727 1 87.81 123 LEU B C 1
ATOM 2898 O O . LEU B 1 123 ? -6.125 26.922 16.438 1 87.81 123 LEU B O 1
ATOM 2902 N N . MET B 1 124 ? -6.703 27.875 14.516 1 91.19 124 MET B N 1
ATOM 2903 C CA . MET B 1 124 ? -5.402 27.641 13.898 1 91.19 124 MET B CA 1
ATOM 2904 C C . MET B 1 124 ? -4.301 28.391 14.633 1 91.19 124 MET B C 1
ATOM 2906 O O . MET B 1 124 ? -3.193 27.875 14.805 1 91.19 124 MET B O 1
ATOM 2910 N N . GLU B 1 125 ? -4.617 29.516 15.094 1 91.5 125 GLU B N 1
ATOM 2911 C CA . GLU B 1 125 ? -3.656 30.312 15.844 1 91.5 125 GLU B CA 1
ATOM 2912 C C . GLU B 1 125 ? -3.211 29.578 17.109 1 91.5 125 GLU B C 1
ATOM 2914 O O . GLU B 1 125 ? -2.039 29.641 17.484 1 91.5 125 GLU B O 1
ATOM 2919 N N . LYS B 1 126 ? -4.125 28.953 17.719 1 91.94 126 LYS B N 1
ATOM 2920 C CA . LYS B 1 126 ? -3.803 28.203 18.938 1 91.94 126 LYS B CA 1
ATOM 2921 C C . LYS B 1 126 ? -2.793 27.109 18.656 1 91.94 126 LYS B C 1
ATOM 2923 O O . LYS B 1 126 ? -1.868 26.875 19.438 1 91.94 126 LYS B O 1
ATOM 2928 N N . TYR B 1 127 ? -2.943 26.484 17.547 1 93 127 TYR B N 1
ATOM 2929 C CA . TYR B 1 127 ? -2.018 25.422 17.188 1 93 127 TYR B CA 1
ATOM 2930 C C . TYR B 1 127 ? -0.66 25.984 16.781 1 93 127 TYR B C 1
ATOM 2932 O O . TYR B 1 127 ? 0.38 25.422 17.141 1 93 127 TYR B O 1
ATOM 2940 N N . LEU B 1 128 ? -0.682 27.047 16.078 1 93.81 128 LEU B N 1
ATOM 2941 C CA . LEU B 1 128 ? 0.57 27.672 15.656 1 93.81 128 LEU B CA 1
ATOM 2942 C C . LEU B 1 128 ? 1.393 28.109 16.875 1 93.81 128 LEU B C 1
ATOM 2944 O O . LEU B 1 128 ? 2.625 28.062 16.828 1 93.81 128 LEU B O 1
ATOM 2948 N N . LEU B 1 129 ? 0.753 28.391 17.938 1 93.94 129 LEU B N 1
ATOM 2949 C CA . LEU B 1 129 ? 1.429 28.812 19.156 1 93.94 129 LEU B CA 1
ATOM 2950 C C . LEU B 1 129 ? 2.129 27.641 19.828 1 93.94 129 LEU B C 1
ATOM 2952 O O . LEU B 1 129 ? 2.998 27.828 20.688 1 93.94 129 LEU B O 1
ATOM 2956 N N . LEU B 1 130 ? 1.764 26.516 19.438 1 95.38 130 LEU B N 1
ATOM 2957 C CA . LEU B 1 130 ? 2.342 25.312 20.031 1 95.38 130 LEU B CA 1
ATOM 2958 C C . LEU B 1 130 ? 3.59 24.875 19.281 1 95.38 130 LEU B C 1
ATOM 2960 O O . LEU B 1 130 ? 4.27 23.922 19.688 1 95.38 130 LEU B O 1
ATOM 2964 N N . LEU B 1 131 ? 3.904 25.609 18.25 1 94.56 131 LEU B N 1
ATOM 2965 C CA . LEU B 1 131 ? 5.086 25.25 17.469 1 94.56 131 LEU B CA 1
ATOM 2966 C C . LEU B 1 131 ? 6.352 25.797 18.125 1 94.56 131 LEU B C 1
ATOM 2968 O O . LEU B 1 131 ? 6.355 26.906 18.641 1 94.56 131 LEU B O 1
ATOM 2972 N N . ASP B 1 132 ? 7.438 24.953 17.969 1 92.44 132 ASP B N 1
ATOM 2973 C CA . ASP B 1 132 ? 8.773 25.422 18.328 1 92.44 132 ASP B CA 1
ATOM 2974 C C . ASP B 1 132 ? 9.312 26.375 17.25 1 92.44 132 ASP B C 1
ATOM 2976 O O . ASP B 1 132 ? 8.711 26.516 16.188 1 92.44 132 ASP B O 1
ATOM 2980 N N . ASN B 1 133 ? 10.461 27.016 17.688 1 89.88 133 ASN B N 1
ATOM 2981 C CA . ASN B 1 133 ? 11.133 27.812 16.672 1 89.88 133 ASN B CA 1
ATOM 2982 C C . ASN B 1 133 ? 11.531 26.969 15.469 1 89.88 133 ASN B C 1
ATOM 2984 O O . ASN B 1 133 ? 12.195 25.953 15.609 1 89.88 133 ASN B O 1
ATOM 2988 N N . GLY B 1 134 ? 11.031 27.391 14.398 1 91.75 134 GLY B N 1
ATOM 2989 C CA . GLY B 1 134 ? 11.344 26.672 13.172 1 91.75 134 GLY B CA 1
ATOM 2990 C C . GLY B 1 134 ? 10.414 25.5 12.914 1 91.75 134 GLY B C 1
ATOM 2991 O O . GLY B 1 134 ? 10.555 24.797 11.914 1 91.75 134 GLY B O 1
ATOM 2992 N N . GLY B 1 135 ? 9.461 25.344 13.852 1 95.75 135 GLY B N 1
ATOM 2993 C CA . GLY B 1 135 ? 8.516 24.25 13.695 1 95.75 135 GLY B CA 1
ATOM 2994 C C . GLY B 1 135 ? 7.602 24.422 12.492 1 95.75 135 GLY B C 1
ATOM 2995 O O . GLY B 1 135 ? 7.496 25.531 11.938 1 95.75 135 GLY B O 1
ATOM 2996 N N . LYS B 1 136 ? 7.012 23.266 12.039 1 96.81 136 LYS B N 1
ATOM 2997 C CA . LYS B 1 136 ? 6.152 23.297 10.859 1 96.81 136 LYS B CA 1
ATOM 2998 C C . LYS B 1 136 ? 4.758 22.766 11.188 1 96.81 136 LYS B C 1
ATOM 3000 O O . LYS B 1 136 ? 4.609 21.812 11.961 1 96.81 136 LYS B O 1
ATOM 3005 N N . LEU B 1 137 ? 3.789 23.453 10.609 1 95.88 137 LEU B N 1
ATOM 3006 C CA . LEU B 1 137 ? 2.443 22.906 10.555 1 95.88 137 LEU B CA 1
ATOM 3007 C C . LEU B 1 137 ? 2.205 22.188 9.227 1 95.88 137 LEU B C 1
ATOM 3009 O O . LEU B 1 137 ? 2.398 22.766 8.156 1 95.88 137 LEU B O 1
ATOM 3013 N N . VAL B 1 138 ? 1.901 20.875 9.328 1 95.94 138 VAL B N 1
ATOM 3014 C CA . VAL B 1 138 ? 1.555 20.094 8.156 1 95.94 138 VAL B CA 1
ATOM 3015 C C . VAL B 1 138 ? 0.039 19.922 8.07 1 95.94 138 VAL B C 1
ATOM 3017 O O . VAL B 1 138 ? -0.563 19.219 8.875 1 95.94 138 VAL B O 1
ATOM 3020 N N . PHE B 1 139 ? -0.511 20.547 7.027 1 92.94 139 PHE B N 1
ATOM 3021 C CA . PHE B 1 139 ? -1.959 20.562 6.855 1 92.94 139 PHE B CA 1
ATOM 3022 C C . PHE B 1 139 ? -2.373 19.781 5.617 1 92.94 139 PHE B C 1
ATOM 3024 O O . PHE B 1 139 ? -2.025 20.156 4.496 1 92.94 139 PHE B O 1
ATOM 3031 N N . VAL B 1 140 ? -3.086 18.656 5.852 1 90.38 140 VAL B N 1
ATOM 3032 C CA . VAL B 1 140 ? -3.588 17.844 4.754 1 90.38 140 VAL B CA 1
ATOM 3033 C C . VAL B 1 140 ? -5.043 18.203 4.461 1 90.38 140 VAL B C 1
ATOM 3035 O O . VAL B 1 140 ? -5.906 18.078 5.336 1 90.38 140 VAL B O 1
ATOM 3038 N N . HIS B 1 141 ? -5.324 18.578 3.186 1 87.5 141 HIS B N 1
ATOM 3039 C CA . HIS B 1 141 ? -6.641 19.094 2.824 1 87.5 141 HIS B CA 1
ATOM 3040 C C . HIS B 1 141 ? -7.121 18.5 1.507 1 87.5 141 HIS B C 1
ATOM 3042 O O . HIS B 1 141 ? -6.379 18.484 0.521 1 87.5 141 HIS B O 1
ATOM 3048 N N . SER B 1 142 ? -8.391 17.984 1.537 1 83.75 142 SER B N 1
ATOM 3049 C CA . SER B 1 142 ? -9.023 17.5 0.316 1 83.75 142 SER B CA 1
ATOM 3050 C C . SER B 1 142 ? -9.906 18.562 -0.313 1 83.75 142 SER B C 1
ATOM 3052 O O . SER B 1 142 ? -10.758 19.156 0.36 1 83.75 142 SER B O 1
ATOM 3054 N N . SER B 1 143 ? -9.656 18.844 -1.622 1 83.62 143 SER B N 1
ATOM 3055 C CA . SER B 1 143 ? -10.398 19.906 -2.307 1 83.62 143 SER B CA 1
ATOM 3056 C C . SER B 1 143 ? -10.445 19.656 -3.811 1 83.62 143 SER B C 1
ATOM 3058 O O . SER B 1 143 ? -9.539 19.047 -4.375 1 83.62 143 SER B O 1
ATOM 3060 N N . ASN B 1 144 ? -11.508 20.109 -4.434 1 82.88 144 ASN B N 1
ATOM 3061 C CA . ASN B 1 144 ? -11.516 20.125 -5.891 1 82.88 144 ASN B CA 1
ATOM 3062 C C . ASN B 1 144 ? -11.094 21.484 -6.438 1 82.88 144 ASN B C 1
ATOM 3064 O O . ASN B 1 144 ? -11.211 21.734 -7.637 1 82.88 144 ASN B O 1
ATOM 3068 N N . LEU B 1 145 ? -10.852 22.391 -5.605 1 87.38 145 LEU B N 1
ATOM 3069 C CA . LEU B 1 145 ? -10.188 23.672 -5.875 1 87.38 145 LEU B CA 1
ATOM 3070 C C . LEU B 1 145 ? -11.133 24.641 -6.57 1 87.38 145 LEU B C 1
ATOM 3072 O O . LEU B 1 145 ? -10.688 25.562 -7.258 1 87.38 145 LEU B O 1
ATOM 3076 N N . THR B 1 146 ? -12.422 24.453 -6.41 1 85.5 146 THR B N 1
ATOM 3077 C CA . THR B 1 146 ? -13.406 25.297 -7.078 1 85.5 146 THR B CA 1
ATOM 3078 C C . THR B 1 146 ? -13.781 26.484 -6.199 1 85.5 146 THR B C 1
ATOM 3080 O O . THR B 1 146 ? -14.32 27.484 -6.691 1 85.5 146 THR B O 1
ATOM 3083 N N . GLY B 1 147 ? -13.594 26.359 -4.945 1 82.81 147 GLY B N 1
ATOM 3084 C CA . GLY B 1 147 ? -14.055 27.375 -4.004 1 82.81 147 GLY B CA 1
ATOM 3085 C C . GLY B 1 147 ? -15.484 27.156 -3.549 1 82.81 147 GLY B C 1
ATOM 3086 O O . GLY B 1 147 ? -15.977 27.875 -2.674 1 82.81 147 GLY B O 1
ATOM 3087 N N . ASP B 1 148 ? -16.031 26.062 -4.059 1 81.12 148 ASP B N 1
ATOM 3088 C CA . ASP B 1 148 ? -17.438 25.797 -3.768 1 81.12 148 ASP B CA 1
ATOM 3089 C C . ASP B 1 148 ? -17.594 25.094 -2.42 1 81.12 148 ASP B C 1
ATOM 3091 O O . ASP B 1 148 ? -16.672 24.438 -1.944 1 81.12 148 ASP B O 1
ATOM 3095 N N . ILE B 1 149 ? -18.766 25.375 -1.789 1 77.06 149 ILE B N 1
ATOM 3096 C CA . ILE B 1 149 ? -19.109 24.672 -0.564 1 77.06 149 ILE B CA 1
ATOM 3097 C C . ILE B 1 149 ? -19.828 23.359 -0.91 1 77.06 149 ILE B C 1
ATOM 3099 O O . ILE B 1 149 ? -20.766 23.359 -1.712 1 77.06 149 ILE B O 1
ATOM 3103 N N . ARG B 1 150 ? -19.328 22.281 -0.312 1 67.56 150 ARG B N 1
ATOM 3104 C CA . ARG B 1 150 ? -19.938 20.969 -0.541 1 67.56 150 ARG B CA 1
ATOM 3105 C C . ARG B 1 150 ? -21.266 20.859 0.217 1 67.56 150 ARG B C 1
ATOM 3107 O O . ARG B 1 150 ? -21.547 21.656 1.106 1 67.56 150 ARG B O 1
ATOM 3114 N N . LYS B 1 151 ? -21.969 19.828 -0.203 1 63.06 151 LYS B N 1
ATOM 3115 C CA . LYS B 1 151 ? -23.219 19.531 0.516 1 63.06 151 LYS B CA 1
ATOM 3116 C C . LYS B 1 151 ? -22.938 19.219 1.981 1 63.06 151 LYS B C 1
ATOM 3118 O O . LYS B 1 151 ? -23.766 19.484 2.85 1 63.06 151 LYS B O 1
ATOM 3123 N N . THR B 1 152 ? -21.781 18.766 2.299 1 57.78 152 THR B N 1
ATOM 3124 C CA . THR B 1 152 ? -21.359 18.391 3.646 1 57.78 152 THR B CA 1
ATOM 3125 C C . THR B 1 152 ? -20.906 19.625 4.43 1 57.78 152 THR B C 1
ATOM 3127 O O . THR B 1 152 ? -20.5 19.516 5.586 1 57.78 152 THR B O 1
ATOM 3130 N N . ARG B 1 153 ? -20.969 20.812 3.883 1 59.75 153 ARG B N 1
ATOM 3131 C CA . ARG B 1 153 ? -20.531 22.078 4.449 1 59.75 153 ARG B CA 1
ATOM 3132 C C . ARG B 1 153 ? -19 22.188 4.43 1 59.75 153 ARG B C 1
ATOM 3134 O O . ARG B 1 153 ? -18.438 23.125 4.996 1 59.75 153 ARG B O 1
ATOM 3141 N N . TRP B 1 154 ? -18.484 21.109 3.723 1 68.31 154 TRP B N 1
ATOM 3142 C CA . TRP B 1 154 ? -17.047 21.188 3.482 1 68.31 154 TRP B CA 1
ATOM 3143 C C . TRP B 1 154 ? -16.734 22.094 2.301 1 68.31 154 TRP B C 1
ATOM 3145 O O . TRP B 1 154 ? -17.469 22.094 1.299 1 68.31 154 TRP B O 1
ATOM 3155 N N . ARG B 1 155 ? -15.766 22.953 2.559 1 74.56 155 ARG B N 1
ATOM 3156 C CA . ARG B 1 155 ? -15.453 23.891 1.482 1 74.56 155 ARG B CA 1
ATOM 3157 C C . ARG B 1 155 ? -14.281 23.375 0.644 1 74.56 155 ARG B C 1
ATOM 3159 O O . ARG B 1 155 ? -13.289 22.891 1.185 1 74.56 155 ARG B O 1
ATOM 3166 N N . ASN B 1 156 ? -14.453 23.453 -0.623 1 82.31 156 ASN B N 1
ATOM 3167 C CA . ASN B 1 156 ? -13.391 23.156 -1.584 1 82.31 156 ASN B CA 1
ATOM 3168 C C . ASN B 1 156 ? -12.5 24.375 -1.814 1 82.31 156 ASN B C 1
ATOM 3170 O O . ASN B 1 156 ? -12.609 25.047 -2.842 1 82.31 156 ASN B O 1
ATOM 3174 N N . HIS B 1 157 ? -11.578 24.562 -0.996 1 86.12 157 HIS B N 1
ATOM 3175 C CA . HIS B 1 157 ? -10.742 25.75 -1.035 1 86.12 157 HIS B CA 1
ATOM 3176 C C . HIS B 1 157 ? -9.781 25.703 -2.219 1 86.12 157 HIS B C 1
ATOM 3178 O O . HIS B 1 157 ? -9.242 24.656 -2.551 1 86.12 157 HIS B O 1
ATOM 3184 N N . LYS B 1 158 ? -9.656 26.938 -2.748 1 89.69 158 LYS B N 1
ATOM 3185 C CA . LYS B 1 158 ? -8.555 27.094 -3.688 1 89.69 158 LYS B CA 1
ATOM 3186 C C . LYS B 1 158 ? -7.215 27.172 -2.957 1 89.69 158 LYS B C 1
ATOM 3188 O O . LYS B 1 158 ? -7.168 27.562 -1.784 1 89.69 158 LYS B O 1
ATOM 3193 N N . ILE B 1 159 ? -6.188 26.859 -3.699 1 92.62 159 ILE B N 1
ATOM 3194 C CA . ILE B 1 159 ? -4.859 26.891 -3.102 1 92.62 159 ILE B CA 1
ATOM 3195 C C . ILE B 1 159 ? -4.531 28.312 -2.643 1 92.62 159 ILE B C 1
ATOM 3197 O O . ILE B 1 159 ? -4.016 28.516 -1.541 1 92.62 159 ILE B O 1
ATOM 3201 N N . GLU B 1 160 ? -4.879 29.25 -3.445 1 93.12 160 GLU B N 1
ATOM 3202 C CA . GLU B 1 160 ? -4.602 30.656 -3.131 1 93.12 160 GLU B CA 1
ATOM 3203 C C . GLU B 1 160 ? -5.348 31.094 -1.874 1 93.12 160 GLU B C 1
ATOM 3205 O O . GLU B 1 160 ? -4.836 31.891 -1.09 1 93.12 160 GLU B O 1
ATOM 3210 N N . GLU B 1 161 ? -6.508 30.594 -1.697 1 90.44 161 GLU B N 1
ATOM 3211 C CA . GLU B 1 161 ? -7.281 30.906 -0.5 1 90.44 161 GLU B CA 1
ATOM 3212 C C . GLU B 1 161 ? -6.59 30.375 0.757 1 90.44 161 GLU B C 1
ATOM 3214 O O . GLU B 1 161 ? -6.574 31.062 1.788 1 90.44 161 GLU B O 1
ATOM 3219 N N . LEU B 1 162 ? -6.031 29.266 0.637 1 91 162 LEU B N 1
ATOM 3220 C CA . LEU B 1 162 ? -5.34 28.688 1.786 1 91 162 LEU B CA 1
ATOM 3221 C C . LEU B 1 162 ? -4.031 29.422 2.061 1 91 162 LEU B C 1
ATOM 3223 O O . LEU B 1 162 ? -3.66 29.609 3.219 1 91 162 LEU B O 1
ATOM 3227 N N . LYS B 1 163 ? -3.344 29.828 1.054 1 93.69 163 LYS B N 1
ATOM 3228 C CA . LYS B 1 163 ? -2.133 30.625 1.233 1 93.69 163 LYS B CA 1
ATOM 3229 C C . LYS B 1 163 ? -2.441 31.938 1.94 1 93.69 163 LYS B C 1
ATOM 3231 O O . LYS B 1 163 ? -1.737 32.312 2.875 1 93.69 163 LYS B O 1
ATOM 3236 N N . LEU B 1 164 ? -3.496 32.531 1.514 1 93.06 164 LEU B N 1
ATOM 3237 C CA . LEU B 1 164 ? -3.9 33.781 2.119 1 93.06 164 LEU B CA 1
ATOM 3238 C C . LEU B 1 164 ? -4.324 33.562 3.57 1 93.06 164 LEU B C 1
ATOM 3240 O O . LEU B 1 164 ? -4.031 34.406 4.43 1 93.06 164 LEU B O 1
ATOM 3244 N N . PHE B 1 165 ? -5.043 32.531 3.734 1 91.12 165 PHE B N 1
ATOM 3245 C CA . PHE B 1 165 ? -5.469 32.188 5.086 1 91.12 165 PHE B CA 1
ATOM 3246 C C . PHE B 1 165 ? -4.273 32.125 6.027 1 91.12 165 PHE B C 1
ATOM 3248 O O . PHE B 1 165 ? -4.289 32.719 7.102 1 91.12 165 PHE B O 1
ATOM 3255 N N . PHE B 1 166 ? -3.199 31.5 5.656 1 94 166 PHE B N 1
ATOM 3256 C CA . PHE B 1 166 ? -2.029 31.344 6.512 1 94 166 PHE B CA 1
ATOM 3257 C C . PHE B 1 166 ? -1.229 32.656 6.57 1 94 166 PHE B C 1
ATOM 3259 O O . PHE B 1 166 ? -0.627 32.969 7.598 1 94 166 PHE B O 1
ATOM 3266 N N . GLU B 1 167 ? -1.221 33.375 5.555 1 94.31 167 GLU B N 1
ATOM 3267 C CA . GLU B 1 167 ? -0.573 34.688 5.57 1 94.31 167 GLU B CA 1
ATOM 3268 C C . GLU B 1 167 ? -1.217 35.625 6.602 1 94.31 167 GLU B C 1
ATOM 3270 O O . GLU B 1 167 ? -0.52 36.344 7.305 1 94.31 167 GLU B O 1
ATOM 3275 N N . ASP B 1 168 ? -2.523 35.5 6.668 1 92.81 168 ASP B N 1
ATOM 3276 C CA . ASP B 1 168 ? -3.268 36.312 7.629 1 92.81 168 ASP B CA 1
ATOM 3277 C C . ASP B 1 168 ? -2.914 35.906 9.062 1 92.81 168 ASP B C 1
ATOM 3279 O O . ASP B 1 168 ? -3.127 36.688 9.992 1 92.81 168 ASP B O 1
ATOM 3283 N N . LEU B 1 169 ? -2.369 34.781 9.203 1 93.81 169 LEU B N 1
ATOM 3284 C CA . LEU B 1 169 ? -1.959 34.281 10.516 1 93.81 169 LEU B CA 1
ATOM 3285 C C . LEU B 1 169 ? -0.457 34.469 10.711 1 93.81 169 LEU B C 1
ATOM 3287 O O . LEU B 1 169 ? 0.142 33.781 11.562 1 93.81 169 LEU B O 1
ATOM 3291 N N . ASP B 1 170 ? 0.144 35.25 9.875 1 94.75 170 ASP B N 1
ATOM 3292 C CA . ASP B 1 170 ? 1.573 35.531 9.914 1 94.75 170 ASP B CA 1
ATOM 3293 C C . ASP B 1 170 ? 2.4 34.281 9.672 1 94.75 170 ASP B C 1
ATOM 3295 O O . ASP B 1 170 ? 3.398 34.031 10.352 1 94.75 170 ASP B O 1
ATOM 3299 N N . CYS B 1 171 ? 1.862 33.5 8.766 1 96.38 171 CYS B N 1
ATOM 3300 C CA . CYS B 1 171 ? 2.566 32.281 8.336 1 96.38 171 CYS B CA 1
ATOM 3301 C C . CYS B 1 171 ? 2.793 32.281 6.832 1 96.38 171 CYS B C 1
ATOM 3303 O O . CYS B 1 171 ? 2.254 33.156 6.121 1 96.38 171 CYS B O 1
ATOM 3305 N N . ILE B 1 172 ? 3.686 31.375 6.422 1 96 172 ILE B N 1
ATOM 3306 C CA . ILE B 1 172 ? 3.934 31.188 4.996 1 96 172 ILE B CA 1
ATOM 3307 C C . ILE B 1 172 ? 3.789 29.719 4.633 1 96 172 ILE B C 1
ATOM 3309 O O . ILE B 1 172 ? 4.238 28.844 5.379 1 96 172 ILE B O 1
ATOM 3313 N N . VAL B 1 173 ? 3.143 29.484 3.52 1 96.38 173 VAL B N 1
ATOM 3314 C CA . VAL B 1 173 ? 3.141 28.141 2.939 1 96.38 173 VAL B CA 1
ATOM 3315 C C . VAL B 1 173 ? 4.426 27.922 2.146 1 96.38 173 VAL B C 1
ATOM 3317 O O . VAL B 1 173 ? 4.605 28.5 1.066 1 96.38 173 VAL B O 1
ATOM 3320 N N . GLU B 1 174 ? 5.227 27.031 2.697 1 95 174 GLU B N 1
ATOM 3321 C CA . GLU B 1 174 ? 6.527 26.797 2.074 1 95 174 GLU B CA 1
ATOM 3322 C C . GLU B 1 174 ? 6.398 25.875 0.857 1 95 174 GLU B C 1
ATOM 3324 O O . GLU B 1 174 ? 7.051 26.109 -0.165 1 95 174 GLU B O 1
ATOM 3329 N N . GLU B 1 175 ? 5.625 24.844 1.048 1 95.12 175 GLU B N 1
ATOM 3330 C CA . GLU B 1 175 ? 5.473 23.844 -0.01 1 95.12 175 GLU B CA 1
ATOM 3331 C C . GLU B 1 175 ? 4.055 23.281 -0.033 1 95.12 175 GLU B C 1
ATOM 3333 O O . GLU B 1 175 ? 3.365 23.281 0.991 1 95.12 175 GLU B O 1
ATOM 3338 N N . VAL B 1 176 ? 3.645 22.938 -1.228 1 95.19 176 VAL B N 1
ATOM 3339 C CA . VAL B 1 176 ? 2.412 22.172 -1.437 1 95.19 176 VAL B CA 1
ATOM 3340 C C . VAL B 1 176 ? 2.711 20.906 -2.215 1 95.19 176 VAL B C 1
ATOM 3342 O O . VAL B 1 176 ? 3.389 20.938 -3.244 1 95.19 176 VAL B O 1
ATOM 3345 N N . TYR B 1 177 ? 2.238 19.766 -1.68 1 94.62 177 TYR B N 1
ATOM 3346 C CA . TYR B 1 177 ? 2.436 18.484 -2.348 1 94.62 177 TYR B CA 1
ATOM 3347 C C . TYR B 1 177 ? 1.11 17.75 -2.527 1 94.62 177 TYR B C 1
ATOM 3349 O O . TYR B 1 177 ? 0.147 18.016 -1.802 1 94.62 177 TYR B O 1
ATOM 3357 N N . PHE B 1 178 ? 1.102 16.891 -3.512 1 91.5 178 PHE B N 1
ATOM 3358 C CA . PHE B 1 178 ? -0.027 15.992 -3.713 1 91.5 178 PHE B CA 1
ATOM 3359 C C . PHE B 1 178 ? 0.14 14.727 -2.887 1 91.5 178 PHE B C 1
ATOM 3361 O O . PHE B 1 178 ? 1.241 14.18 -2.795 1 91.5 178 PHE B O 1
ATOM 3368 N N . TYR B 1 179 ? -0.882 14.328 -2.238 1 88.12 179 TYR B N 1
ATOM 3369 C CA . TYR B 1 179 ? -0.961 13.008 -1.625 1 88.12 179 TYR B CA 1
ATOM 3370 C C . TYR B 1 179 ? -2.404 12.523 -1.567 1 88.12 179 TYR B C 1
ATOM 3372 O O . TYR B 1 179 ? -3.223 13.062 -0.824 1 88.12 179 TYR B O 1
ATOM 3380 N N . ASP B 1 180 ? -2.705 11.531 -2.385 1 80.25 180 ASP B N 1
ATOM 3381 C CA . ASP B 1 180 ? -4.008 10.875 -2.326 1 80.25 180 ASP B CA 1
ATOM 3382 C C . ASP B 1 180 ? -3.863 9.359 -2.342 1 80.25 180 ASP B C 1
ATOM 3384 O O . ASP B 1 180 ? -3.637 8.758 -3.396 1 80.25 180 ASP B O 1
ATOM 3388 N N . ARG B 1 181 ? -4.094 8.789 -1.229 1 75.62 181 ARG B N 1
ATOM 3389 C CA . ARG B 1 181 ? -3.945 7.34 -1.079 1 75.62 181 ARG B CA 1
ATOM 3390 C C . ARG B 1 181 ? -4.941 6.594 -1.961 1 75.62 181 ARG B C 1
ATOM 3392 O O . ARG B 1 181 ? -4.594 5.59 -2.582 1 75.62 181 ARG B O 1
ATOM 3399 N N . GLN B 1 182 ? -6.137 7.047 -2.025 1 73.31 182 GLN B N 1
ATOM 3400 C CA . GLN B 1 182 ? -7.172 6.375 -2.803 1 73.31 182 GLN B CA 1
ATOM 3401 C C . GLN B 1 182 ? -6.844 6.402 -4.293 1 73.31 182 GLN B C 1
ATOM 3403 O O . GLN B 1 182 ? -7.066 5.418 -5 1 73.31 182 GLN B O 1
ATOM 3408 N N . PHE B 1 183 ? -6.367 7.492 -4.699 1 76.19 183 PHE B N 1
ATOM 3409 C CA . PHE B 1 183 ? -5.969 7.598 -6.098 1 76.19 183 PHE B CA 1
ATOM 3410 C C . PHE B 1 183 ? -4.891 6.578 -6.434 1 76.19 183 PHE B C 1
ATOM 3412 O O . PHE B 1 183 ? -4.953 5.914 -7.469 1 76.19 183 PHE B O 1
ATOM 3419 N N . ILE B 1 184 ? -4.027 6.434 -5.613 1 75.06 184 ILE B N 1
ATOM 3420 C CA . ILE B 1 184 ? -2.908 5.527 -5.844 1 75.06 184 ILE B CA 1
ATOM 3421 C C . ILE B 1 184 ? -3.408 4.086 -5.859 1 75.06 184 ILE B C 1
ATOM 3423 O O . ILE B 1 184 ? -2.977 3.281 -6.691 1 75.06 184 ILE B O 1
ATOM 3427 N N . ILE B 1 185 ? -4.309 3.795 -4.949 1 76 185 ILE B N 1
ATOM 3428 C CA . ILE B 1 185 ? -4.898 2.463 -4.914 1 76 185 ILE B CA 1
ATOM 3429 C C . ILE B 1 185 ? -5.641 2.189 -6.219 1 76 185 ILE B C 1
ATOM 3431 O O . ILE B 1 185 ? -5.504 1.113 -6.809 1 76 185 ILE B O 1
ATOM 3435 N N . LYS B 1 186 ? -6.332 3.125 -6.645 1 76.94 186 LYS B N 1
ATOM 3436 C CA . LYS B 1 186 ? -7.055 2.982 -7.906 1 76.94 186 LYS B CA 1
ATOM 3437 C C . LYS B 1 186 ? -6.09 2.764 -9.07 1 76.94 186 LYS B C 1
ATOM 3439 O O . LYS B 1 186 ? -6.352 1.947 -9.953 1 76.94 186 LYS B O 1
ATOM 3444 N N . MET B 1 187 ? -5.082 3.482 -9.062 1 77.38 187 MET B N 1
ATOM 3445 C CA . MET B 1 187 ? -4.066 3.324 -10.102 1 77.38 187 MET B CA 1
ATOM 3446 C C . MET B 1 187 ? -3.48 1.916 -10.078 1 77.38 187 MET B C 1
ATOM 3448 O O . MET B 1 187 ? -3.293 1.3 -11.125 1 77.38 187 MET B O 1
ATOM 3452 N N . PHE B 1 188 ? -3.277 1.374 -8.969 1 78.88 188 PHE B N 1
ATOM 3453 C CA . PHE B 1 188 ? -2.797 0.006 -8.82 1 78.88 188 PHE B CA 1
ATOM 3454 C C . PHE B 1 188 ? -3.764 -0.981 -9.461 1 78.88 188 PHE B C 1
ATOM 3456 O O . PHE B 1 188 ? -3.355 -1.836 -10.25 1 78.88 188 PHE B O 1
ATOM 3463 N N . HIS B 1 189 ? -4.957 -0.791 -9.094 1 78.69 189 HIS B N 1
ATOM 3464 C CA . HIS B 1 189 ? -5.977 -1.703 -9.602 1 78.69 189 HIS B CA 1
ATOM 3465 C C . HIS B 1 189 ? -6.059 -1.646 -11.125 1 78.69 189 HIS B C 1
ATOM 3467 O O . HIS B 1 189 ? -6.227 -2.678 -11.781 1 78.69 189 HIS B O 1
ATOM 3473 N N . SER B 1 190 ? -5.805 -0.521 -11.578 1 81.19 190 SER B N 1
ATOM 3474 C CA . SER B 1 190 ? -5.898 -0.341 -13.023 1 81.19 190 SER B CA 1
ATOM 3475 C C . SER B 1 190 ? -4.668 -0.901 -13.734 1 81.19 190 SER B C 1
ATOM 3477 O O . SER B 1 190 ? -4.742 -1.297 -14.898 1 81.19 190 SER B O 1
ATOM 3479 N N . LEU B 1 191 ? -3.576 -0.945 -13.062 1 83.56 191 LEU B N 1
ATOM 3480 C CA . LEU B 1 191 ? -2.322 -1.368 -13.68 1 83.56 191 LEU B CA 1
ATOM 3481 C C . LEU B 1 191 ? -2.15 -2.879 -13.57 1 83.56 191 LEU B C 1
ATOM 3483 O O . LEU B 1 191 ? -1.521 -3.498 -14.438 1 83.56 191 LEU B O 1
ATOM 3487 N N . VAL B 1 192 ? -2.787 -3.324 -12.469 1 82.81 192 VAL B N 1
ATOM 3488 C CA . VAL B 1 192 ? -2.592 -4.75 -12.227 1 82.81 192 VAL B CA 1
ATOM 3489 C C . VAL B 1 192 ? -3.809 -5.531 -12.719 1 82.81 192 VAL B C 1
ATOM 3491 O O . VAL B 1 192 ? -4.922 -5 -12.758 1 82.81 192 VAL B O 1
ATOM 3494 N N . PHE B 1 193 ? -3.65 -6.734 -13.18 1 86.69 193 PHE B N 1
ATOM 3495 C CA . PHE B 1 193 ? -4.672 -7.676 -13.617 1 86.69 193 PHE B CA 1
ATOM 3496 C C . PHE B 1 193 ? -5.57 -7.051 -14.68 1 86.69 193 PHE B C 1
ATOM 3498 O O . PHE B 1 193 ? -6.797 -7.105 -14.57 1 86.69 193 PHE B O 1
ATOM 3505 N N . ASN B 1 194 ? -4.945 -6.285 -15.406 1 87.44 194 ASN B N 1
ATOM 3506 C CA . ASN B 1 194 ? -5.523 -5.684 -16.609 1 87.44 194 ASN B CA 1
ATOM 3507 C C . ASN B 1 194 ? -4.758 -6.09 -17.859 1 87.44 194 ASN B C 1
ATOM 3509 O O . ASN B 1 194 ? -3.549 -5.867 -17.953 1 87.44 194 ASN B O 1
ATOM 3513 N N . LYS B 1 195 ? -5.488 -6.727 -18.797 1 90.75 195 LYS B N 1
ATOM 3514 C CA . LYS B 1 195 ? -4.852 -7.285 -19.984 1 90.75 195 LYS B CA 1
ATOM 3515 C C . LYS B 1 195 ? -4.117 -6.207 -20.766 1 90.75 195 LYS B C 1
ATOM 3517 O O . LYS B 1 195 ? -3.014 -6.438 -21.266 1 90.75 195 LYS B O 1
ATOM 3522 N N . PHE B 1 196 ? -4.75 -5.059 -20.875 1 92.12 196 PHE B N 1
ATOM 3523 C CA . PHE B 1 196 ? -4.133 -3.977 -21.641 1 92.12 196 PHE B CA 1
ATOM 3524 C C . PHE B 1 196 ? -2.844 -3.514 -20.969 1 92.12 196 PHE B C 1
ATOM 3526 O O . PHE B 1 196 ? -1.805 -3.406 -21.625 1 92.12 196 PHE B O 1
ATOM 3533 N N . SER B 1 197 ? -2.898 -3.271 -19.672 1 90.31 197 SER B N 1
ATOM 3534 C CA . SER B 1 197 ? -1.708 -2.846 -18.938 1 90.31 197 SER B CA 1
ATOM 3535 C C . SER B 1 197 ? -0.614 -3.906 -19 1 90.31 197 SER B C 1
ATOM 3537 O O . SER B 1 197 ? 0.568 -3.58 -19.125 1 90.31 197 SER B O 1
ATOM 3539 N N . THR B 1 198 ? -1.001 -5.184 -18.969 1 93 198 THR B N 1
ATOM 3540 C CA . THR B 1 198 ? -0.045 -6.281 -19.047 1 93 198 THR B CA 1
ATOM 3541 C C . THR B 1 198 ? 0.715 -6.254 -20.359 1 93 198 THR B C 1
ATOM 3543 O O . THR B 1 198 ? 1.943 -6.355 -20.375 1 93 198 THR B O 1
ATOM 3546 N N . LYS B 1 199 ? 0.013 -6.059 -21.375 1 93 1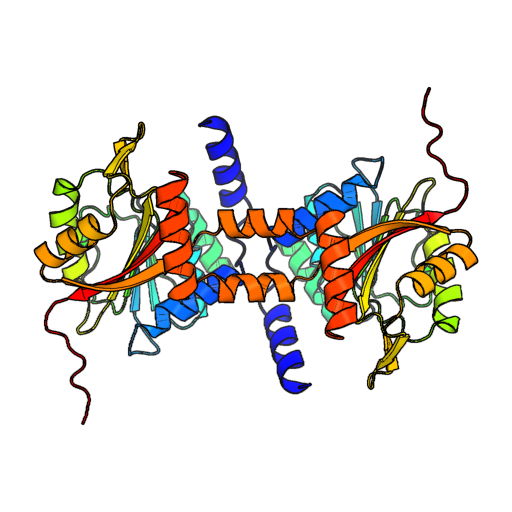99 LYS B N 1
ATOM 3547 C CA . LYS B 1 199 ? 0.64 -5.984 -22.703 1 93 199 LYS B CA 1
ATOM 3548 C C . LYS B 1 199 ? 1.65 -4.844 -22.766 1 93 199 LYS B C 1
ATOM 3550 O O . LYS B 1 199 ? 2.742 -5.004 -23.312 1 93 199 LYS B O 1
ATOM 3555 N N . ILE B 1 200 ? 1.343 -3.734 -22.172 1 92 200 ILE B N 1
ATOM 3556 C CA . ILE B 1 200 ? 2.215 -2.566 -22.172 1 92 200 ILE B CA 1
ATOM 3557 C C . ILE B 1 200 ? 3.486 -2.871 -21.375 1 92 200 ILE B C 1
ATOM 3559 O O . ILE B 1 200 ? 4.594 -2.561 -21.828 1 92 200 ILE B O 1
ATOM 3563 N N . HIS B 1 201 ? 3.342 -3.498 -20.328 1 89.62 201 HIS B N 1
ATOM 3564 C CA . HIS B 1 201 ? 4.5 -3.779 -19.484 1 89.62 201 HIS B CA 1
ATOM 3565 C C . HIS B 1 201 ? 5.414 -4.816 -20.141 1 89.62 201 HIS B C 1
ATOM 3567 O O . HIS B 1 201 ? 6.637 -4.738 -20 1 89.62 201 HIS B O 1
ATOM 3573 N N . ILE B 1 202 ? 4.762 -5.766 -20.781 1 91 202 ILE B N 1
ATOM 3574 C CA . ILE B 1 202 ? 5.543 -6.734 -21.531 1 91 202 ILE B CA 1
ATOM 3575 C C . ILE B 1 202 ? 6.375 -6.016 -22.594 1 91 202 ILE B C 1
ATOM 3577 O O . ILE B 1 202 ? 7.57 -6.273 -22.734 1 91 202 ILE B O 1
ATOM 3581 N N . LEU B 1 203 ? 5.754 -5.09 -23.297 1 91.38 203 LEU B N 1
ATOM 3582 C CA . LEU B 1 203 ? 6.438 -4.324 -24.328 1 91.38 203 LEU B CA 1
ATOM 3583 C C . LEU B 1 203 ? 7.578 -3.5 -23.734 1 91.38 203 LEU B C 1
ATOM 3585 O O . LEU B 1 203 ? 8.688 -3.494 -24.266 1 91.38 203 LEU B O 1
ATOM 3589 N N . ILE B 1 204 ? 7.34 -2.869 -22.609 1 89.25 204 ILE B N 1
ATOM 3590 C CA . ILE B 1 204 ? 8.336 -2.041 -21.938 1 89.25 204 ILE B CA 1
ATOM 3591 C C . ILE B 1 204 ? 9.531 -2.902 -21.531 1 89.25 204 ILE B C 1
ATOM 3593 O O . ILE B 1 204 ? 10.68 -2.512 -21.734 1 89.25 204 ILE B O 1
ATOM 3597 N N . SER B 1 205 ? 9.211 -4.008 -20.984 1 86.38 205 SER B N 1
ATOM 3598 C CA . SER B 1 205 ? 10.281 -4.906 -20.562 1 86.38 205 SER B CA 1
ATOM 3599 C C . SER B 1 205 ? 11.133 -5.363 -21.734 1 86.38 205 SER B C 1
ATOM 3601 O O . SER B 1 205 ? 12.359 -5.406 -21.641 1 86.38 205 SER B O 1
ATOM 3603 N N . LYS B 1 206 ? 10.516 -5.652 -22.812 1 86.38 206 LYS B N 1
ATOM 3604 C CA . LYS B 1 206 ? 11.234 -6.105 -24 1 86.38 206 LYS B CA 1
ATOM 3605 C C . LYS B 1 206 ? 12.133 -5.004 -24.547 1 86.38 206 LYS B C 1
ATOM 3607 O O . LYS B 1 206 ? 13.266 -5.266 -24.969 1 86.38 206 LYS B O 1
ATOM 3612 N N . LEU B 1 207 ? 11.617 -3.779 -24.438 1 88 207 LEU B N 1
ATOM 3613 C CA . LEU B 1 207 ? 12.336 -2.645 -25.016 1 88 207 LEU B CA 1
ATOM 3614 C C . LEU B 1 207 ? 13.477 -2.211 -24.094 1 88 207 LEU B C 1
ATOM 3616 O O . LEU B 1 207 ? 14.562 -1.876 -24.562 1 88 207 LEU B O 1
ATOM 3620 N N . THR B 1 208 ? 13.227 -2.262 -22.766 1 84.81 208 THR B N 1
ATOM 3621 C CA . THR B 1 208 ? 14.18 -1.683 -21.828 1 84.81 208 THR B CA 1
ATOM 3622 C C . THR B 1 208 ? 15.055 -2.768 -21.203 1 84.81 208 THR B C 1
ATOM 3624 O O . THR B 1 208 ? 16.062 -2.469 -20.578 1 84.81 208 THR B O 1
ATOM 3627 N N . LYS B 1 209 ? 14.633 -4.008 -21.25 1 82.88 209 LYS B N 1
ATOM 3628 C CA . LYS B 1 209 ? 15.297 -5.16 -20.656 1 82.88 209 LYS B CA 1
ATOM 3629 C C . LYS B 1 209 ? 15.25 -5.102 -19.125 1 82.88 209 LYS B C 1
ATOM 3631 O O . LYS B 1 209 ? 16.109 -5.672 -18.453 1 82.88 209 LYS B O 1
ATOM 3636 N N . LEU B 1 210 ? 14.281 -4.387 -18.594 1 82.19 210 LEU B N 1
ATOM 3637 C CA . LEU B 1 210 ? 14.031 -4.391 -17.156 1 82.19 210 LEU B CA 1
ATOM 3638 C C . LEU B 1 210 ? 13.086 -5.52 -16.781 1 82.19 210 LEU B C 1
ATOM 3640 O O . LEU B 1 210 ? 12.125 -5.801 -17.5 1 82.19 210 LEU B O 1
ATOM 3644 N N . PRO B 1 211 ? 13.391 -6.09 -15.695 1 82.31 211 PRO B N 1
ATOM 3645 C CA . PRO B 1 211 ? 12.516 -7.195 -15.289 1 82.31 211 PRO B CA 1
ATOM 3646 C C . PRO B 1 211 ? 11.094 -6.734 -14.977 1 82.31 211 PRO B C 1
ATOM 3648 O O . PRO B 1 211 ? 10.891 -5.594 -14.555 1 82.31 211 PRO B O 1
ATOM 3651 N N . CYS B 1 212 ? 10.188 -7.637 -15.328 1 84.94 212 CYS B N 1
ATOM 3652 C CA . CYS B 1 212 ? 8.797 -7.453 -14.93 1 84.94 212 CYS B CA 1
ATOM 3653 C C . CYS B 1 212 ? 8.266 -8.703 -14.242 1 84.94 212 CYS B C 1
ATOM 3655 O O . CYS B 1 212 ? 8.742 -9.812 -14.492 1 84.94 212 CYS B O 1
ATOM 3657 N N . SER B 1 213 ? 7.406 -8.484 -13.297 1 87.88 213 SER B N 1
ATOM 3658 C CA . SER B 1 213 ? 6.77 -9.602 -12.602 1 87.88 213 SER B CA 1
ATOM 3659 C C . SER B 1 213 ? 5.43 -9.961 -13.234 1 87.88 213 SER B C 1
ATOM 3661 O O . SER B 1 213 ? 4.535 -9.117 -13.328 1 87.88 213 SER B O 1
ATOM 3663 N N . LEU B 1 214 ? 5.293 -11.164 -13.648 1 90.94 214 LEU B N 1
ATOM 3664 C CA . LEU B 1 214 ? 4.094 -11.641 -14.336 1 90.94 214 LEU B CA 1
ATOM 3665 C C . LEU B 1 214 ? 3.418 -12.75 -13.539 1 90.94 214 LEU B C 1
ATOM 3667 O O . LEU B 1 214 ? 4.094 -13.555 -12.891 1 90.94 214 LEU B O 1
ATOM 3671 N N . VAL B 1 215 ? 2.119 -12.82 -13.602 1 93.19 215 VAL B N 1
ATOM 3672 C CA . VAL B 1 215 ? 1.298 -13.852 -12.984 1 93.19 215 VAL B CA 1
ATOM 3673 C C . VAL B 1 215 ? 0.697 -14.75 -14.062 1 93.19 215 VAL B C 1
ATOM 3675 O O . VAL B 1 215 ? -0.051 -14.273 -14.922 1 93.19 215 VAL B O 1
ATOM 3678 N N . PHE B 1 216 ? 1.013 -16.031 -13.992 1 93.62 216 PHE B N 1
ATOM 3679 C CA . PHE B 1 216 ? 0.448 -17.016 -14.914 1 93.62 216 PHE B CA 1
ATOM 3680 C C . PHE B 1 216 ? -0.65 -17.828 -14.234 1 93.62 216 PHE B C 1
ATOM 3682 O O . PHE B 1 216 ? -0.418 -18.453 -13.203 1 93.62 216 PHE B O 1
ATOM 3689 N N . ILE B 1 217 ? -1.844 -17.828 -14.852 1 96.06 217 ILE B N 1
ATOM 3690 C CA . ILE B 1 217 ? -2.924 -18.703 -14.43 1 96.06 217 ILE B CA 1
ATOM 3691 C C . ILE B 1 217 ? -2.932 -19.969 -15.289 1 96.06 217 ILE B C 1
ATOM 3693 O O . ILE B 1 217 ? -3.189 -19.906 -16.5 1 96.06 217 ILE B O 1
ATOM 3697 N N . VAL B 1 218 ? -2.676 -21.094 -14.602 1 94.94 218 VAL B N 1
ATOM 3698 C CA . VAL B 1 218 ? -2.449 -22.344 -15.336 1 94.94 218 VAL B CA 1
ATOM 3699 C C . VAL B 1 218 ? -3.508 -23.375 -14.945 1 94.94 218 VAL B C 1
ATOM 3701 O O . VAL B 1 218 ? -3.842 -23.516 -13.766 1 94.94 218 VAL B O 1
ATOM 3704 N N . LYS B 1 219 ? -4.023 -24.094 -15.945 1 94.25 219 LYS B N 1
ATOM 3705 C CA . LYS B 1 219 ? -4.961 -25.188 -15.703 1 94.25 219 LYS B CA 1
ATOM 3706 C C . LYS B 1 219 ? -4.559 -26.438 -16.484 1 94.25 219 LYS B C 1
ATOM 3708 O O . LYS B 1 219 ? -3.846 -26.344 -17.484 1 94.25 219 LYS B O 1
ATOM 3713 N N . LYS B 1 220 ? -4.977 -27.625 -16.016 1 91.5 220 LYS B N 1
ATOM 3714 C CA . LYS B 1 220 ? -4.754 -28.875 -16.734 1 91.5 220 LYS B CA 1
ATOM 3715 C C . LYS B 1 220 ? -5.652 -28.969 -17.969 1 91.5 220 LYS B C 1
ATOM 3717 O O . LYS B 1 220 ? -6.762 -28.438 -17.969 1 91.5 220 LYS B O 1
ATOM 3722 N N . HIS B 1 221 ? -5.035 -29.656 -18.969 1 82.44 221 HIS B N 1
ATOM 3723 C CA . HIS B 1 221 ? -5.801 -29.906 -20.188 1 82.44 221 HIS B CA 1
ATOM 3724 C C . HIS B 1 221 ? -7.047 -30.734 -19.891 1 82.44 221 HIS B C 1
ATOM 3726 O O . HIS B 1 221 ? -7.008 -31.641 -19.047 1 82.44 221 HIS B O 1
ATOM 3732 N N . GLY B 1 222 ? -8.359 -30.359 -20.453 1 69.69 222 GLY B N 1
ATOM 3733 C CA . GLY B 1 222 ? -9.586 -31.141 -20.406 1 69.69 222 GLY B CA 1
ATOM 3734 C C . GLY B 1 222 ? -10.516 -30.734 -19.281 1 69.69 222 GLY B C 1
ATOM 3735 O O . GLY B 1 222 ? -11.656 -31.203 -19.203 1 69.69 222 GLY B O 1
ATOM 3736 N N . GLN B 1 223 ? -10.008 -30.188 -18.297 1 59 223 GLN B N 1
ATOM 3737 C CA . GLN B 1 223 ? -10.953 -29.875 -17.234 1 59 223 GLN B CA 1
ATOM 3738 C C . GLN B 1 223 ? -11.828 -28.688 -17.594 1 59 223 GLN B C 1
ATOM 3740 O O . GLN B 1 223 ? -11.477 -27.531 -17.297 1 59 223 GLN B O 1
ATOM 3745 N N . ASN B 1 224 ? -12.242 -28.672 -18.719 1 48.47 224 ASN B N 1
ATOM 3746 C CA . ASN B 1 224 ? -13.219 -27.641 -19.031 1 48.47 224 ASN B CA 1
ATOM 3747 C C . ASN B 1 224 ? -14.375 -27.641 -18.031 1 48.47 224 ASN B C 1
ATOM 3749 O O . ASN B 1 224 ? -14.844 -28.688 -17.609 1 48.47 224 ASN B O 1
ATOM 3753 N N . ALA B 1 225 ? -14.602 -26.578 -17.359 1 45.62 225 ALA B N 1
ATOM 3754 C CA . ALA B 1 225 ? -15.906 -26.391 -16.734 1 45.62 225 ALA B CA 1
ATOM 3755 C C . ALA B 1 225 ? -17.031 -26.859 -17.641 1 45.62 225 ALA B C 1
ATOM 3757 O O . ALA B 1 225 ? -17.172 -26.375 -18.766 1 45.62 225 ALA B O 1
ATOM 3758 N N . GLU B 1 226 ? -17.375 -28.109 -17.766 1 33.91 226 GLU B N 1
ATOM 3759 C CA . GLU B 1 226 ? -18.703 -28.281 -18.312 1 33.91 226 GLU B CA 1
ATOM 3760 C C . GLU B 1 226 ? -19.625 -27.141 -17.875 1 33.91 226 GLU B C 1
ATOM 3762 O O . GLU B 1 226 ? -19.828 -26.922 -16.688 1 33.91 226 GLU B O 1
ATOM 3767 N N . SER B 1 227 ? -19.562 -26.109 -18.594 1 32.53 227 SER B N 1
ATOM 3768 C CA . SER B 1 227 ? -20.703 -25.203 -18.516 1 32.53 227 SER B CA 1
ATOM 3769 C C . SER B 1 227 ? -22 -25.953 -18.234 1 32.53 227 SER B C 1
ATOM 3771 O O . SER B 1 227 ? -22.328 -26.906 -18.938 1 32.53 227 SER B O 1
ATOM 3773 N N . CYS B 1 228 ? -22.484 -26.062 -17 1 27.5 228 CYS B N 1
ATOM 3774 C CA . CYS B 1 228 ? -23.922 -26.266 -16.969 1 27.5 228 CYS B CA 1
ATOM 3775 C C . CYS B 1 228 ? -24.609 -25.469 -18.062 1 27.5 228 CYS B C 1
ATOM 3777 O O . CYS B 1 228 ? -24.656 -24.234 -18 1 27.5 228 CYS B O 1
ATOM 3779 N N . ILE B 1 229 ? -24.594 -25.906 -19.297 1 22.3 229 ILE B N 1
ATOM 3780 C CA . ILE B 1 229 ? -25.859 -25.547 -19.938 1 22.3 229 ILE B CA 1
ATOM 3781 C C . ILE B 1 229 ? -27.031 -26.109 -19.141 1 22.3 229 ILE B C 1
ATOM 3783 O O . ILE B 1 229 ? -27.031 -27.281 -18.766 1 22.3 229 ILE B O 1
#

Sequence (458 aa):
MKFIDGIIHKLVLSRGFRYYPEDRYFIKQILKFSENKNTKVLDVGCGNGHYSFLFEACGAEVTAFDYDKALIKKANERKKELNSKVEFLVADGRYPEKYFTDKFGIIFLSGFALFGIKQDSELMEKYLLLLDNGGKLVFVHSSNLTGDIRKTRWRNHKIEELKLFFEDLDCIVEEVYFYDRQFIIKMFHSLVFNKFSTKIHILISKLTKLPCSLVFIVKKHGQNAESCIMKFIDGIIHKLVLSRGFRYYPEDRYFIKQILKFSENKNTKVLDVGCGNGHYSFLFEACGAEVTAFDYDKALIKKANERKKELNSKVEFLVADGRYPEKYFTDKFGIIFLSGFALFGIKQDSELMEKYLLLLDNGGKLVFVHSSNLTGDIRKTRWRNHKIEELKLFFEDLDCIVEEVYFYDRQFIIKMFHSLVFNKFSTKIHILISKLTKLPCSLVFIVKKHGQNAESCI

Organism: Methanosarcina acetivorans (strain ATCC 35395 / DSM 2834 / JCM 12185 / C2A) (NCBI:txid188937)

InterPro domains:
  IPR025714 Methyltransferase domain [PF13847] (36-146)
  IPR029063 S-adenosyl-L-methionine-dependent methyltransferase superfamily [G3DSA:3.40.50.150] (15-202)
  IPR029063 S-adenosyl-L-methionine-dependent methyltransferase superfamily [SSF53335] (17-190)

pLDDT: mean 80.84, std 20.25, range [21.73, 98.0]

Nearest PDB structures (foldseek):
  1ve3-assembly1_A-3  TM=8.070E-01  e=2.959E-09  Pyrococcus horikoshii
  1wzn-assembly1_A  TM=7.747E-01  e=7.987E-09  Pyrococcus horikoshii OT3
  4dmg-assembly1_B  TM=6.658E-01  e=1.055E-07  Thermus thermophilus HB8
  5dpm-assembly1_A  TM=7.107E-01  e=1.070E-06  Escherichia coli HS
  4kdr-assembly1_A  TM=7.139E-01  e=1.701E-06  Escherichia coli K-12